Protein 1TO6 (pdb70)

Sequence (742 aa):
MKIVIAPDSFKESLTAQQVAEAIKRGFQQSIADVECLLCPVGDGGEGTVDAIRHSLDLEEKCLQVTGSFGQKEVMRYFQKEQLALFEVADLVGLGKIPLEKRNPLQIQTRGIGELIRHLISQEIKEIYIGVGGTASNDGGIGIAAGLGYQFYDEDGNALPACGQSLLNLASVSTENRYKIPEDVHIRILADVVSPLCGHQGATYTFGKQKGLDSTMFEVVDQAIQDFYEKVSPATLKLKGAGAGGGIAGGLCAFAQASIVSGIDTCLDLIDFDKKVSDVDLVIVGEGRLDRQSLAGKAPIGVAKRTPVGVPVVAICGSLVEDLPSLPFENIQAAFSILEKSEPLEDSLKNASLYLEHTASNIGHLLNMPKIMKIVIAPDSFKESLTAQQVAEAIKRGFQQSIADVECLLCPVGDGGEGTVDAIRHSLDLEEKCLQVTGSFGQKEVMRYFQKEQLALFEVADLVGLGKIPLEKRNPLQIQTRGIGELIRHLISQEIKEIYIGVGGTASNDGGIGIAAGLGYQFYDEDGNALPACGQSLLNLASVSTENRYKIPEDVHIRILADVVSPLCGHQGATYTFGKQKGLDSTMFEVVDQAIQDFYEKVSPATLKLKGAGAGGGIAGGLCAFAQASIVSGIDTCLDLIDFDKKVSDVDLVIVGEGRLDRQSLAGKAPIGVAKRTPVGVPVVAICGSLVEDLPSLPFENIQAAFSILEKSEPLEDSLKNASLYLEHTASNIGHLLNMPKI

Foldseek 3Di:
DFEEEEAEAAPPFGAQQLLLVLLVLLQVVQPDDYDYDYQYAYFQAPRRVVSLCVQFPWDKDWDFFQAFQGDTDIAIWTHDPLEIEHELLSGQAQVVDDQVPQAQQNTASLRVLQVVVVSVVVVRAYYEYGFHRGRHAQLAQNNQVNQQKFFAFPVGDTDDGGLVCLLRTDDMDCDRGHDADPSHAYEYRALFQAFCADCRAQCNVCVVVTHDDPVCSVSSRVSSQVVCVRQPNCLRVGGRCRGNSRNSSNCCRRVVYYYDGRLVVSCVSSVVLVVQVPGAEYEYEYAECEDVSNPSDNRLVSLLSHDPNHAYEYEYQYYDPPDDDPPDSRHHYYDHLDDDDDPPVVSSHCVSVSSSNVSNVVSNVVPDDDD/DEEEEEECAAVPFGHQQLLLVLLVLLQVVAPPPYHYHYQYAYFQAPNRVVSLCVQDPWDKDWDFFQAFQGDTDIAIWTDDVLAIEHELLSGQAPVVAPLVPFDLFRTARLRVLVVVVVSVVVNRAHYEYRFYNGLHQQLAQNNFVSFFKFWDFPDRDRQDRGLNSLLRTDDIDCDNGHDADPSHAYERRDPFQAFPADCSAQLNPCVVVGDHDPVCSVRSSVSSQVVCVPQPNVSRPGGRCRTNNNNSSSCCRRVVYYYDGNGLVSCVSSVLLVVLVPGAEYEYEYAEDEPVCCVRNNRVSSVVSHDPPHAYEYEYCYYDPRDDDDPDPRHHYYYHLDDDDDDPVVSSHCVSVSSSNVSNVVSNVVVDDDD

InterPro domains:
  IPR004381 Glycerate kinase [PF02595] (3-366)
  IPR004381 Glycerate kinase [PIRSF006078] (1-367)
  IPR004381 Glycerate kinase [PTHR21599] (1-368)
  IPR004381 Glycerate kinase [TIGR00045] (2-368)
  IPR018193 Glycerate kinase, flavodoxin-like fold [G3DSA:3.90.1510.10] (42-270)
  IPR018197 Glycerate kinase, restriction-enzyme-like fold [G3DSA:3.40.50.10350] (1-356)
  IPR036129 Glycerate kinase superfamily [SSF110738] (1-368)

Solvent-accessible surface area: 30666 Å² total; per-residue (Å²): 58,90,1,1,0,0,0,16,32,6,161,147,32,27,34,3,30,86,0,0,57,0,0,60,106,0,0,102,98,11,13,112,112,30,100,22,77,38,0,0,2,2,12,0,17,77,23,5,10,51,1,0,102,86,29,18,131,24,112,83,60,71,27,95,0,18,2,9,70,32,147,127,85,59,2,95,7,22,32,108,120,78,14,0,2,0,21,0,4,36,11,0,0,35,70,103,11,93,125,166,117,55,68,6,13,92,1,40,0,83,0,0,0,31,1,0,80,58,0,12,82,93,118,0,45,50,0,24,0,3,1,10,28,21,6,7,4,0,0,0,7,0,0,0,8,2,0,23,20,82,13,60,28,167,116,45,95,84,29,94,9,10,1,68,12,9,55,79,21,45,58,35,27,47,144,107,125,71,168,33,49,179,74,13,85,4,73,0,6,14,62,42,114,11,36,0,16,29,152,112,0,1,0,41,52,70,4,85,84,71,36,12,77,76,108,83,25,100,70,1,4,77,10,0,57,65,0,0,93,115,36,22,75,69,7,40,168,77,161,0,0,0,3,9,9,0,0,0,0,0,0,12,17,8,1,129,9,64,52,40,54,2,8,58,19,0,0,87,29,0,70,0,74,114,46,0,76,125,11,20,6,0,0,0,0,13,21,143,0,28,112,176,52,13,85,56,26,0,0,1,10,0,0,121,58,7,42,154,71,19,16,0,0,0,0,0,10,18,11,32,103,101,34,35,89,41,78,18,68,60,0,51,0,4,12,16,5,13,13,45,50,32,92,101,110,62,9,45,141,46,2,39,83,2,0,40,68,12,0,10,16,0,0,16,2,16,57,20,105,104,146,46,95,1,1,0,1,0,16,30,6,137,138,28,31,59,3,28,78,0,0,65,0,0,66,102,0,0,98,100,16,16,84,140,25,107,22,79,42,0,1,2,2,20,0,17,93,30,3,2,50,2,0,83,94,32,37,130,34,104,85,64,66,36,117,0,16,3,6,76,31,146,124,76,71,0,98,5,21,30,92,112,85,24,0,1,0,21,0,2,34,2,0,1,46,76,104,6,74,131,133,105,68,60,0,5,86,0,44,0,72,1,0,0,31,0,0,92,54,0,18,79,95,120,0,40,60,0,20,0,0,4,16,35,7,1,0,0,0,0,0,6,0,0,0,11,1,1,16,32,83,15,52,25,168,90,69,74,87,23,98,15,9,0,52,10,6,53,90,32,28,54,35,28,48,136,95,127,73,168,20,45,167,82,11,79,5,68,0,2,20,60,46,108,12,40,1,22,29,154,139,0,0,0,64,59,44,0,138,109,6,48,11,86,70,111,58,9,113,67,0,16,89,10,0,64,54,0,0,92,116,37,21,72,70,5,37,172,70,150,4,0,0,7,6,0,0,0,0,0,0,0,14,16,7,1,124,8,59,43,47,49,1,7,61,17,0,0,91,27,1,64,0,83,140,53,1,62,134,18,44,7,0,0,1,1,18,15,130,4,35,106,105,0,10,60,52,61,2,2,4,8,0,0,131,50,14,52,157,76,17,32,0,0,1,0,0,11,22,14,47,98,115,44,40,100,41,63,39,99,38,3,49,0,4,12,15,5,16,14,43,46,33,90,94,116,67,8,48,169,41,4,37,88,2,0,30,65,12,0,8,13,0,0,23,2,28,62,15,73,120,139

Secondary structure (DSSP, 8-state):
-EEEE----BTTTB-HHHHHHHHHHHHHHH-TT-EEEE----SSSTTHHHHHHTTS--EEEEEEEE-TTSSEEEEEEEESSSEEEEETHHHHBGGGS-TTS--TTS---HHHHHHHHHHHHTT--EEEEEE-SB---STTHHHHHTTT-EEE-TTS-B--SSGGGGGT--EEE-SSPPPPPTT-EEEEEES----SSSTTSHHHHHSGGGT--GGGHHHHHHHHHHHHHHH-GGGGG-TTTTTTTTHHHHHHHHS--EEEEHHHHHHHHTTHHHHTTT-SEEEE--SEE-STTTTT-HHHHHHTTSPTT--EEEEESEE-TTPPPSSBTTEEEEEE---S---HHHHHHHHHHHHHHHHHHHHHHHHSPP-/-EEEE----BTTTB-HHHHHHHHHHHHHHHSSS-EEEE----SSSTTHHHHHHTTS--EEEEEEEE-TTSSEEEEEEEEETTEEEEETHHHHBGGGS-GGG--TTT---HHHHHHHHHHHHTT--EEEEE--SB---STTHHHHHTTT-EEE-SSS----SSGGGGGG--EEE-TT-----TT-EEEEEES----SSSTTSHHHHHTTTTT--HHHHHHHHHHHHHHHHHH-GGGGG-TTTTGGGGHHHHHHHHS--EEEEHHHHHHHHTTHHHHTTT-SEEEE--SEE-TTTTTTSHHHHHHHTSPTT--EEEEESEE-SSPPPSSBTTEEEEEE---SS--HHHHHHHHHHHHHHHHHHHHHHHHS---

Radius of gyration: 34.34 Å; Cα contacts (8 Å, |Δi|>4): 1843; chains: 2; bounding box: 70×68×99 Å

Structure (mmCIF, N/CA/C/O backbone):
data_1TO6
#
_entry.id   1TO6
#
_cell.length_a   105.767
_cell.length_b   77.386
_cell.length_c   101.436
_cell.angle_alpha   90.00
_cell.angle_beta   107.41
_cell.angle_gamma   90.00
#
_symmetry.space_group_name_H-M   'C 1 2 1'
#
loop_
_entity.id
_entity.type
_entity.pdbx_description
1 polymer 'Glycerate kinase'
2 non-polymer 'SULFATE ION'
3 water water
#
loop_
_atom_site.group_PDB
_atom_site.id
_atom_site.type_symbol
_atom_site.label_atom_id
_atom_site.label_alt_id
_atom_site.label_comp_id
_atom_site.label_asym_id
_atom_site.label_entity_id
_atom_site.label_seq_id
_atom_site.pdbx_PDB_ins_code
_atom_site.Cartn_x
_atom_site.Cartn_y
_atom_site.Cartn_z
_atom_site.occupancy
_atom_site.B_iso_or_equiv
_atom_site.auth_seq_id
_atom_site.auth_comp_id
_atom_site.auth_asym_id
_atom_site.auth_atom_id
_atom_site.pdbx_PDB_model_num
ATOM 1 N N . MET A 1 1 ? -34.779 8.340 21.500 1.00 42.81 1 MET A N 1
ATOM 2 C CA . MET A 1 1 ? -33.906 7.405 20.709 1.00 45.64 1 MET A CA 1
ATOM 3 C C . MET A 1 1 ? -32.616 7.058 21.472 1.00 43.85 1 MET A C 1
ATOM 4 O O . MET A 1 1 ? -31.637 7.813 21.463 1.00 42.10 1 MET A O 1
ATOM 9 N N . LYS A 1 2 ? -32.636 5.897 22.113 1.00 42.04 2 LYS A N 1
ATOM 10 C CA . LYS A 1 2 ? -31.531 5.422 22.933 1.00 41.35 2 LYS A CA 1
ATOM 11 C C . LYS A 1 2 ? -30.447 4.655 22.187 1.00 39.03 2 LYS A C 1
ATOM 12 O O . LYS A 1 2 ? -30.688 3.591 21.598 1.00 36.23 2 LYS A O 1
ATOM 18 N N . ILE A 1 3 ? -29.245 5.212 22.207 1.00 36.53 3 ILE A N 1
ATOM 19 C CA . ILE A 1 3 ? -28.126 4.562 21.556 1.00 33.66 3 ILE A CA 1
ATOM 20 C C . ILE A 1 3 ? -27.034 4.188 22.543 1.00 31.06 3 ILE A C 1
ATOM 21 O O . ILE A 1 3 ? -26.712 4.952 23.455 1.00 30.57 3 ILE A O 1
ATOM 26 N N . VAL A 1 4 ? -26.475 3.000 22.356 1.00 29.14 4 VAL A N 1
ATOM 27 C CA . VAL A 1 4 ? -25.379 2.523 23.186 1.00 27.72 4 VAL A CA 1
ATOM 28 C C . VAL A 1 4 ? -24.210 2.394 22.227 1.00 28.56 4 VAL A C 1
ATOM 29 O O . VAL A 1 4 ? -24.251 1.619 21.265 1.00 29.09 4 VAL A O 1
ATOM 33 N N . ILE A 1 5 ? -23.193 3.207 22.478 1.00 28.26 5 ILE A N 1
ATOM 34 C CA . ILE A 1 5 ? -21.978 3.256 21.679 1.00 27.89 5 ILE A CA 1
ATOM 35 C C . ILE A 1 5 ? -20.927 2.409 22.393 1.00 31.32 5 ILE A C 1
ATOM 36 O O . ILE A 1 5 ? -20.290 2.866 23.355 1.00 33.07 5 ILE A O 1
ATOM 41 N N . ALA A 1 6 ? -20.759 1.173 21.921 1.00 30.12 6 ALA A N 1
ATOM 42 C CA . ALA A 1 6 ? -19.827 0.214 22.523 1.00 29.91 6 ALA A CA 1
ATOM 43 C C . ALA A 1 6 ? -18.696 -0.203 21.575 1.00 29.76 6 ALA A C 1
ATOM 44 O O . ALA A 1 6 ? -18.613 -1.367 21.164 1.00 27.81 6 ALA A O 1
ATOM 46 N N . PRO A 1 7 ? -17.802 0.737 21.235 1.00 29.78 7 PRO A N 1
ATOM 47 C CA . PRO A 1 7 ? -16.687 0.452 20.330 1.00 29.98 7 PRO A CA 1
ATOM 48 C C . PRO A 1 7 ? -15.489 -0.112 21.055 1.00 31.14 7 PRO A C 1
ATOM 49 O O . PRO A 1 7 ? -15.326 0.121 22.249 1.00 33.17 7 PRO A O 1
ATOM 53 N N . ASP A 1 8 ? -14.661 -0.862 20.340 1.00 31.88 8 ASP A N 1
ATOM 54 C CA . ASP A 1 8 ? -13.430 -1.385 20.926 1.00 35.76 8 ASP A CA 1
ATOM 55 C C . ASP A 1 8 ? -12.456 -0.233 20.673 1.00 36.47 8 ASP A C 1
ATOM 56 O O . ASP A 1 8 ? -12.881 0.843 20.245 1.00 36.76 8 ASP A O 1
ATOM 61 N N . SER A 1 9 ? -11.166 -0.417 20.921 1.00 37.07 9 SER A N 1
ATOM 62 C CA . SER A 1 9 ? -10.221 0.685 20.674 1.00 34.52 9 SER A CA 1
ATOM 63 C C . SER A 1 9 ? -9.711 0.606 19.240 1.00 32.76 9 SER A C 1
ATOM 64 O O . SER A 1 9 ? -9.877 -0.408 18.567 1.00 32.19 9 SER A O 1
ATOM 67 N N . PHE A 1 10 ? -9.119 1.691 18.767 1.00 30.28 10 PHE A N 1
ATOM 68 C CA . PHE A 1 10 ? -8.548 1.704 17.431 1.00 33.11 10 PHE A CA 1
ATOM 69 C C . PHE A 1 10 ? -7.028 1.683 17.606 1.00 34.61 10 PHE A C 1
ATOM 70 O O . PHE A 1 10 ? -6.391 2.726 17.787 1.00 34.36 10 PHE A O 1
ATOM 78 N N . LYS A 1 11 ? -6.462 0.482 17.569 1.00 36.88 11 LYS A N 1
ATOM 79 C CA . LYS A 1 11 ? -5.030 0.280 17.755 1.00 41.98 11 LYS A CA 1
ATOM 80 C C . LYS A 1 11 ? -4.152 1.373 17.143 1.00 42.05 11 LYS A C 1
ATOM 81 O O . LYS A 1 11 ? -4.272 1.684 15.957 1.00 42.86 11 LYS A O 1
ATOM 87 N N . GLU A 1 12 ? -3.286 1.959 17.970 1.00 41.69 12 GLU A N 1
ATOM 88 C CA . GLU A 1 12 ? -2.377 3.014 17.531 1.00 44.20 12 GLU A CA 1
ATOM 89 C C . GLU A 1 12 ? -3.121 4.242 17.017 1.00 43.68 12 GLU A C 1
ATOM 90 O O . GLU A 1 12 ? -2.649 4.942 16.118 1.00 42.59 12 GLU A O 1
ATOM 96 N N . SER A 1 13 ? -4.277 4.520 17.598 1.00 43.65 13 SER A N 1
ATOM 97 C CA . SER A 1 13 ? -5.066 5.648 17.141 1.00 44.49 13 SER A CA 1
ATOM 98 C C . SER A 1 13 ? -5.925 6.275 18.227 1.00 44.22 13 SER A C 1
ATOM 99 O O . SER A 1 13 ? -5.795 7.458 18.526 1.00 43.61 13 SER A O 1
ATOM 102 N N . LEU A 1 14 ? -6.808 5.483 18.824 1.00 44.27 14 LEU A N 1
ATOM 103 C CA . LEU A 1 14 ? -7.692 6.015 19.854 1.00 41.97 14 LEU A CA 1
ATOM 104 C C . LEU A 1 14 ? -8.094 4.964 20.867 1.00 41.00 14 LEU A C 1
ATOM 105 O O . LEU A 1 14 ? -8.032 3.767 20.615 1.00 41.17 14 LEU A O 1
ATOM 110 N N . THR A 1 15 ? -8.519 5.431 22.025 1.00 42.04 15 THR A N 1
ATOM 111 C CA . THR A 1 15 ? -8.962 4.534 23.066 1.00 41.71 15 THR A CA 1
ATOM 112 C C . THR A 1 15 ? -10.440 4.271 22.789 1.00 40.26 15 THR A C 1
ATOM 113 O O . THR A 1 15 ? -11.060 5.014 22.039 1.00 42.58 15 THR A O 1
ATOM 117 N N . ALA A 1 16 ? -10.995 3.221 23.379 1.00 36.97 16 ALA A N 1
ATOM 118 C CA . ALA A 1 16 ? -12.397 2.910 23.173 1.00 37.34 16 ALA A CA 1
ATOM 119 C C . ALA A 1 16 ? -13.261 4.108 23.594 1.00 38.95 16 ALA A C 1
ATOM 120 O O . ALA A 1 16 ? -14.297 4.388 22.980 1.00 37.81 16 ALA A O 1
ATOM 122 N N . GLN A 1 17 ? -12.824 4.817 24.635 1.00 39.27 17 GLN A N 1
ATOM 123 C CA . GLN A 1 17 ? -13.556 5.972 25.141 1.00 39.92 17 GLN A CA 1
ATOM 124 C C . GLN A 1 17 ? -13.535 7.111 24.117 1.00 41.24 17 GLN A C 1
ATOM 125 O O . GLN A 1 17 ? -14.565 7.737 23.858 1.00 41.55 17 GLN A O 1
ATOM 131 N N . GLN A 1 18 ? -12.374 7.373 23.523 1.00 39.90 18 GLN A N 1
ATOM 132 C CA . GLN A 1 18 ? -12.278 8.444 22.541 1.00 39.67 18 GLN A CA 1
ATOM 133 C C . GLN A 1 18 ? -13.114 8.132 21.305 1.00 37.18 18 GLN A C 1
ATOM 134 O O . GLN A 1 18 ? -13.818 9.001 20.780 1.00 35.43 18 GLN A O 1
ATOM 140 N N . VAL A 1 19 ? -13.030 6.889 20.844 1.00 35.06 19 VAL A N 1
ATOM 141 C CA . VAL A 1 19 ? -13.809 6.458 19.697 1.00 33.28 19 VAL A CA 1
ATOM 142 C C . VAL A 1 19 ? -15.303 6.699 19.992 1.00 33.42 19 VAL A C 1
ATOM 143 O O . VAL A 1 19 ? -16.013 7.266 19.169 1.00 30.24 19 VAL A O 1
ATOM 147 N N . ALA A 1 20 ? -15.761 6.301 21.174 1.00 32.80 20 ALA A N 1
ATOM 148 C CA . ALA A 1 20 ? -17.163 6.470 21.528 1.00 36.89 20 ALA A CA 1
ATOM 149 C C . ALA A 1 20 ? -17.629 7.931 21.565 1.00 40.10 20 ALA A C 1
ATOM 150 O O . ALA A 1 20 ? -18.753 8.232 21.144 1.00 41.58 20 ALA A O 1
ATOM 152 N N . GLU A 1 21 ? -16.771 8.827 22.061 1.00 42.07 21 GLU A N 1
ATOM 153 C CA . GLU A 1 21 ? -17.074 10.262 22.166 1.00 41.16 21 GLU A CA 1
ATOM 154 C C . GLU A 1 21 ? -17.165 10.910 20.793 1.00 39.62 21 GLU A C 1
ATOM 155 O O . GLU A 1 21 ? -17.983 11.803 20.570 1.00 40.89 21 GLU A O 1
ATOM 161 N N . ALA A 1 22 ? -16.321 10.456 19.874 1.00 36.98 22 ALA A N 1
ATOM 162 C CA . ALA A 1 22 ? -16.323 10.997 18.521 1.00 35.03 22 ALA A CA 1
ATOM 163 C C . ALA A 1 22 ? -17.613 10.571 17.822 1.00 33.83 22 ALA A C 1
ATOM 164 O O . ALA A 1 22 ? -18.223 11.355 17.115 1.00 34.04 22 ALA A O 1
ATOM 166 N N . ILE A 1 23 ? -18.014 9.320 18.027 1.00 32.79 23 ILE A N 1
ATOM 167 C CA . ILE A 1 23 ? -19.222 8.801 17.425 1.00 30.29 23 ILE A CA 1
ATOM 168 C C . ILE A 1 23 ? -20.416 9.553 17.994 1.00 33.70 23 ILE A C 1
ATOM 169 O O . ILE A 1 23 ? -21.319 9.955 17.255 1.00 33.06 23 ILE A O 1
ATOM 174 N N . LYS A 1 24 ? -20.399 9.747 19.312 1.00 34.20 24 LYS A N 1
ATOM 175 C CA . LYS A 1 24 ? -21.457 10.450 20.015 1.00 35.61 24 LYS A CA 1
ATOM 176 C C . LYS A 1 24 ? -21.674 11.836 19.415 1.00 37.01 24 LYS A C 1
ATOM 177 O O . LYS A 1 24 ? -22.808 12.237 19.175 1.00 37.65 24 LYS A O 1
ATOM 183 N N . ARG A 1 25 ? -20.581 12.565 19.198 1.00 36.07 25 ARG A N 1
ATOM 184 C CA . ARG A 1 25 ? -20.657 13.900 18.644 1.00 37.57 25 ARG A CA 1
ATOM 185 C C . ARG A 1 25 ? -21.421 13.887 17.345 1.00 37.14 25 ARG A C 1
ATOM 186 O O . ARG A 1 25 ? -22.366 14.658 17.164 1.00 36.30 25 ARG A O 1
ATOM 194 N N . GLY A 1 26 ? -21.009 13.003 16.445 1.00 36.89 26 GLY A N 1
ATOM 195 C CA . GLY A 1 26 ? -21.671 12.879 15.158 1.00 37.82 26 GLY A CA 1
ATOM 196 C C . GLY A 1 26 ? -23.179 12.687 15.286 1.00 38.01 26 GLY A C 1
ATOM 197 O O . GLY A 1 26 ? -23.937 13.275 14.521 1.00 39.99 26 GLY A O 1
ATOM 198 N N . PHE A 1 27 ? -23.614 11.875 16.244 1.00 34.79 27 PHE A N 1
ATOM 199 C CA . PHE A 1 27 ? -25.029 11.644 16.446 1.00 37.06 27 PHE A CA 1
ATOM 200 C C . PHE A 1 27 ? -25.744 12.828 17.094 1.00 37.76 27 PHE A C 1
ATOM 201 O O . PHE A 1 27 ? -26.926 13.039 16.854 1.00 38.62 27 PHE A O 1
ATOM 209 N N . GLN A 1 28 ? -25.044 13.594 17.922 1.00 38.63 28 GLN A N 1
ATOM 210 C CA . GLN A 1 28 ? -25.682 14.730 18.578 1.00 41.81 28 GLN A CA 1
ATOM 211 C C . GLN A 1 28 ? -25.903 15.892 17.620 1.00 43.81 28 GLN A C 1
ATOM 212 O O . GLN A 1 28 ? -26.637 16.828 17.925 1.00 44.39 28 GLN A O 1
ATOM 218 N N . GLN A 1 29 ? -25.275 15.832 16.454 1.00 46.40 29 GLN A N 1
ATOM 219 C CA . GLN A 1 29 ? -25.451 16.892 15.483 1.00 47.86 29 GLN A CA 1
ATOM 220 C C . GLN A 1 29 ? -26.381 16.466 14.367 1.00 47.06 29 GLN A C 1
ATOM 221 O O . GLN A 1 29 ? -26.857 17.290 13.597 1.00 48.98 29 GLN A O 1
ATOM 227 N N . SER A 1 30 ? -26.663 15.176 14.281 1.00 45.71 30 SER A N 1
ATOM 228 C CA . SER A 1 30 ? -27.535 14.721 13.220 1.00 45.12 30 SER A CA 1
ATOM 229 C C . SER A 1 30 ? -28.899 14.252 13.696 1.00 44.41 30 SER A C 1
ATOM 230 O O . SER A 1 30 ? -29.824 14.153 12.900 1.00 43.52 30 SER A O 1
ATOM 233 N N . ILE A 1 31 ? -29.036 13.965 14.984 1.00 43.86 31 ILE A N 1
ATOM 234 C CA . ILE A 1 31 ? -30.319 13.499 15.484 1.00 44.85 31 ILE A CA 1
ATOM 235 C C . ILE A 1 31 ? -30.864 14.394 16.579 1.00 45.57 31 ILE A C 1
ATOM 236 O O . ILE A 1 31 ? -30.221 14.615 17.604 1.00 46.04 31 ILE A O 1
ATOM 241 N N . ALA A 1 32 ? -32.067 14.901 16.342 1.00 46.66 32 ALA A N 1
ATOM 242 C CA . ALA A 1 32 ? -32.726 15.817 17.255 1.00 48.32 32 ALA A CA 1
ATOM 243 C C . ALA A 1 32 ? -32.757 15.398 18.712 1.00 49.09 32 ALA A C 1
ATOM 244 O O . ALA A 1 32 ? -32.290 16.135 19.585 1.00 50.13 32 ALA A O 1
ATOM 246 N N . ASP A 1 33 ? -33.300 14.219 18.981 1.00 50.02 33 ASP A N 1
ATOM 247 C CA . ASP A 1 33 ? -33.425 13.752 20.356 1.00 52.96 33 ASP A CA 1
ATOM 248 C C . ASP A 1 33 ? -32.635 12.471 20.624 1.00 54.49 33 ASP A C 1
ATOM 249 O O . ASP A 1 33 ? -33.225 11.407 20.833 1.00 57.02 33 ASP A O 1
ATOM 254 N N . VAL A 1 34 ? -31.306 12.567 20.614 1.00 53.29 34 VAL A N 1
ATOM 255 C CA . VAL A 1 34 ? -30.461 11.399 20.869 1.00 53.86 34 VAL A CA 1
ATOM 256 C C . VAL A 1 34 ? -30.018 11.266 22.314 1.00 53.69 34 VAL A C 1
ATOM 257 O O . VAL A 1 34 ? -29.612 12.237 22.951 1.00 53.01 34 VAL A O 1
ATOM 261 N N . GLU A 1 35 ? -30.085 10.039 22.811 1.00 53.01 35 GLU A N 1
ATOM 262 C CA . GLU A 1 35 ? -29.667 9.727 24.162 1.00 51.77 35 GLU A CA 1
ATOM 263 C C . GLU A 1 35 ? -28.530 8.730 23.971 1.00 50.19 35 GLU A C 1
ATOM 264 O O . GLU A 1 35 ? -28.760 7.526 23.772 1.00 49.96 35 GLU A O 1
ATOM 270 N N . CYS A 1 36 ? -27.308 9.249 24.000 1.00 46.25 36 CYS A N 1
ATOM 271 C CA . CYS A 1 36 ? -26.113 8.433 23.813 1.00 46.16 36 CYS A CA 1
ATOM 272 C C . CYS A 1 36 ? -25.482 7.965 25.115 1.00 44.85 36 CYS A C 1
ATOM 273 O O . CYS A 1 36 ? -25.088 8.776 25.945 1.00 47.08 36 CYS A O 1
ATOM 276 N N . LEU A 1 37 ? -25.372 6.657 25.291 1.00 42.82 37 LEU A N 1
ATOM 277 C CA . LEU A 1 37 ? -24.754 6.107 26.494 1.00 41.22 37 LEU A CA 1
ATOM 278 C C . LEU A 1 37 ? -23.392 5.520 26.089 1.00 40.13 37 LEU A C 1
ATOM 279 O O . LEU A 1 37 ? -23.342 4.536 25.360 1.00 41.52 37 LEU A O 1
ATOM 284 N N . LEU A 1 38 ? -22.297 6.139 26.521 1.00 38.43 38 LEU A N 1
ATOM 285 C CA . LEU A 1 38 ? -20.969 5.637 26.176 1.00 39.12 38 LEU A CA 1
ATOM 286 C C . LEU A 1 38 ? -20.615 4.396 26.984 1.00 38.28 38 LEU A C 1
ATOM 287 O O . LEU A 1 38 ? -20.607 4.427 28.210 1.00 40.26 38 LEU A O 1
ATOM 292 N N . CYS A 1 39 ? -20.300 3.308 26.295 1.00 35.86 39 CYS A N 1
ATOM 293 C CA . CYS A 1 39 ? -19.963 2.076 26.980 1.00 35.54 39 CYS A CA 1
ATOM 294 C C . CYS A 1 39 ? -18.747 1.394 26.351 1.00 32.85 39 CYS A C 1
ATOM 295 O O . CYS A 1 39 ? -18.859 0.317 25.782 1.00 30.24 39 CYS A O 1
ATOM 298 N N . PRO A 1 40 ? -17.564 2.020 26.452 1.00 33.69 40 PRO A N 1
ATOM 299 C CA . PRO A 1 40 ? -16.297 1.503 25.900 1.00 33.28 40 PRO A CA 1
ATOM 300 C C . PRO A 1 40 ? -16.015 0.036 26.278 1.00 32.89 40 PRO A C 1
ATOM 301 O O . PRO A 1 40 ? -16.254 -0.386 27.413 1.00 33.39 40 PRO A O 1
ATOM 305 N N . VAL A 1 41 ? -15.492 -0.739 25.340 1.00 31.95 41 VAL A N 1
ATOM 306 C CA . VAL A 1 41 ? -15.211 -2.135 25.640 1.00 33.25 41 VAL A CA 1
ATOM 307 C C . VAL A 1 41 ? -13.820 -2.572 25.185 1.00 34.89 41 VAL A C 1
ATOM 308 O O . VAL A 1 41 ? -13.167 -1.891 24.399 1.00 33.69 41 VAL A O 1
ATOM 312 N N . GLY A 1 42 ? -13.381 -3.723 25.687 1.00 37.19 42 GLY A N 1
ATOM 313 C CA . GLY A 1 42 ? -12.084 -4.264 25.323 1.00 38.51 42 GLY A CA 1
ATOM 314 C C . GLY A 1 42 ? -12.176 -5.773 25.265 1.00 39.61 42 GLY A C 1
ATOM 315 O O . GLY A 1 42 ? -13.054 -6.357 25.888 1.00 41.48 42 GLY A O 1
ATOM 316 N N . ASP A 1 43 ? -11.289 -6.413 24.515 1.00 41.11 43 ASP A N 1
ATOM 317 C CA . ASP A 1 43 ? -11.315 -7.867 24.404 1.00 41.33 43 ASP A CA 1
ATOM 318 C C . ASP A 1 43 ? -10.057 -8.502 24.996 1.00 42.23 43 ASP A C 1
ATOM 319 O O . ASP A 1 43 ? -9.767 -9.670 24.741 1.00 40.88 43 ASP A O 1
ATOM 324 N N . GLY A 1 44 ? -9.323 -7.711 25.784 1.00 42.33 44 GLY A N 1
ATOM 325 C CA . GLY A 1 44 ? -8.109 -8.174 26.425 1.00 40.88 44 GLY A CA 1
ATOM 326 C C . GLY A 1 44 ? -6.878 -7.395 26.003 1.00 42.82 44 GLY A C 1
ATOM 327 O O . GLY A 1 44 ? -5.865 -7.367 26.713 1.00 44.15 44 GLY A O 1
ATOM 328 N N . GLY A 1 45 ? -6.953 -6.765 24.838 1.00 41.39 45 GLY A N 1
ATOM 329 C CA . GLY A 1 45 ? -5.821 -6.001 24.356 1.00 40.98 45 GLY A CA 1
ATOM 330 C C . GLY A 1 45 ? -5.523 -4.816 25.245 1.00 42.55 45 GLY A C 1
ATOM 331 O O . GLY A 1 45 ? -6.356 -4.423 26.061 1.00 43.24 45 GLY A O 1
ATOM 332 N N . GLU A 1 46 ? -4.327 -4.256 25.101 1.00 43.20 46 GLU A N 1
ATOM 333 C CA . GLU A 1 46 ? -3.918 -3.096 25.880 1.00 44.74 46 GLU A CA 1
ATOM 334 C C . GLU A 1 46 ? -5.017 -2.035 25.730 1.00 45.20 46 GLU A C 1
ATOM 335 O O . GLU A 1 46 ? -5.394 -1.665 24.615 1.00 44.88 46 GLU A O 1
ATOM 341 N N . GLY A 1 47 ? -5.549 -1.578 26.860 1.00 43.99 47 GLY A N 1
ATOM 342 C CA . GLY A 1 47 ? -6.599 -0.577 26.844 1.00 38.39 47 GLY A CA 1
ATOM 343 C C . GLY A 1 47 ? -7.890 -1.102 27.442 1.00 37.19 47 GLY A C 1
ATOM 344 O O . GLY A 1 47 ? -8.738 -0.338 27.904 1.00 37.32 47 GLY A O 1
ATOM 345 N N . THR A 1 48 ? -8.047 -2.417 27.433 1.00 36.18 48 THR A N 1
ATOM 346 C CA . THR A 1 48 ? -9.247 -3.026 27.978 1.00 36.15 48 THR A CA 1
ATOM 347 C C . THR A 1 48 ? -9.584 -2.539 29.409 1.00 38.07 48 THR A C 1
ATOM 348 O O . THR A 1 48 ? -10.724 -2.136 29.674 1.00 38.71 48 THR A O 1
ATOM 352 N N . VAL A 1 49 ? -8.610 -2.530 30.320 1.00 37.52 49 VAL A N 1
ATOM 353 C CA . VAL A 1 49 ? -8.873 -2.091 31.702 1.00 36.52 49 VAL A CA 1
ATOM 354 C C . VAL A 1 49 ? -9.406 -0.671 31.747 1.00 35.51 49 VAL A C 1
ATOM 355 O O . VAL A 1 49 ? -10.318 -0.344 32.510 1.00 35.32 49 VAL A O 1
ATOM 359 N N . ASP A 1 50 ? -8.807 0.175 30.927 1.00 34.97 50 ASP A N 1
ATOM 360 C CA . ASP A 1 50 ? -9.233 1.559 30.832 1.00 35.81 50 ASP A CA 1
ATOM 361 C C . ASP A 1 50 ? -10.701 1.632 30.358 1.00 34.93 50 ASP A C 1
ATOM 362 O O . ASP A 1 50 ? -11.492 2.419 30.885 1.00 32.87 50 ASP A O 1
ATOM 367 N N . ALA A 1 51 ? -11.072 0.819 29.372 1.00 34.48 51 ALA A N 1
ATOM 368 C CA . ALA A 1 51 ? -12.454 0.850 28.915 1.00 37.75 51 ALA A CA 1
ATOM 369 C C . ALA A 1 51 ? -13.395 0.469 30.057 1.00 38.02 51 ALA A C 1
ATOM 370 O O . ALA A 1 51 ? -14.403 1.146 30.288 1.00 39.02 51 ALA A O 1
ATOM 372 N N . ILE A 1 52 ? -13.045 -0.596 30.780 1.00 37.93 52 ILE A N 1
ATOM 373 C CA . ILE A 1 52 ? -13.843 -1.113 31.905 1.00 36.76 52 ILE A CA 1
ATOM 374 C C . ILE A 1 52 ? -14.086 -0.098 33.012 1.00 38.03 52 ILE A C 1
ATOM 375 O O . ILE A 1 52 ? -15.188 -0.032 33.578 1.00 38.82 52 ILE A O 1
ATOM 380 N N . ARG A 1 53 ? -13.058 0.694 33.308 1.00 38.09 53 ARG A N 1
ATOM 381 C CA . ARG A 1 53 ? -13.134 1.714 34.342 1.00 39.09 53 ARG A CA 1
ATOM 382 C C . ARG A 1 53 ? -14.190 2.790 34.096 1.00 39.49 53 ARG A C 1
ATOM 383 O O . ARG A 1 53 ? -14.591 3.482 35.028 1.00 39.47 53 ARG A O 1
ATOM 391 N N . HIS A 1 54 ? -14.638 2.935 32.852 1.00 39.03 54 HIS A N 1
ATOM 392 C CA . HIS A 1 54 ? -15.636 3.942 32.539 1.00 39.45 54 HIS A CA 1
ATOM 393 C C . HIS A 1 54 ? -17.046 3.481 32.875 1.00 42.60 54 HIS A C 1
ATOM 394 O O . HIS A 1 54 ? -17.987 4.278 32.826 1.00 41.99 54 HIS A O 1
ATOM 401 N N . SER A 1 55 ? -17.190 2.204 33.219 1.00 44.20 55 SER A N 1
ATOM 402 C CA . SER A 1 55 ? -18.498 1.642 33.537 1.00 48.17 55 SER A CA 1
ATOM 403 C C . SER A 1 55 ? -18.482 0.882 34.848 1.00 51.86 55 SER A C 1
ATOM 404 O O . SER A 1 55 ? -19.511 0.377 35.301 1.00 53.27 55 SER A O 1
ATOM 407 N N . LEU A 1 56 ? -17.305 0.793 35.452 1.00 55.28 56 LEU A N 1
ATOM 408 C CA . LEU A 1 56 ? -17.160 0.082 36.707 1.00 56.35 56 LEU A CA 1
ATOM 409 C C . LEU A 1 56 ? -16.246 0.888 37.615 1.00 57.79 56 LEU A C 1
ATOM 410 O O . LEU A 1 56 ? -15.124 1.228 37.244 1.00 58.66 56 LEU A O 1
ATOM 415 N N . ASP A 1 57 ? -16.738 1.201 38.804 1.00 59.76 57 ASP A N 1
ATOM 416 C CA . ASP A 1 57 ? -15.976 1.985 39.765 1.00 61.29 57 ASP A CA 1
ATOM 417 C C . ASP A 1 57 ? -14.884 1.148 40.421 1.00 60.23 57 ASP A C 1
ATOM 418 O O . ASP A 1 57 ? -15.154 0.134 41.058 1.00 59.62 57 ASP A O 1
ATOM 423 N N . LEU A 1 58 ? -13.644 1.581 40.258 1.00 59.99 58 LEU A N 1
ATOM 424 C CA . LEU A 1 58 ? -12.515 0.862 40.821 1.00 59.81 58 LEU A CA 1
ATOM 425 C C . LEU A 1 58 ? -11.510 1.852 41.391 1.00 60.51 58 LEU A C 1
ATOM 426 O O . LEU A 1 58 ? -11.171 2.844 40.748 1.00 59.63 58 LEU A O 1
ATOM 431 N N . GLU A 1 59 ? -11.035 1.585 42.602 1.00 61.39 59 GLU A N 1
ATOM 432 C CA . GLU A 1 59 ? -10.064 2.465 43.231 1.00 62.74 59 GLU A CA 1
ATOM 433 C C . GLU A 1 59 ? -8.692 2.170 42.640 1.00 62.31 59 GLU A C 1
ATOM 434 O O . GLU A 1 59 ? -8.272 1.018 42.590 1.00 63.25 59 GLU A O 1
ATOM 440 N N . GLU A 1 60 ? -8.003 3.211 42.188 1.00 61.07 60 GLU A N 1
ATOM 441 C CA . GLU A 1 60 ? -6.683 3.046 41.606 1.00 61.03 60 GLU A CA 1
ATOM 442 C C . GLU A 1 60 ? -5.634 2.937 42.716 1.00 61.85 60 GLU A C 1
ATOM 443 O O . GLU A 1 60 ? -5.541 3.813 43.576 1.00 61.78 60 GLU A O 1
ATOM 449 N N . LYS A 1 61 ? -4.851 1.861 42.698 1.00 61.88 61 LYS A N 1
ATOM 450 C CA . LYS A 1 61 ? -3.808 1.658 43.703 1.00 62.20 61 LYS A CA 1
ATOM 451 C C . LYS A 1 61 ? -2.479 1.422 43.011 1.00 62.62 61 LYS A C 1
ATOM 452 O O . LYS A 1 61 ? -2.438 0.946 41.880 1.00 63.03 61 LYS A O 1
ATOM 458 N N . CYS A 1 62 ? -1.391 1.760 43.688 1.00 63.10 62 CYS A N 1
ATOM 459 C CA . CYS A 1 62 ? -0.070 1.581 43.104 1.00 64.64 62 CYS A CA 1
ATOM 460 C C . CYS A 1 62 ? 0.751 0.595 43.920 1.00 64.08 62 CYS A C 1
ATOM 461 O O . CYS A 1 62 ? 0.433 0.310 45.073 1.00 63.79 62 CYS A O 1
ATOM 464 N N . LEU A 1 63 ? 1.808 0.073 43.310 1.00 64.03 63 LEU A N 1
ATOM 465 C CA . LEU A 1 63 ? 2.680 -0.869 43.983 1.00 64.43 63 LEU A CA 1
ATOM 466 C C . LEU A 1 63 ? 4.099 -0.791 43.452 1.00 65.21 63 LEU A C 1
ATOM 467 O O . LEU A 1 63 ? 4.340 -0.881 42.246 1.00 64.74 63 LEU A O 1
ATOM 472 N N . GLN A 1 64 ? 5.034 -0.598 44.373 1.00 66.39 64 GLN A N 1
ATOM 473 C CA . GLN A 1 64 ? 6.445 -0.521 44.037 1.00 67.79 64 GLN A CA 1
ATOM 474 C C . GLN A 1 64 ? 6.811 -1.928 43.567 1.00 66.66 64 GLN A C 1
ATOM 475 O O . GLN A 1 64 ? 6.908 -2.841 44.378 1.00 67.07 64 GLN A O 1
ATOM 481 N N . VAL A 1 65 ? 6.996 -2.111 42.264 1.00 66.27 65 VAL A N 1
ATOM 482 C CA . VAL A 1 65 ? 7.333 -3.430 41.740 1.00 65.75 65 VAL A CA 1
ATOM 483 C C . VAL A 1 65 ? 8.612 -3.398 40.906 1.00 65.55 65 VAL A C 1
ATOM 484 O O . VAL A 1 65 ? 9.085 -2.328 40.525 1.00 65.10 65 VAL A O 1
ATOM 488 N N . THR A 1 66 ? 9.176 -4.572 40.632 1.00 65.89 66 THR A N 1
ATOM 489 C CA . THR A 1 66 ? 10.395 -4.643 39.836 1.00 66.96 66 THR A CA 1
ATOM 490 C C . THR A 1 66 ? 10.077 -4.280 38.392 1.00 67.78 66 THR A C 1
ATOM 491 O O . THR A 1 66 ? 9.245 -4.915 37.740 1.00 67.98 66 THR A O 1
ATOM 495 N N . GLY A 1 67 ? 10.747 -3.244 37.903 1.00 67.99 67 GLY A N 1
ATOM 496 C CA . GLY A 1 67 ? 10.523 -2.799 36.545 1.00 68.06 67 GLY A CA 1
ATOM 497 C C . GLY A 1 67 ? 10.976 -3.791 35.496 1.00 68.08 67 GLY A C 1
ATOM 498 O O . GLY A 1 67 ? 11.407 -4.905 35.806 1.00 67.35 67 GLY A O 1
ATOM 499 N N . SER A 1 68 ? 10.886 -3.365 34.241 1.00 67.28 68 SER A N 1
ATOM 500 C CA . SER A 1 68 ? 11.269 -4.199 33.116 1.00 66.92 68 SER A CA 1
ATOM 501 C C . SER A 1 68 ? 12.770 -4.250 32.858 1.00 66.50 68 SER A C 1
ATOM 502 O O . SER A 1 68 ? 13.224 -5.022 32.017 1.00 66.74 68 SER A O 1
ATOM 505 N N . PHE A 1 69 ? 13.546 -3.435 33.565 1.00 66.64 69 PHE A N 1
ATOM 506 C CA . PHE A 1 69 ? 14.998 -3.461 33.379 1.00 67.68 69 PHE A CA 1
ATOM 507 C C . PHE A 1 69 ? 15.767 -3.618 34.683 1.00 68.09 69 PHE A C 1
ATOM 508 O O . PHE A 1 69 ? 16.981 -3.420 34.723 1.00 67.63 69 PHE A O 1
ATOM 516 N N . GLY A 1 70 ? 15.055 -3.973 35.746 1.00 69.26 70 GLY A N 1
ATOM 517 C CA . GLY A 1 70 ? 15.706 -4.164 37.024 1.00 71.21 70 GLY A CA 1
ATOM 518 C C . GLY A 1 70 ? 15.311 -3.168 38.091 1.00 72.94 70 GLY A C 1
ATOM 519 O O . GLY A 1 70 ? 14.870 -3.559 39.173 1.00 74.71 70 GLY A O 1
ATOM 520 N N . GLN A 1 71 ? 15.464 -1.881 37.796 1.00 73.05 71 GLN A N 1
ATOM 521 C CA . GLN A 1 71 ? 15.129 -0.842 38.760 1.00 72.68 71 GLN A CA 1
ATOM 522 C C . GLN A 1 71 ? 13.682 -0.885 39.214 1.00 72.12 71 GLN A C 1
ATOM 523 O O . GLN A 1 71 ? 12.848 -1.549 38.603 1.00 71.46 71 GLN A O 1
ATOM 529 N N . LYS A 1 72 ? 13.403 -0.167 40.298 1.00 73.26 72 LYS A N 1
ATOM 530 C CA . LYS A 1 72 ? 12.070 -0.106 40.886 1.00 73.73 72 LYS A CA 1
ATOM 531 C C . LYS A 1 72 ? 11.078 0.740 40.090 1.00 73.28 72 LYS A C 1
ATOM 532 O O . LYS A 1 72 ? 11.343 1.893 39.751 1.00 73.58 72 LYS A O 1
ATOM 538 N N . GLU A 1 73 ? 9.928 0.141 39.798 1.00 73.15 73 GLU A N 1
ATOM 539 C CA . GLU A 1 73 ? 8.865 0.795 39.042 1.00 72.48 73 GLU A CA 1
ATOM 540 C C . GLU A 1 73 ? 7.568 0.744 39.827 1.00 70.63 73 GLU A C 1
ATOM 541 O O . GLU A 1 73 ? 7.381 -0.127 40.669 1.00 71.56 73 GLU A O 1
ATOM 547 N N . VAL A 1 74 ? 6.669 1.677 39.548 1.00 68.49 74 VAL A N 1
ATOM 548 C CA . VAL A 1 74 ? 5.389 1.696 40.232 1.00 67.15 74 VAL A CA 1
ATOM 549 C C . VAL A 1 74 ? 4.301 1.222 39.281 1.00 65.78 74 VAL A C 1
ATOM 550 O O . VAL A 1 74 ? 3.883 1.942 38.375 1.00 67.82 74 VAL A O 1
ATOM 554 N N . MET A 1 75 ? 3.856 -0.009 39.488 1.00 63.34 75 MET A N 1
ATOM 555 C CA . MET A 1 75 ? 2.818 -0.604 38.664 1.00 59.32 75 MET A CA 1
ATOM 556 C C . MET A 1 75 ? 1.481 -0.141 39.211 1.00 56.76 75 MET A C 1
ATOM 557 O O . MET A 1 75 ? 1.424 0.396 40.311 1.00 56.11 75 MET A O 1
ATOM 562 N N . ARG A 1 76 ? 0.411 -0.352 38.453 1.00 55.93 76 ARG A N 1
ATOM 563 C CA . ARG A 1 76 ? -0.922 0.065 38.885 1.00 53.82 76 ARG A CA 1
ATOM 564 C C . ARG A 1 76 ? -1.954 -1.026 38.665 1.00 52.16 76 ARG A C 1
ATOM 565 O O . ARG A 1 76 ? -1.853 -1.799 37.716 1.00 52.81 76 ARG A O 1
ATOM 573 N N . TYR A 1 77 ? -2.950 -1.075 39.541 1.00 48.73 77 TYR A N 1
ATOM 574 C CA . TYR A 1 77 ? -4.017 -2.057 39.444 1.00 46.65 77 TYR A CA 1
ATOM 575 C C . TYR A 1 77 ? -5.259 -1.380 39.986 1.00 45.40 77 TYR A C 1
ATOM 576 O O . TYR A 1 77 ? -5.154 -0.343 40.618 1.00 46.17 77 TYR A O 1
ATOM 585 N N . PHE A 1 78 ? -6.432 -1.943 39.739 1.00 45.37 78 PHE A N 1
ATOM 586 C CA . PHE A 1 78 ? -7.656 -1.307 40.197 1.00 47.30 78 PHE A CA 1
ATOM 587 C C . PHE A 1 78 ? -8.542 -2.302 40.909 1.00 50.79 78 PHE A C 1
ATOM 588 O O . PHE A 1 78 ? -8.880 -3.351 40.359 1.00 49.54 78 PHE A O 1
ATOM 596 N N . GLN A 1 79 ? -8.926 -1.961 42.136 1.00 56.02 79 GLN A N 1
ATOM 597 C CA . GLN A 1 79 ? -9.756 -2.844 42.941 1.00 60.54 79 GLN A CA 1
ATOM 598 C C . GLN A 1 79 ? -11.149 -2.321 43.214 1.00 62.92 79 GLN A C 1
ATOM 599 O O . GLN A 1 79 ? -11.378 -1.115 43.271 1.00 62.00 79 GLN A O 1
ATOM 605 N N . LYS A 1 80 ? -12.080 -3.256 43.367 1.00 66.88 80 LYS A N 1
ATOM 606 C CA . LYS A 1 80 ? -13.461 -2.931 43.669 1.00 71.10 80 LYS A CA 1
ATOM 607 C C . LYS A 1 80 ? -13.834 -3.631 44.974 1.00 73.90 80 LYS A C 1
ATOM 608 O O . LYS A 1 80 ? -13.391 -3.234 46.058 1.00 74.80 80 LYS A O 1
ATOM 614 N N . GLU A 1 81 ? -14.630 -4.690 44.854 1.00 74.64 81 GLU A N 1
ATOM 615 C CA . GLU A 1 81 ? -15.105 -5.456 46.001 1.00 74.69 81 GLU A CA 1
ATOM 616 C C . GLU A 1 81 ? -14.442 -6.829 46.017 1.00 74.59 81 GLU A C 1
ATOM 617 O O . GLU A 1 81 ? -14.977 -7.781 45.456 1.00 75.58 81 GLU A O 1
ATOM 623 N N . GLN A 1 82 ? -13.278 -6.931 46.649 1.00 73.41 82 GLN A N 1
ATOM 624 C CA . GLN A 1 82 ? -12.564 -8.202 46.720 1.00 72.21 82 GLN A CA 1
ATOM 625 C C . GLN A 1 82 ? -12.019 -8.584 45.347 1.00 70.39 82 GLN A C 1
ATOM 626 O O . GLN A 1 82 ? -11.359 -9.615 45.196 1.00 70.70 82 GLN A O 1
ATOM 632 N N . LEU A 1 83 ? -12.293 -7.739 44.352 1.00 67.69 83 LEU A N 1
ATOM 633 C CA . LEU A 1 83 ? -11.848 -7.968 42.974 1.00 63.06 83 LEU A CA 1
ATOM 634 C C . LEU A 1 83 ? -10.785 -6.963 42.540 1.00 59.74 83 LEU A C 1
ATOM 635 O O . LEU A 1 83 ? -10.724 -5.855 43.060 1.00 59.31 83 LEU A O 1
ATOM 640 N N . ALA A 1 84 ? -9.937 -7.358 41.598 1.00 56.95 84 ALA A N 1
ATOM 641 C CA . ALA A 1 84 ? -8.886 -6.469 41.127 1.00 54.61 84 ALA A CA 1
ATOM 642 C C . ALA A 1 84 ? -8.520 -6.769 39.687 1.00 53.30 84 ALA A C 1
ATOM 643 O O . ALA A 1 84 ? -8.536 -7.920 39.256 1.00 53.25 84 ALA A O 1
ATOM 645 N N . LEU A 1 85 ? -8.200 -5.710 38.950 1.00 51.53 85 LEU A N 1
ATOM 646 C CA . LEU A 1 85 ? -7.834 -5.811 37.547 1.00 48.47 85 LEU A CA 1
ATOM 647 C C . LEU A 1 85 ? -6.586 -5.034 37.274 1.00 45.87 85 LEU A C 1
ATOM 648 O O . LEU A 1 85 ? -6.321 -4.028 37.918 1.00 44.13 85 LEU A O 1
ATOM 653 N N . PHE A 1 86 ? -5.812 -5.509 36.314 1.00 44.51 86 PHE A N 1
ATOM 654 C CA . PHE A 1 86 ? -4.613 -4.798 35.929 1.00 45.64 86 PHE A CA 1
ATOM 655 C C . PHE A 1 86 ? -4.160 -5.343 34.584 1.00 46.17 86 PHE A C 1
ATOM 656 O O . PHE A 1 86 ? -4.528 -6.444 34.196 1.00 47.46 86 PHE A O 1
ATOM 664 N N . GLU A 1 87 ? -3.382 -4.547 33.870 1.00 46.22 87 GLU A N 1
ATOM 665 C CA . GLU A 1 87 ? -2.905 -4.923 32.561 1.00 47.47 87 GLU A CA 1
ATOM 666 C C . GLU A 1 87 ? -1.404 -5.112 32.564 1.00 46.81 87 GLU A C 1
ATOM 667 O O . GLU A 1 87 ? -0.676 -4.214 32.964 1.00 46.61 87 GLU A O 1
ATOM 673 N N . VAL A 1 88 ? -0.947 -6.271 32.105 1.00 46.26 88 VAL A N 1
ATOM 674 C CA . VAL A 1 88 ? 0.476 -6.559 32.059 1.00 47.64 88 VAL A CA 1
ATOM 675 C C . VAL A 1 88 ? 1.247 -5.483 31.315 1.00 48.26 88 VAL A C 1
ATOM 676 O O . VAL A 1 88 ? 2.444 -5.280 31.543 1.00 46.97 88 VAL A O 1
ATOM 680 N N . ALA A 1 89 ? 0.550 -4.791 30.424 1.00 50.74 89 ALA A N 1
ATOM 681 C CA . ALA A 1 89 ? 1.160 -3.729 29.626 1.00 52.54 89 ALA A CA 1
ATOM 682 C C . ALA A 1 89 ? 1.586 -2.524 30.461 1.00 52.37 89 ALA A C 1
ATOM 683 O O . ALA A 1 89 ? 2.459 -1.765 30.062 1.00 51.12 89 ALA A O 1
ATOM 685 N N . ASP A 1 90 ? 0.971 -2.360 31.625 1.00 55.25 90 ASP A N 1
ATOM 686 C CA . ASP A 1 90 ? 1.294 -1.241 32.501 1.00 58.55 90 ASP A CA 1
ATOM 687 C C . ASP A 1 90 ? 2.712 -1.356 33.076 1.00 59.99 90 ASP A C 1
ATOM 688 O O . ASP A 1 90 ? 3.183 -0.455 33.769 1.00 62.30 90 ASP A O 1
ATOM 693 N N . LEU A 1 91 ? 3.393 -2.461 32.785 1.00 60.41 91 LEU A N 1
ATOM 694 C CA . LEU A 1 91 ? 4.752 -2.680 33.279 1.00 59.36 91 LEU A CA 1
ATOM 695 C C . LEU A 1 91 ? 5.710 -3.033 32.156 1.00 59.18 91 LEU A C 1
ATOM 696 O O . LEU A 1 91 ? 6.829 -2.527 32.091 1.00 57.41 91 LEU A O 1
ATOM 701 N N . VAL A 1 92 ? 5.252 -3.916 31.278 1.00 60.52 92 VAL A N 1
ATOM 702 C CA . VAL A 1 92 ? 6.054 -4.387 30.156 1.00 63.26 92 VAL A CA 1
ATOM 703 C C . VAL A 1 92 ? 5.380 -4.062 28.821 1.00 64.40 92 VAL A C 1
ATOM 704 O O . VAL A 1 92 ? 5.722 -4.625 27.777 1.00 64.32 92 VAL A O 1
ATOM 708 N N . GLY A 1 93 ? 4.422 -3.142 28.864 1.00 65.57 93 GLY A N 1
ATOM 709 C CA . GLY A 1 93 ? 3.710 -2.754 27.661 1.00 66.75 93 GLY A CA 1
ATOM 710 C C . GLY A 1 93 ? 4.599 -2.188 26.570 1.00 67.77 93 GLY A C 1
ATOM 711 O O . GLY A 1 93 ? 5.628 -1.553 26.833 1.00 66.40 93 GLY A O 1
ATOM 712 N N . LEU A 1 94 ? 4.192 -2.425 25.329 1.00 69.17 94 LEU A N 1
ATOM 713 C CA . LEU A 1 94 ? 4.936 -1.946 24.176 1.00 70.76 94 LEU A CA 1
ATOM 714 C C . LEU A 1 94 ? 4.801 -0.427 24.111 1.00 72.08 94 LEU A C 1
ATOM 715 O O . LEU A 1 94 ? 5.784 0.289 23.894 1.00 71.63 94 LEU A O 1
ATOM 720 N N . GLY A 1 95 ? 3.580 0.056 24.323 1.00 72.96 95 GLY A N 1
ATOM 721 C CA . GLY A 1 95 ? 3.335 1.485 24.296 1.00 74.58 95 GLY A CA 1
ATOM 722 C C . GLY A 1 95 ? 3.865 2.199 25.525 1.00 76.00 95 GLY A C 1
ATOM 723 O O . GLY A 1 95 ? 3.371 3.267 25.890 1.00 76.50 95 GLY A O 1
ATOM 724 N N . LYS A 1 96 ? 4.874 1.617 26.167 1.00 77.37 96 LYS A N 1
ATOM 725 C CA . LYS A 1 96 ? 5.459 2.224 27.356 1.00 78.32 96 LYS A CA 1
ATOM 726 C C . LYS A 1 96 ? 6.965 2.002 27.403 1.00 78.27 96 LYS A C 1
ATOM 727 O O . LYS A 1 96 ? 7.593 2.165 28.444 1.00 78.08 96 LYS A O 1
ATOM 733 N N . ILE A 1 97 ? 7.542 1.629 26.270 1.00 79.94 97 ILE A N 1
ATOM 734 C CA . ILE A 1 97 ? 8.981 1.401 26.194 1.00 82.72 97 ILE A CA 1
ATOM 735 C C . ILE A 1 97 ? 9.469 1.775 24.799 1.00 84.26 97 ILE A C 1
ATOM 736 O O . ILE A 1 97 ? 9.187 1.069 23.832 1.00 85.44 97 ILE A O 1
ATOM 741 N N . PRO A 1 98 ? 10.196 2.898 24.674 1.00 85.33 98 PRO A N 1
ATOM 742 C CA . PRO A 1 98 ? 10.712 3.341 23.374 1.00 86.28 98 PRO A CA 1
ATOM 743 C C . PRO A 1 98 ? 11.690 2.339 22.754 1.00 87.20 98 PRO A C 1
ATOM 744 O O . PRO A 1 98 ? 12.222 1.469 23.450 1.00 87.62 98 PRO A O 1
ATOM 748 N N . LEU A 1 99 ? 11.934 2.472 21.450 1.00 87.82 99 LEU A N 1
ATOM 749 C CA . LEU A 1 99 ? 12.820 1.554 20.732 1.00 88.08 99 LEU A CA 1
ATOM 750 C C . LEU A 1 99 ? 14.316 1.694 20.998 1.00 88.08 99 LEU A C 1
ATOM 751 O O . LEU A 1 99 ? 15.111 0.882 20.523 1.00 87.49 99 LEU A O 1
ATOM 756 N N . GLU A 1 100 ? 14.699 2.715 21.755 1.00 88.28 100 GLU A N 1
ATOM 757 C CA . GLU A 1 100 ? 16.104 2.924 22.081 1.00 89.30 100 GLU A CA 1
ATOM 758 C C . GLU A 1 100 ? 16.618 1.748 22.905 1.00 88.54 100 GLU A C 1
ATOM 759 O O . GLU A 1 100 ? 17.711 1.232 22.663 1.00 88.34 100 GLU A O 1
ATOM 765 N N . LYS A 1 101 ? 15.809 1.328 23.874 1.00 87.64 101 LYS A N 1
ATOM 766 C CA . LYS A 1 101 ? 16.157 0.224 24.768 1.00 87.07 101 LYS A CA 1
ATOM 767 C C . LYS A 1 101 ? 15.439 -1.074 24.388 1.00 85.80 101 LYS A C 1
ATOM 768 O O . LYS A 1 101 ? 15.602 -2.097 25.055 1.00 86.46 101 LYS A O 1
ATOM 774 N N . ARG A 1 102 ? 14.650 -1.033 23.317 1.00 83.60 102 ARG A N 1
ATOM 775 C CA . ARG A 1 102 ? 13.904 -2.207 22.869 1.00 80.87 102 ARG A CA 1
ATOM 776 C C . ARG A 1 102 ? 14.707 -3.488 22.641 1.00 78.70 102 ARG A C 1
ATOM 777 O O . ARG A 1 102 ? 15.299 -3.694 21.580 1.00 77.64 102 ARG A O 1
ATOM 785 N N . ASN A 1 103 ? 14.704 -4.351 23.651 1.00 75.74 103 ASN A N 1
ATOM 786 C CA . ASN A 1 103 ? 15.390 -5.634 23.590 1.00 72.54 103 ASN A CA 1
ATOM 787 C C . ASN A 1 103 ? 14.487 -6.619 24.322 1.00 68.37 103 ASN A C 1
ATOM 788 O O . ASN A 1 103 ? 14.623 -6.819 25.524 1.00 67.91 103 ASN A O 1
ATOM 793 N N . PRO A 1 104 ? 13.557 -7.253 23.596 1.00 64.64 104 PRO A N 1
ATOM 794 C CA . PRO A 1 104 ? 12.600 -8.224 24.140 1.00 62.85 104 PRO A CA 1
ATOM 795 C C . PRO A 1 104 ? 13.143 -9.342 25.035 1.00 61.39 104 PRO A C 1
ATOM 796 O O . PRO A 1 104 ? 12.409 -9.879 25.865 1.00 60.50 104 PRO A O 1
ATOM 800 N N . LEU A 1 105 ? 14.419 -9.683 24.876 1.00 60.41 105 LEU A N 1
ATOM 801 C CA . LEU A 1 105 ? 15.038 -10.736 25.677 1.00 59.58 105 LEU A CA 1
ATOM 802 C C . LEU A 1 105 ? 15.664 -10.208 26.966 1.00 60.41 105 LEU A C 1
ATOM 803 O O . LEU A 1 105 ? 16.057 -10.978 27.847 1.00 60.53 105 LEU A O 1
ATOM 808 N N . GLN A 1 106 ? 15.753 -8.887 27.061 1.00 61.09 106 GLN A N 1
ATOM 809 C CA . GLN A 1 106 ? 16.326 -8.209 28.217 1.00 60.91 106 GLN A CA 1
ATOM 810 C C . GLN A 1 106 ? 15.243 -7.621 29.108 1.00 59.40 106 GLN A C 1
ATOM 811 O O . GLN A 1 106 ? 15.535 -6.929 30.085 1.00 60.54 106 GLN A O 1
ATOM 817 N N . ILE A 1 107 ? 13.987 -7.879 28.773 1.00 57.13 107 ILE A N 1
ATOM 818 C CA . ILE A 1 107 ? 12.901 -7.350 29.584 1.00 55.06 107 ILE A CA 1
ATOM 819 C C . ILE A 1 107 ? 12.507 -8.353 30.662 1.00 53.77 107 ILE A C 1
ATOM 820 O O . ILE A 1 107 ? 12.419 -9.556 30.411 1.00 53.43 107 ILE A O 1
ATOM 825 N N . GLN A 1 108 ? 12.279 -7.828 31.862 1.00 52.35 108 GLN A N 1
ATOM 826 C CA . GLN A 1 108 ? 11.924 -8.612 33.032 1.00 51.07 108 GLN A CA 1
ATOM 827 C C . GLN A 1 108 ? 10.456 -8.460 33.395 1.00 50.97 108 GLN A C 1
ATOM 828 O O . GLN A 1 108 ? 9.965 -7.347 33.585 1.00 52.39 108 GLN A O 1
ATOM 834 N N . THR A 1 109 ? 9.762 -9.583 33.525 1.00 50.38 109 THR A N 1
ATOM 835 C CA . THR A 1 109 ? 8.342 -9.555 33.841 1.00 49.61 109 THR A CA 1
ATOM 836 C C . THR A 1 109 ? 7.972 -10.114 35.215 1.00 49.76 109 THR A C 1
ATOM 837 O O . THR A 1 109 ? 6.787 -10.343 35.495 1.00 48.11 109 THR A O 1
ATOM 841 N N . ARG A 1 110 ? 8.967 -10.323 36.078 1.00 49.57 110 ARG A N 1
ATOM 842 C CA . ARG A 1 110 ? 8.695 -10.870 37.408 1.00 49.66 110 ARG A CA 1
ATOM 843 C C . ARG A 1 110 ? 7.808 -9.938 38.221 1.00 48.44 110 ARG A C 1
ATOM 844 O O . ARG A 1 110 ? 7.145 -10.372 39.166 1.00 46.65 110 ARG A O 1
ATOM 852 N N . GLY A 1 111 ? 7.803 -8.658 37.844 1.00 47.61 111 GLY A N 1
ATOM 853 C CA . GLY A 1 111 ? 6.987 -7.676 38.533 1.00 45.13 111 GLY A CA 1
ATOM 854 C C . GLY A 1 111 ? 5.509 -8.037 38.544 1.00 44.67 111 GLY A C 1
ATOM 855 O O . GLY A 1 111 ? 4.771 -7.647 39.448 1.00 45.09 111 GLY A O 1
ATOM 856 N N . ILE A 1 112 ? 5.063 -8.790 37.548 1.00 43.93 112 ILE A N 1
ATOM 857 C CA . ILE A 1 112 ? 3.661 -9.174 37.498 1.00 44.57 112 ILE A CA 1
ATOM 858 C C . ILE A 1 112 ? 3.402 -10.179 38.596 1.00 44.30 112 ILE A C 1
ATOM 859 O O . ILE A 1 112 ? 2.346 -10.159 39.229 1.00 45.15 112 ILE A O 1
ATOM 864 N N . GLY A 1 113 ? 4.368 -11.070 38.806 1.00 44.19 113 GLY A N 1
ATOM 865 C CA . GLY A 1 113 ? 4.236 -12.079 39.843 1.00 42.78 113 GLY A CA 1
ATOM 866 C C . GLY A 1 113 ? 4.168 -11.386 41.189 1.00 41.82 113 GLY A C 1
ATOM 867 O O . GLY A 1 113 ? 3.295 -11.675 42.018 1.00 39.94 113 GLY A O 1
ATOM 868 N N . GLU A 1 114 ? 5.106 -10.462 41.393 1.00 42.27 114 GLU A N 1
ATOM 869 C CA . GLU A 1 114 ? 5.181 -9.679 42.615 1.00 44.55 114 GLU A CA 1
ATOM 870 C C . GLU A 1 114 ? 3.815 -9.063 42.905 1.00 45.24 114 GLU A C 1
ATOM 871 O O . GLU A 1 114 ? 3.269 -9.232 43.998 1.00 46.72 114 GLU A O 1
ATOM 877 N N . LEU A 1 115 ? 3.249 -8.376 41.918 1.00 45.25 115 LEU A N 1
ATOM 878 C CA . LEU A 1 115 ? 1.947 -7.744 42.092 1.00 46.02 115 LEU A CA 1
ATOM 879 C C . LEU A 1 115 ? 0.881 -8.755 42.500 1.00 47.09 115 LEU A C 1
ATOM 880 O O . LEU A 1 115 ? 0.141 -8.516 43.455 1.00 49.09 115 LEU A O 1
ATOM 885 N N . ILE A 1 116 ? 0.802 -9.884 41.795 1.00 47.24 116 ILE A N 1
ATOM 886 C CA . ILE A 1 116 ? -0.191 -10.915 42.120 1.00 47.08 116 ILE A CA 1
ATOM 887 C C . ILE A 1 116 ? -0.071 -11.356 43.589 1.00 49.07 116 ILE A C 1
ATOM 888 O O . ILE A 1 116 ? -1.074 -11.467 44.293 1.00 47.45 116 ILE A O 1
ATOM 893 N N . ARG A 1 117 ? 1.148 -11.617 44.058 1.00 50.69 117 ARG A N 1
ATOM 894 C CA . ARG A 1 117 ? 1.301 -12.033 45.445 1.00 52.05 117 ARG A CA 1
ATOM 895 C C . ARG A 1 117 ? 0.702 -10.967 46.349 1.00 53.08 117 ARG A C 1
ATOM 896 O O . ARG A 1 117 ? -0.060 -11.289 47.269 1.00 55.16 117 ARG A O 1
ATOM 904 N N . HIS A 1 118 ? 1.011 -9.702 46.063 1.00 52.93 118 HIS A N 1
ATOM 905 C CA . HIS A 1 118 ? 0.481 -8.591 46.847 1.00 52.36 118 HIS A CA 1
ATOM 906 C C . HIS A 1 118 ? -1.038 -8.570 46.807 1.00 51.31 118 HIS A C 1
ATOM 907 O O . HIS A 1 118 ? -1.677 -8.290 47.810 1.00 52.19 118 HIS A O 1
ATOM 914 N N . LEU A 1 119 ? -1.620 -8.873 45.652 1.00 51.71 119 LEU A N 1
ATOM 915 C CA . LEU A 1 119 ? -3.075 -8.885 45.538 1.00 51.57 119 LEU A CA 1
ATOM 916 C C . LEU A 1 119 ? -3.668 -9.955 46.444 1.00 49.82 119 LEU A C 1
ATOM 917 O O . LEU A 1 119 ? -4.707 -9.745 47.074 1.00 46.31 119 LEU A O 1
ATOM 922 N N . ILE A 1 120 ? -3.004 -11.106 46.506 1.00 50.49 120 ILE A N 1
ATOM 923 C CA . ILE A 1 120 ? -3.480 -12.203 47.334 1.00 50.24 120 ILE A CA 1
ATOM 924 C C . ILE A 1 120 ? -3.330 -11.834 48.799 1.00 49.75 120 ILE A C 1
ATOM 925 O O . ILE A 1 120 ? -4.230 -12.095 49.598 1.00 47.84 120 ILE A O 1
ATOM 930 N N . SER A 1 121 ? -2.206 -11.208 49.145 1.00 50.66 121 SER A N 1
ATOM 931 C CA . SER A 1 121 ? -1.968 -10.791 50.530 1.00 52.94 121 SER A CA 1
ATOM 932 C C . SER A 1 121 ? -2.992 -9.738 50.967 1.00 53.89 121 SER A C 1
ATOM 933 O O . SER A 1 121 ? -3.215 -9.539 52.156 1.00 55.89 121 SER A O 1
ATOM 936 N N . GLN A 1 122 ? -3.613 -9.066 50.006 1.00 55.56 122 GLN A N 1
ATOM 937 C CA . GLN A 1 122 ? -4.631 -8.071 50.311 1.00 56.81 122 GLN A CA 1
ATOM 938 C C . GLN A 1 122 ? -5.967 -8.785 50.393 1.00 58.36 122 GLN A C 1
ATOM 939 O O . GLN A 1 122 ? -7.023 -8.159 50.422 1.00 59.41 122 GLN A O 1
ATOM 945 N N . GLU A 1 123 ? -5.907 -10.110 50.406 1.00 60.39 123 GLU A N 1
ATOM 946 C CA . GLU A 1 123 ? -7.096 -10.951 50.498 1.00 62.13 123 GLU A CA 1
ATOM 947 C C . GLU A 1 123 ? -8.066 -10.773 49.325 1.00 61.89 123 GLU A C 1
ATOM 948 O O . GLU A 1 123 ? -9.284 -10.771 49.509 1.00 62.01 123 GLU A O 1
ATOM 954 N N . ILE A 1 124 ? -7.513 -10.628 48.121 1.00 61.67 124 ILE A N 1
ATOM 955 C CA . ILE A 1 124 ? -8.312 -10.485 46.905 1.00 60.56 124 ILE A CA 1
ATOM 956 C C . ILE A 1 124 ? -8.492 -11.873 46.297 1.00 59.76 124 ILE A C 1
ATOM 957 O O . ILE A 1 124 ? -7.521 -12.592 46.087 1.00 60.76 124 ILE A O 1
ATOM 962 N N . LYS A 1 125 ? -9.735 -12.241 46.012 1.00 60.06 125 LYS A N 1
ATOM 963 C CA . LYS A 1 125 ? -10.054 -13.560 45.470 1.00 59.95 125 LYS A CA 1
ATOM 964 C C . LYS A 1 125 ? -10.225 -13.631 43.944 1.00 60.40 125 LYS A C 1
ATOM 965 O O . LYS A 1 125 ? -10.021 -14.688 43.343 1.00 60.55 125 LYS A O 1
ATOM 971 N N . GLU A 1 126 ? -10.609 -12.515 43.326 1.00 60.46 126 GLU A N 1
ATOM 972 C CA . GLU A 1 126 ? -10.810 -12.462 41.880 1.00 58.64 126 GLU A CA 1
ATOM 973 C C . GLU A 1 126 ? -9.850 -11.485 41.232 1.00 57.88 126 GLU A C 1
ATOM 974 O O . GLU A 1 126 ? -9.896 -10.277 41.480 1.00 58.58 126 GLU A O 1
ATOM 980 N N . ILE A 1 127 ? -8.981 -12.024 40.390 1.00 55.82 127 ILE A N 1
ATOM 981 C CA . ILE A 1 127 ? -7.994 -11.227 39.696 1.00 52.62 127 ILE A CA 1
ATOM 982 C C . ILE A 1 127 ? -8.122 -11.426 38.187 1.00 51.88 127 ILE A C 1
ATOM 983 O O . ILE A 1 127 ? -8.000 -12.548 37.688 1.00 51.96 127 ILE A O 1
ATOM 988 N N . TYR A 1 128 ? -8.389 -10.332 37.474 1.00 49.39 128 TYR A N 1
ATOM 989 C CA . TYR A 1 128 ? -8.509 -10.342 36.020 1.00 44.50 128 TYR A CA 1
ATOM 990 C C . TYR A 1 128 ? -7.289 -9.646 35.451 1.00 44.45 128 TYR A C 1
ATOM 991 O O . TYR A 1 128 ? -6.997 -8.499 35.794 1.00 44.85 128 TYR A O 1
ATOM 1000 N N . ILE A 1 129 ? -6.576 -10.348 34.579 1.00 43.97 129 ILE A N 1
ATOM 1001 C CA . ILE A 1 129 ? -5.362 -9.817 33.978 1.00 43.07 129 ILE A CA 1
ATOM 1002 C C . ILE A 1 129 ? -5.435 -9.725 32.454 1.00 44.62 129 ILE A C 1
ATOM 1003 O O . ILE A 1 129 ? -5.801 -10.689 31.761 1.00 43.49 129 ILE A O 1
ATOM 1008 N N . GLY A 1 130 ? -5.057 -8.563 31.935 1.00 42.87 130 GLY A N 1
ATOM 1009 C CA . GLY A 1 130 ? -5.053 -8.369 30.507 1.00 42.66 130 GLY A CA 1
ATOM 1010 C C . GLY A 1 130 ? -3.649 -8.584 29.986 1.00 44.06 130 GLY A C 1
ATOM 1011 O O . GLY A 1 130 ? -2.676 -8.072 30.560 1.00 44.67 130 GLY A O 1
ATOM 1012 N N . VAL A 1 131 ? -3.545 -9.346 28.902 1.00 43.02 131 VAL A N 1
ATOM 1013 C CA . VAL A 1 131 ? -2.261 -9.640 28.289 1.00 44.93 131 VAL A CA 1
ATOM 1014 C C . VAL A 1 131 ? -2.336 -9.248 26.818 1.00 47.64 131 VAL A C 1
ATOM 1015 O O . VAL A 1 131 ? -2.923 -9.958 25.990 1.00 49.07 131 VAL A O 1
ATOM 1019 N N . GLY A 1 132 ? -1.745 -8.098 26.509 1.00 48.39 132 GLY A N 1
ATOM 1020 C CA . GLY A 1 132 ? -1.751 -7.588 25.153 1.00 47.84 132 GLY A CA 1
ATOM 1021 C C . GLY A 1 132 ? -0.761 -6.448 25.019 1.00 48.51 132 GLY A C 1
ATOM 1022 O O . GLY A 1 132 ? -0.356 -5.850 26.013 1.00 48.93 132 GLY A O 1
ATOM 1023 N N . GLY A 1 133 ? -0.357 -6.163 23.789 1.00 48.61 133 GLY A N 1
ATOM 1024 C CA . GLY A 1 133 ? 0.581 -5.087 23.545 1.00 49.77 133 GLY A CA 1
ATOM 1025 C C . GLY A 1 133 ? 1.859 -5.121 24.355 1.00 50.51 133 GLY A C 1
ATOM 1026 O O . GLY A 1 133 ? 2.362 -4.066 24.734 1.00 49.80 133 GLY A O 1
ATOM 1027 N N . THR A 1 134 ? 2.397 -6.315 24.607 1.00 52.49 134 THR A N 1
ATOM 1028 C CA . THR A 1 134 ? 3.643 -6.459 25.375 1.00 53.58 134 THR A CA 1
ATOM 1029 C C . THR A 1 134 ? 4.867 -6.178 24.522 1.00 53.76 134 THR A C 1
ATOM 1030 O O . THR A 1 134 ? 4.785 -6.183 23.302 1.00 56.20 134 THR A O 1
ATOM 1034 N N . ALA A 1 135 ? 6.006 -5.963 25.176 1.00 54.07 135 ALA A N 1
ATOM 1035 C CA . ALA A 1 135 ? 7.268 -5.679 24.487 1.00 53.49 135 ALA A CA 1
ATOM 1036 C C . ALA A 1 135 ? 8.328 -6.758 24.770 1.00 54.96 135 ALA A C 1
ATOM 1037 O O . ALA A 1 135 ? 9.446 -6.715 24.235 1.00 54.95 135 ALA A O 1
ATOM 1039 N N . SER A 1 136 ? 7.969 -7.721 25.613 1.00 54.15 136 SER A N 1
ATOM 1040 C CA . SER A 1 136 ? 8.889 -8.783 26.006 1.00 53.58 136 SER A CA 1
ATOM 1041 C C . SER A 1 136 ? 8.611 -10.121 25.347 1.00 51.48 136 SER A C 1
ATOM 1042 O O . SER A 1 136 ? 7.527 -10.376 24.826 1.00 52.08 136 SER A O 1
ATOM 1045 N N . ASN A 1 137 ? 9.620 -10.975 25.372 1.00 50.32 137 ASN A N 1
ATOM 1046 C CA . ASN A 1 137 ? 9.504 -12.300 24.803 1.00 50.23 137 ASN A CA 1
ATOM 1047 C C . ASN A 1 137 ? 10.366 -13.188 25.687 1.00 49.25 137 ASN A C 1
ATOM 1048 O O . ASN A 1 137 ? 11.491 -13.526 25.330 1.00 50.67 137 ASN A O 1
ATOM 1053 N N . ASP A 1 138 ? 9.842 -13.542 26.857 1.00 48.83 138 ASP A N 1
ATOM 1054 C CA . ASP A 1 138 ? 10.578 -14.383 27.799 1.00 50.87 138 ASP A CA 1
ATOM 1055 C C . ASP A 1 138 ? 9.871 -15.711 28.065 1.00 49.85 138 ASP A C 1
ATOM 1056 O O . ASP A 1 138 ? 10.192 -16.399 29.022 1.00 51.50 138 ASP A O 1
ATOM 1061 N N . GLY A 1 139 ? 8.910 -16.062 27.220 1.00 49.82 139 GLY A N 1
ATOM 1062 C CA . GLY A 1 139 ? 8.198 -17.313 27.391 1.00 49.25 139 GLY A CA 1
ATOM 1063 C C . GLY A 1 139 ? 7.378 -17.390 28.664 1.00 49.19 139 GLY A C 1
ATOM 1064 O O . GLY A 1 139 ? 6.541 -18.283 28.818 1.00 48.99 139 GLY A O 1
ATOM 1065 N N . GLY A 1 140 ? 7.620 -16.455 29.579 1.00 48.80 140 GLY A N 1
ATOM 1066 C CA . GLY A 1 140 ? 6.895 -16.440 30.837 1.00 46.76 140 GLY A CA 1
ATOM 1067 C C . GLY A 1 140 ? 7.749 -16.714 32.065 1.00 46.58 140 GLY A C 1
ATOM 1068 O O . GLY A 1 140 ? 7.242 -16.683 33.192 1.00 45.74 140 GLY A O 1
ATOM 1069 N N . ILE A 1 141 ? 9.041 -16.977 31.871 1.00 46.05 141 ILE A N 1
ATOM 1070 C CA . ILE A 1 141 ? 9.922 -17.262 33.008 1.00 46.39 141 ILE A CA 1
ATOM 1071 C C . ILE A 1 141 ? 9.839 -16.176 34.066 1.00 45.71 141 ILE A C 1
ATOM 1072 O O . ILE A 1 141 ? 9.907 -16.462 35.264 1.00 47.09 141 ILE A O 1
ATOM 1077 N N . GLY A 1 142 ? 9.689 -14.934 33.620 1.00 43.11 142 GLY A N 1
ATOM 1078 C CA . GLY A 1 142 ? 9.578 -13.829 34.548 1.00 41.50 142 GLY A CA 1
ATOM 1079 C C . GLY A 1 142 ? 8.452 -14.048 35.535 1.00 40.81 142 GLY A C 1
ATOM 1080 O O . GLY A 1 142 ? 8.558 -13.650 36.695 1.00 40.69 142 GLY A O 1
ATOM 1081 N N . ILE A 1 143 ? 7.372 -14.684 35.079 1.00 42.00 143 ILE A N 1
ATOM 1082 C CA . ILE A 1 143 ? 6.216 -14.960 35.943 1.00 42.69 143 ILE A CA 1
ATOM 1083 C C . ILE A 1 143 ? 6.598 -15.990 37.005 1.00 43.35 143 ILE A C 1
ATOM 1084 O O . ILE A 1 143 ? 6.180 -15.887 38.154 1.00 44.94 143 ILE A O 1
ATOM 1089 N N . ALA A 1 144 ? 7.397 -16.977 36.601 1.00 44.26 144 ALA A N 1
ATOM 1090 C CA . ALA A 1 144 ? 7.870 -18.030 37.494 1.00 42.74 144 ALA A CA 1
ATOM 1091 C C . ALA A 1 144 ? 8.886 -17.454 38.480 1.00 43.93 144 ALA A C 1
ATOM 1092 O O . ALA A 1 144 ? 8.803 -17.709 39.684 1.00 43.68 144 ALA A O 1
ATOM 1094 N N . ALA A 1 145 ? 9.842 -16.676 37.974 1.00 44.82 145 ALA A N 1
ATOM 1095 C CA . ALA A 1 145 ? 10.861 -16.0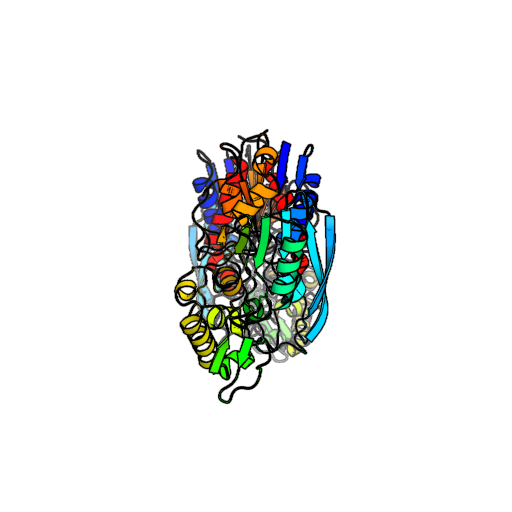68 38.833 1.00 45.72 145 ALA A CA 1
ATOM 1096 C C . ALA A 1 145 ? 10.217 -15.082 39.792 1.00 47.69 145 ALA A C 1
ATOM 1097 O O . ALA A 1 145 ? 10.797 -14.723 40.810 1.00 50.05 145 ALA A O 1
ATOM 1099 N N . GLY A 1 146 ? 9.010 -14.642 39.457 1.00 49.73 146 GLY A N 1
ATOM 1100 C CA . GLY A 1 146 ? 8.308 -13.705 40.308 1.00 49.68 146 GLY A CA 1
ATOM 1101 C C . GLY A 1 146 ? 7.442 -14.453 41.292 1.00 51.12 146 GLY A C 1
ATOM 1102 O O . GLY A 1 146 ? 6.898 -13.856 42.222 1.00 52.37 146 GLY A O 1
ATOM 1103 N N . LEU A 1 147 ? 7.311 -15.763 41.084 1.00 50.53 147 LEU A N 1
ATOM 1104 C CA . LEU A 1 147 ? 6.505 -16.605 41.965 1.00 51.50 147 LEU A CA 1
ATOM 1105 C C . LEU A 1 147 ? 7.303 -17.618 42.791 1.00 51.92 147 LEU A C 1
ATOM 1106 O O . LEU A 1 147 ? 6.746 -18.602 43.290 1.00 49.07 147 LEU A O 1
ATOM 1111 N N . GLY A 1 148 ? 8.605 -17.382 42.930 1.00 53.08 148 GLY A N 1
ATOM 1112 C CA . GLY A 1 148 ? 9.420 -18.279 43.726 1.00 53.45 148 GLY A CA 1
ATOM 1113 C C . GLY A 1 148 ? 10.456 -19.106 43.002 1.00 52.81 148 GLY A C 1
ATOM 1114 O O . GLY A 1 148 ? 11.514 -19.360 43.556 1.00 56.23 148 GLY A O 1
ATOM 1115 N N . TYR A 1 149 ? 10.168 -19.534 41.779 1.00 52.01 149 TYR A N 1
ATOM 1116 C CA . TYR A 1 149 ? 11.117 -20.349 41.021 1.00 52.29 149 TYR A CA 1
ATOM 1117 C C . TYR A 1 149 ? 12.506 -19.725 40.914 1.00 54.63 149 TYR A C 1
ATOM 1118 O O . TYR A 1 149 ? 12.648 -18.503 40.884 1.00 54.94 149 TYR A O 1
ATOM 1127 N N . GLN A 1 150 ? 13.526 -20.577 40.865 1.00 57.82 150 GLN A N 1
ATOM 1128 C CA . GLN A 1 150 ? 14.904 -20.118 40.735 1.00 62.22 150 GLN A CA 1
ATOM 1129 C C . GLN A 1 150 ? 15.534 -20.865 39.568 1.00 63.49 150 GLN A C 1
ATOM 1130 O O . GLN A 1 150 ? 15.196 -22.020 39.319 1.00 63.11 150 GLN A O 1
ATOM 1136 N N . PHE A 1 151 ? 16.449 -20.207 38.859 1.00 65.13 151 PHE A N 1
ATOM 1137 C CA . PHE A 1 151 ? 17.105 -20.819 37.709 1.00 66.84 151 PHE A CA 1
ATOM 1138 C C . PHE A 1 151 ? 18.622 -20.716 37.774 1.00 68.02 151 PHE A C 1
ATOM 1139 O O . PHE A 1 151 ? 19.172 -19.757 38.326 1.00 67.91 151 PHE A O 1
ATOM 1147 N N . TYR A 1 152 ? 19.293 -21.707 37.195 1.00 68.14 152 TYR A N 1
ATOM 1148 C CA . TYR A 1 152 ? 20.747 -21.740 37.187 1.00 67.78 152 TYR A CA 1
ATOM 1149 C C . TYR A 1 152 ? 21.281 -22.189 35.828 1.00 69.56 152 TYR A C 1
ATOM 1150 O O . TYR A 1 152 ? 20.654 -22.989 35.127 1.00 67.87 152 TYR A O 1
ATOM 1159 N N . ASP A 1 153 ? 22.449 -21.668 35.466 1.00 72.11 153 ASP A N 1
ATOM 1160 C CA . ASP A 1 153 ? 23.082 -21.987 34.196 1.00 75.23 153 ASP A CA 1
ATOM 1161 C C . ASP A 1 153 ? 23.750 -23.360 34.186 1.00 78.38 153 ASP A C 1
ATOM 1162 O O . ASP A 1 153 ? 23.653 -24.128 35.150 1.00 77.55 153 ASP A O 1
ATOM 1167 N N . GLU A 1 154 ? 24.445 -23.645 33.086 1.00 81.69 154 GLU A N 1
ATOM 1168 C CA . GLU A 1 154 ? 25.132 -24.919 32.873 1.00 84.94 154 GLU A CA 1
ATOM 1169 C C . GLU A 1 154 ? 26.030 -25.385 34.015 1.00 86.64 154 GLU A C 1
ATOM 1170 O O . GLU A 1 154 ? 26.252 -26.586 34.171 1.00 86.45 154 GLU A O 1
ATOM 1176 N N . ASP A 1 155 ? 26.547 -24.456 34.814 1.00 88.68 155 ASP A N 1
ATOM 1177 C CA . ASP A 1 155 ? 27.425 -24.849 35.909 1.00 90.71 155 ASP A CA 1
ATOM 1178 C C . ASP A 1 155 ? 26.890 -24.607 37.319 1.00 91.29 155 ASP A C 1
ATOM 1179 O O . ASP A 1 155 ? 27.530 -24.995 38.295 1.00 91.62 155 ASP A O 1
ATOM 1184 N N . GLY A 1 156 ? 25.732 -23.963 37.437 1.00 91.88 156 GLY A N 1
ATOM 1185 C CA . GLY A 1 156 ? 25.155 -23.752 38.757 1.00 91.81 156 GLY A CA 1
ATOM 1186 C C . GLY A 1 156 ? 25.008 -22.352 39.323 1.00 91.96 156 GLY A C 1
ATOM 1187 O O . GLY A 1 156 ? 24.752 -22.204 40.517 1.00 91.61 156 GLY A O 1
ATOM 1188 N N . ASN A 1 157 ? 25.157 -21.323 38.497 1.00 92.48 157 ASN A N 1
ATOM 1189 C CA . ASN A 1 157 ? 25.021 -19.958 38.993 1.00 92.95 157 ASN A CA 1
ATOM 1190 C C . ASN A 1 157 ? 23.632 -19.382 38.750 1.00 92.73 157 ASN A C 1
ATOM 1191 O O . ASN A 1 157 ? 23.003 -19.656 37.729 1.00 92.62 157 ASN A O 1
ATOM 1196 N N . ALA A 1 158 ? 23.162 -18.583 39.702 1.00 92.44 158 ALA A N 1
ATOM 1197 C CA . ALA A 1 158 ? 21.845 -17.965 39.611 1.00 92.54 158 ALA A CA 1
ATOM 1198 C C . ALA A 1 158 ? 21.704 -17.086 38.368 1.00 92.19 158 ALA A C 1
ATOM 1199 O O . ALA A 1 158 ? 22.267 -15.992 38.304 1.00 93.41 158 ALA A O 1
ATOM 1201 N N . LEU A 1 159 ? 20.947 -17.570 37.384 1.00 90.88 159 LEU A N 1
ATOM 1202 C CA . LEU A 1 159 ? 20.720 -16.831 36.143 1.00 88.83 159 LEU A CA 1
ATOM 1203 C C . LEU A 1 159 ? 19.719 -15.695 36.341 1.00 87.25 159 LEU A C 1
ATOM 1204 O O . LEU A 1 159 ? 18.734 -15.847 37.062 1.00 86.91 159 LEU A O 1
ATOM 1209 N N . PRO A 1 160 ? 19.969 -14.536 35.712 1.00 85.87 160 PRO A N 1
ATOM 1210 C CA . PRO A 1 160 ? 19.062 -13.389 35.832 1.00 83.96 160 PRO A CA 1
ATOM 1211 C C . PRO A 1 160 ? 17.699 -13.759 35.245 1.00 81.90 160 PRO A C 1
ATOM 1212 O O . PRO A 1 160 ? 17.587 -14.722 34.495 1.00 82.18 160 PRO A O 1
ATOM 1216 N N . ALA A 1 161 ? 16.667 -12.996 35.576 1.00 79.51 161 ALA A N 1
ATOM 1217 C CA . ALA A 1 161 ? 15.339 -13.298 35.065 1.00 77.88 161 ALA A CA 1
ATOM 1218 C C . ALA A 1 161 ? 14.968 -12.504 33.810 1.00 76.06 161 ALA A C 1
ATOM 1219 O O . ALA A 1 161 ? 14.527 -11.357 33.904 1.00 76.86 161 ALA A O 1
ATOM 1221 N N . CYS A 1 162 ? 15.149 -13.121 32.642 1.00 72.62 162 CYS A N 1
ATOM 1222 C CA . CYS A 1 162 ? 14.808 -12.497 31.360 1.00 69.72 162 CYS A CA 1
ATOM 1223 C C . CYS A 1 162 ? 14.853 -13.528 30.235 1.00 68.98 162 CYS A C 1
ATOM 1224 O O . CYS A 1 162 ? 15.454 -14.591 30.385 1.00 69.20 162 CYS A O 1
ATOM 1227 N N . GLY A 1 163 ? 14.215 -13.215 29.112 1.00 66.86 163 GLY A N 1
ATOM 1228 C CA . GLY A 1 163 ? 14.196 -14.144 27.999 1.00 66.11 163 GLY A CA 1
ATOM 1229 C C . GLY A 1 163 ? 15.557 -14.728 27.664 1.00 66.08 163 GLY A C 1
ATOM 1230 O O . GLY A 1 163 ? 15.682 -15.922 27.384 1.00 64.86 163 GLY A O 1
ATOM 1231 N N . GLN A 1 164 ? 16.582 -13.882 27.706 1.00 66.68 164 GLN A N 1
ATOM 1232 C CA . GLN A 1 164 ? 17.948 -14.290 27.386 1.00 67.23 164 GLN A CA 1
ATOM 1233 C C . GLN A 1 164 ? 18.440 -15.489 28.192 1.00 66.70 164 GLN A C 1
ATOM 1234 O O . GLN A 1 164 ? 19.061 -16.400 27.639 1.00 67.39 164 GLN A O 1
ATOM 1240 N N . SER A 1 165 ? 18.167 -15.498 29.492 1.00 65.42 165 SER A N 1
ATOM 1241 C CA . SER A 1 165 ? 18.600 -16.613 30.328 1.00 65.22 165 SER A CA 1
ATOM 1242 C C . SER A 1 165 ? 18.027 -17.953 29.876 1.00 64.64 165 SER A C 1
ATOM 1243 O O . SER A 1 165 ? 18.566 -19.003 30.221 1.00 66.24 165 SER A O 1
ATOM 1246 N N . LEU A 1 166 ? 16.938 -17.932 29.112 1.00 62.15 166 LEU A N 1
ATOM 1247 C CA . LEU A 1 166 ? 16.342 -19.180 28.651 1.00 60.54 166 LEU A CA 1
ATOM 1248 C C . LEU A 1 166 ? 17.340 -19.940 27.796 1.00 60.32 166 LEU A C 1
ATOM 1249 O O . LEU A 1 166 ? 17.291 -21.168 27.703 1.00 58.24 166 LEU A O 1
ATOM 1254 N N . LEU A 1 167 ? 18.253 -19.196 27.182 1.00 60.43 167 LEU A N 1
ATOM 1255 C CA . LEU A 1 167 ? 19.263 -19.781 26.316 1.00 61.94 167 LEU A CA 1
ATOM 1256 C C . LEU A 1 167 ? 20.363 -20.506 27.090 1.00 62.86 167 LEU A C 1
ATOM 1257 O O . LEU A 1 167 ? 20.998 -21.414 26.564 1.00 63.76 167 LEU A O 1
ATOM 1262 N N . ASN A 1 168 ? 20.576 -20.110 28.340 1.00 63.89 168 ASN A N 1
ATOM 1263 C CA . ASN A 1 168 ? 21.590 -20.737 29.178 1.00 64.84 168 ASN A CA 1
ATOM 1264 C C . ASN A 1 168 ? 20.947 -21.525 30.316 1.00 65.32 168 ASN A C 1
ATOM 1265 O O . ASN A 1 168 ? 21.638 -22.008 31.213 1.00 65.29 168 ASN A O 1
ATOM 1270 N N . LEU A 1 169 ? 19.622 -21.652 30.280 1.00 65.95 169 LEU A N 1
ATOM 1271 C CA . LEU A 1 169 ? 18.895 -22.376 31.324 1.00 66.26 169 LEU A CA 1
ATOM 1272 C C . LEU A 1 169 ? 19.306 -23.847 31.396 1.00 66.15 169 LEU A C 1
ATOM 1273 O O . LEU A 1 169 ? 19.072 -24.613 30.460 1.00 66.50 16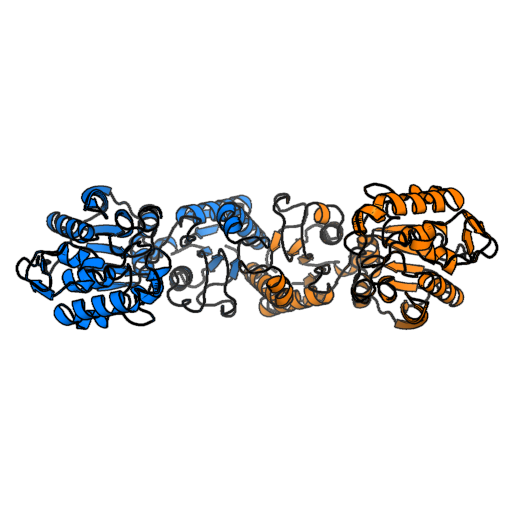9 LEU A O 1
ATOM 1278 N N . ALA A 1 170 ? 19.914 -24.234 32.517 1.00 66.03 170 ALA A N 1
ATOM 1279 C CA . ALA A 1 170 ? 20.360 -25.610 32.719 1.00 66.17 170 ALA A CA 1
ATOM 1280 C C . ALA A 1 170 ? 19.470 -26.388 33.699 1.00 66.28 170 ALA A C 1
ATOM 1281 O O . ALA A 1 170 ? 19.131 -27.548 33.446 1.00 65.91 170 ALA A O 1
ATOM 1283 N N . SER A 1 171 ? 19.097 -25.756 34.811 1.00 65.48 171 SER A N 1
ATOM 1284 C CA . SER A 1 171 ? 18.235 -26.396 35.807 1.00 65.58 171 SER A CA 1
ATOM 1285 C C . SER A 1 171 ? 17.329 -25.387 36.510 1.00 65.53 171 SER A C 1
ATOM 1286 O O . SER A 1 171 ? 17.660 -24.207 36.615 1.00 65.25 171 SER A O 1
ATOM 1289 N N . VAL A 1 172 ? 16.182 -25.861 36.989 1.00 65.98 172 VAL A N 1
ATOM 1290 C CA . VAL A 1 172 ? 15.228 -25.003 37.681 1.00 66.39 172 VAL A CA 1
ATOM 1291 C C . VAL A 1 172 ? 14.788 -25.610 39.009 1.00 67.31 172 VAL A C 1
ATOM 1292 O O . VAL A 1 172 ? 14.356 -26.761 39.057 1.00 67.32 172 VAL A O 1
ATOM 1296 N N . SER A 1 173 ? 14.896 -24.828 40.080 1.00 68.24 173 SER A N 1
ATOM 1297 C CA . SER A 1 173 ? 14.498 -25.272 41.416 1.00 69.39 173 SER A CA 1
ATOM 1298 C C . SER A 1 173 ? 13.064 -24.848 41.732 1.00 70.27 173 SER A C 1
ATOM 1299 O O . SER A 1 173 ? 12.730 -23.666 41.656 1.00 70.63 173 SER A O 1
ATOM 1302 N N . THR A 1 174 ? 12.230 -25.816 42.102 1.00 71.59 174 THR A N 1
ATOM 1303 C CA . THR A 1 174 ? 10.831 -25.556 42.417 1.00 73.32 174 THR A CA 1
ATOM 1304 C C . THR A 1 174 ? 10.585 -25.586 43.915 1.00 73.62 174 THR A C 1
ATOM 1305 O O . THR A 1 174 ? 9.532 -26.024 44.359 1.00 74.78 174 THR A O 1
ATOM 1309 N N . GLU A 1 175 ? 11.540 -25.106 44.699 1.00 74.63 175 GLU A N 1
ATOM 1310 C CA . GLU A 1 175 ? 11.385 -25.147 46.148 1.00 75.49 175 GLU A CA 1
ATOM 1311 C C . GLU A 1 175 ? 10.589 -23.996 46.747 1.00 75.08 175 GLU A C 1
ATOM 1312 O O . GLU A 1 175 ? 9.495 -24.201 47.273 1.00 75.90 175 GLU A O 1
ATOM 1318 N N . ASN A 1 176 ? 11.135 -22.789 46.671 1.00 74.23 176 ASN A N 1
ATOM 1319 C CA . ASN A 1 176 ? 10.463 -21.617 47.216 1.00 72.99 176 ASN A CA 1
ATOM 1320 C C . ASN A 1 176 ? 9.243 -21.220 46.383 1.00 71.29 176 ASN A C 1
ATOM 1321 O O . ASN A 1 176 ? 8.833 -20.060 46.378 1.00 71.54 176 ASN A O 1
ATOM 1326 N N . ARG A 1 177 ? 8.664 -22.188 45.684 1.00 68.76 177 ARG A N 1
ATOM 1327 C CA . ARG A 1 177 ? 7.494 -21.931 44.859 1.00 67.94 177 ARG A CA 1
ATOM 1328 C C . ARG A 1 177 ? 6.363 -21.358 45.704 1.00 65.08 177 ARG A C 1
ATOM 1329 O O . ARG A 1 177 ? 5.915 -21.988 46.660 1.00 65.81 177 ARG A O 1
ATOM 1337 N N . TYR A 1 178 ? 5.908 -20.157 45.362 1.00 60.81 178 TYR A N 1
ATOM 1338 C CA . TYR A 1 178 ? 4.810 -19.538 46.096 1.00 55.82 178 TYR A CA 1
ATOM 1339 C C . TYR A 1 178 ? 3.550 -20.366 45.825 1.00 53.53 178 TYR A C 1
ATOM 1340 O O . TYR A 1 178 ? 3.293 -20.734 44.685 1.00 54.53 178 TYR A O 1
ATOM 1349 N N . LYS A 1 179 ? 2.779 -20.663 46.870 1.00 51.81 179 LYS A N 1
ATOM 1350 C CA . LYS A 1 179 ? 1.553 -21.452 46.739 1.00 50.39 179 LYS A CA 1
ATOM 1351 C C . LYS A 1 179 ? 0.333 -20.543 46.625 1.00 51.88 179 LYS A C 1
ATOM 1352 O O . LYS A 1 179 ? 0.102 -19.697 47.492 1.00 52.25 179 LYS A O 1
ATOM 1358 N N . ILE A 1 180 ? -0.447 -20.724 45.563 1.00 51.13 180 ILE A N 1
ATOM 1359 C CA . ILE A 1 180 ? -1.636 -19.914 45.357 1.00 51.33 180 ILE A CA 1
ATOM 1360 C C . ILE A 1 180 ? -2.819 -20.502 46.115 1.00 50.98 180 ILE A C 1
ATOM 1361 O O . ILE A 1 180 ? -3.116 -21.684 45.989 1.00 51.40 180 ILE A O 1
ATOM 1366 N N . PRO A 1 181 ? -3.496 -19.682 46.935 1.00 50.63 181 PRO A N 1
ATOM 1367 C CA . PRO A 1 181 ? -4.652 -20.172 47.688 1.00 50.47 181 PRO A CA 1
ATOM 1368 C C . PRO A 1 181 ? -5.683 -20.779 46.748 1.00 52.06 181 PRO A C 1
ATOM 1369 O O . PRO A 1 181 ? -5.871 -20.311 45.630 1.00 52.99 181 PRO A O 1
ATOM 1373 N N . GLU A 1 182 ? -6.347 -21.824 47.215 1.00 54.03 182 GLU A N 1
ATOM 1374 C CA . GLU A 1 182 ? -7.354 -22.513 46.431 1.00 57.73 182 GLU A CA 1
ATOM 1375 C C . GLU A 1 182 ? -8.611 -21.658 46.243 1.00 58.91 182 GLU A C 1
ATOM 1376 O O . GLU A 1 182 ? -9.427 -21.924 45.361 1.00 59.62 182 GLU A O 1
ATOM 1382 N N . ASP A 1 183 ? -8.768 -20.628 47.069 1.00 59.49 183 ASP A N 1
ATOM 1383 C CA . ASP A 1 183 ? -9.938 -19.754 46.969 1.00 58.61 183 ASP A CA 1
ATOM 1384 C C . ASP A 1 183 ? -9.637 -18.487 46.171 1.00 57.16 183 ASP A C 1
ATOM 1385 O O . ASP A 1 183 ? -10.383 -17.504 46.230 1.00 57.54 183 ASP A O 1
ATOM 1390 N N . VAL A 1 184 ? -8.536 -18.526 45.426 1.00 54.00 184 VAL A N 1
ATOM 1391 C CA . VAL A 1 184 ? -8.115 -17.410 44.588 1.00 51.09 184 VAL A CA 1
ATOM 1392 C C . VAL A 1 184 ? -8.255 -17.796 43.119 1.00 51.35 184 VAL A C 1
ATOM 1393 O O . VAL A 1 184 ? -7.816 -18.868 42.701 1.00 50.16 184 VAL A O 1
ATOM 1397 N N . HIS A 1 185 ? -8.866 -16.918 42.333 1.00 52.32 185 HIS A N 1
ATOM 1398 C CA . HIS A 1 185 ? -9.076 -17.199 40.918 1.00 51.66 185 HIS A CA 1
ATOM 1399 C C . HIS A 1 185 ? -8.476 -16.135 40.012 1.00 51.72 185 HIS A C 1
ATOM 1400 O O . HIS A 1 185 ? -8.964 -15.008 39.942 1.00 52.02 185 HIS A O 1
ATOM 1407 N N . ILE A 1 186 ? -7.405 -16.505 39.325 1.00 51.81 186 ILE A N 1
ATOM 1408 C CA . ILE A 1 186 ? -6.747 -15.599 38.407 1.00 52.80 186 ILE A CA 1
ATOM 1409 C C . ILE A 1 186 ? -7.125 -15.989 36.985 1.00 54.22 186 ILE A C 1
ATOM 1410 O O . ILE A 1 186 ? -6.747 -17.060 36.496 1.00 54.45 186 ILE A O 1
ATOM 1415 N N . ARG A 1 187 ? -7.888 -15.112 36.338 1.00 55.13 187 ARG A N 1
ATOM 1416 C CA . ARG A 1 187 ? -8.353 -15.319 34.969 1.00 52.72 187 ARG A CA 1
ATOM 1417 C C . ARG A 1 187 ? -7.613 -14.383 34.029 1.00 51.86 187 ARG A C 1
ATOM 1418 O O . ARG A 1 187 ? -7.330 -13.242 34.383 1.00 51.73 187 ARG A O 1
ATOM 1426 N N . ILE A 1 188 ? -7.302 -14.867 32.830 1.00 51.12 188 ILE A N 1
ATOM 1427 C CA . ILE A 1 188 ? -6.586 -14.065 31.843 1.00 49.53 188 ILE A CA 1
ATOM 1428 C C . ILE A 1 188 ? -7.492 -13.688 30.678 1.00 50.04 188 ILE A C 1
ATOM 1429 O O . ILE A 1 188 ? -8.093 -14.555 30.047 1.00 50.53 188 ILE A O 1
ATOM 1434 N N . LEU A 1 189 ? -7.586 -12.393 30.396 1.00 50.44 189 LEU A N 1
ATOM 1435 C CA . LEU A 1 189 ? -8.398 -11.917 29.286 1.00 51.60 189 LEU A CA 1
ATOM 1436 C C . LEU A 1 189 ? -7.480 -11.791 28.094 1.00 52.32 189 LEU A C 1
ATOM 1437 O O . LEU A 1 189 ? -6.692 -10.848 28.008 1.00 51.58 189 LEU A O 1
ATOM 1442 N N . ALA A 1 190 ? -7.573 -12.748 27.179 1.00 55.25 190 ALA A N 1
ATOM 1443 C CA . ALA A 1 190 ? -6.726 -12.724 25.995 1.00 58.22 190 ALA A CA 1
ATOM 1444 C C . ALA A 1 190 ? -7.528 -12.522 24.720 1.00 59.53 190 ALA A C 1
ATOM 1445 O O . ALA A 1 190 ? -8.673 -12.972 24.598 1.00 58.27 190 ALA A O 1
ATOM 1447 N N . ASP A 1 191 ? -6.902 -11.833 23.775 1.00 61.41 191 ASP A N 1
ATOM 1448 C CA . ASP A 1 191 ? -7.505 -11.543 22.484 1.00 63.64 191 ASP A CA 1
ATOM 1449 C C . ASP A 1 191 ? -6.792 -12.354 21.402 1.00 61.72 191 ASP A C 1
ATOM 1450 O O . ASP A 1 191 ? -6.961 -12.102 20.212 1.00 62.11 191 ASP A O 1
ATOM 1455 N N . VAL A 1 192 ? -5.994 -13.330 21.825 1.00 59.90 192 VAL A N 1
ATOM 1456 C CA . VAL A 1 192 ? -5.256 -14.170 20.890 1.00 56.83 192 VAL A CA 1
ATOM 1457 C C . VAL A 1 192 ? -5.386 -15.639 21.284 1.00 54.98 192 VAL A C 1
ATOM 1458 O O . VAL A 1 192 ? -5.677 -15.960 22.437 1.00 54.03 192 VAL A O 1
ATOM 1462 N N . VAL A 1 193 ? -5.193 -16.532 20.321 1.00 52.65 193 VAL A N 1
ATOM 1463 C CA . VAL A 1 193 ? -5.264 -17.965 20.595 1.00 51.94 193 VAL A CA 1
ATOM 1464 C C . VAL A 1 193 ? -3.889 -18.606 20.355 1.00 51.38 193 VAL A C 1
ATOM 1465 O O . VAL A 1 193 ? -3.725 -19.824 20.451 1.00 49.40 193 VAL A O 1
ATOM 1469 N N . SER A 1 194 ? -2.907 -17.763 20.050 1.00 51.45 194 SER A N 1
ATOM 1470 C CA . SER A 1 194 ? -1.547 -18.204 19.783 1.00 51.61 194 SER A CA 1
ATOM 1471 C C . SER A 1 194 ? -0.986 -19.138 20.856 1.00 51.15 194 SER A C 1
ATOM 1472 O O . SER A 1 194 ? -1.181 -18.923 22.049 1.00 52.61 194 SER A O 1
ATOM 1475 N N . PRO A 1 195 ? -0.305 -20.213 20.439 1.00 49.85 195 PRO A N 1
ATOM 1476 C CA . PRO A 1 195 ? 0.270 -21.133 21.423 1.00 48.04 195 PRO A CA 1
ATOM 1477 C C . PRO A 1 195 ? 1.632 -20.580 21.858 1.00 46.00 195 PRO A C 1
ATOM 1478 O O . PRO A 1 195 ? 2.110 -19.590 21.307 1.00 42.34 195 PRO A O 1
ATOM 1482 N N . LEU A 1 196 ? 2.244 -21.217 22.846 1.00 46.00 196 LEU A N 1
ATOM 1483 C CA . LEU A 1 196 ? 3.545 -20.788 23.337 1.00 48.81 196 LEU A CA 1
ATOM 1484 C C . LEU A 1 196 ? 4.644 -20.881 22.285 1.00 49.56 196 LEU A C 1
ATOM 1485 O O . LEU A 1 196 ? 5.373 -19.918 22.042 1.00 48.63 196 LEU A O 1
ATOM 1490 N N . CYS A 1 197 ? 4.764 -22.041 21.653 1.00 51.42 197 CYS A N 1
ATOM 1491 C CA . CYS A 1 197 ? 5.812 -22.229 20.660 1.00 55.17 197 CYS A CA 1
ATOM 1492 C C . CYS A 1 197 ? 5.310 -22.671 19.292 1.00 56.92 197 CYS A C 1
ATOM 1493 O O . CYS A 1 197 ? 4.111 -22.891 19.100 1.00 58.41 197 CYS A O 1
ATOM 1496 N N . GLY A 1 198 ? 6.238 -22.798 18.347 1.00 57.96 198 GLY A N 1
ATOM 1497 C CA . GLY A 1 198 ? 5.884 -23.199 16.996 1.00 60.09 198 GLY A CA 1
ATOM 1498 C C . GLY A 1 198 ? 5.957 -22.042 16.010 1.00 62.39 198 GLY A C 1
ATOM 1499 O O . GLY A 1 198 ? 6.360 -20.933 16.370 1.00 63.14 198 GLY A O 1
ATOM 1500 N N . HIS A 1 199 ? 5.562 -22.285 14.764 1.00 63.47 199 HIS A N 1
ATOM 1501 C CA . HIS A 1 199 ? 5.612 -21.236 13.754 1.00 64.38 199 HIS A CA 1
ATOM 1502 C C . HIS A 1 199 ? 4.481 -20.224 13.917 1.00 63.36 199 HIS A C 1
ATOM 1503 O O . HIS A 1 199 ? 4.446 -19.202 13.236 1.00 62.76 199 HIS A O 1
ATOM 1510 N N . GLN A 1 200 ? 3.562 -20.503 14.832 1.00 62.27 200 GLN A N 1
ATOM 1511 C CA . GLN A 1 200 ? 2.453 -19.592 15.089 1.00 62.56 200 GLN A CA 1
ATOM 1512 C C . GLN A 1 200 ? 2.426 -19.230 16.576 1.00 61.17 200 GLN A C 1
ATOM 1513 O O . GLN A 1 200 ? 1.460 -18.651 17.073 1.00 61.49 200 GLN A O 1
ATOM 1519 N N . GLY A 1 201 ? 3.506 -19.574 17.274 1.00 59.20 201 GLY A N 1
ATOM 1520 C CA . GLY A 1 201 ? 3.604 -19.303 18.697 1.00 56.47 201 GLY A CA 1
ATOM 1521 C C . GLY A 1 201 ? 3.981 -17.876 19.040 1.00 53.85 201 GLY A C 1
ATOM 1522 O O . GLY A 1 201 ? 4.052 -17.022 18.164 1.00 54.18 201 GLY A O 1
ATOM 1523 N N . ALA A 1 202 ? 4.246 -17.621 20.316 1.00 52.48 202 ALA A N 1
ATOM 1524 C CA . ALA A 1 202 ? 4.588 -16.277 20.773 1.00 51.75 202 ALA A CA 1
ATOM 1525 C C . ALA A 1 202 ? 5.772 -15.644 20.040 1.00 51.68 202 ALA A C 1
ATOM 1526 O O . ALA A 1 202 ? 5.635 -14.572 19.450 1.00 51.88 202 ALA A O 1
ATOM 1528 N N . THR A 1 203 ? 6.926 -16.309 20.071 1.00 52.17 203 THR A N 1
ATOM 1529 C CA . THR A 1 203 ? 8.140 -15.810 19.415 1.00 52.55 203 THR A CA 1
ATOM 1530 C C . THR A 1 203 ? 7.970 -15.566 17.906 1.00 53.41 203 THR A C 1
ATOM 1531 O O . THR A 1 203 ? 8.261 -14.480 17.400 1.00 51.61 203 THR A O 1
ATOM 1535 N N . TYR A 1 204 ? 7.512 -16.583 17.187 1.00 53.86 204 TYR A N 1
ATOM 1536 C CA . TYR A 1 204 ? 7.340 -16.456 15.752 1.00 56.45 204 TYR A CA 1
ATOM 1537 C C . TYR A 1 204 ? 6.227 -15.510 15.323 1.00 56.60 204 TYR A C 1
ATOM 1538 O O . TYR A 1 204 ? 6.376 -14.793 14.334 1.00 56.28 204 TYR A O 1
ATOM 1547 N N . THR A 1 205 ? 5.117 -15.498 16.054 1.00 55.81 205 THR A N 1
ATOM 1548 C CA . THR A 1 205 ? 4.005 -14.634 15.688 1.00 55.05 205 THR A CA 1
ATOM 1549 C C . THR A 1 205 ? 4.219 -13.158 16.021 1.00 54.04 205 THR A C 1
ATOM 1550 O O . THR A 1 205 ? 3.945 -12.296 15.188 1.00 54.20 205 THR A O 1
ATOM 1554 N N . PHE A 1 206 ? 4.735 -12.857 17.209 1.00 53.00 206 PHE A N 1
ATOM 1555 C CA . PHE A 1 206 ? 4.916 -11.458 17.584 1.00 53.30 206 PHE A CA 1
ATOM 1556 C C . PHE A 1 206 ? 6.323 -11.012 17.924 1.00 53.44 206 PHE A C 1
ATOM 1557 O O . PHE A 1 206 ? 6.545 -9.841 18.238 1.00 52.27 206 PHE A O 1
ATOM 1565 N N . GLY A 1 207 ? 7.272 -11.935 17.846 1.00 54.09 207 GLY A N 1
ATOM 1566 C CA . GLY A 1 207 ? 8.648 -11.609 18.170 1.00 56.02 207 GLY A CA 1
ATOM 1567 C C . GLY A 1 207 ? 9.294 -10.463 17.412 1.00 57.71 207 GLY A C 1
ATOM 1568 O O . GLY A 1 207 ? 9.909 -9.585 18.014 1.00 54.85 207 GLY A O 1
ATOM 1569 N N . LYS A 1 208 ? 9.166 -10.454 16.092 1.00 61.71 208 LYS A N 1
ATOM 1570 C CA . LYS A 1 208 ? 9.791 -9.396 15.308 1.00 66.98 208 LYS A CA 1
ATOM 1571 C C . LYS A 1 208 ? 8.988 -8.102 15.330 1.00 68.64 208 LYS A C 1
ATOM 1572 O O . LYS A 1 208 ? 9.560 -7.016 15.272 1.00 67.38 208 LYS A O 1
ATOM 1578 N N . GLN A 1 209 ? 7.668 -8.219 15.434 1.00 71.07 209 GLN A N 1
ATOM 1579 C CA . GLN A 1 209 ? 6.814 -7.043 15.434 1.00 74.71 209 GLN A CA 1
ATOM 1580 C C . GLN A 1 209 ? 7.353 -5.933 16.328 1.00 76.39 209 GLN A C 1
ATOM 1581 O O . GLN A 1 209 ? 6.895 -4.795 16.244 1.00 78.26 209 GLN A O 1
ATOM 1587 N N . LYS A 1 210 ? 8.314 -6.266 17.188 1.00 77.51 210 LYS A N 1
ATOM 1588 C CA . LYS A 1 210 ? 8.936 -5.286 18.076 1.00 78.30 210 LYS A CA 1
ATOM 1589 C C . LYS A 1 210 ? 10.067 -5.839 18.938 1.00 77.09 210 LYS A C 1
ATOM 1590 O O . LYS A 1 210 ? 9.841 -6.320 20.049 1.00 74.84 210 LYS A O 1
ATOM 1596 N N . GLY A 1 211 ? 11.285 -5.758 18.410 1.00 76.71 211 GLY A N 1
ATOM 1597 C CA . GLY A 1 211 ? 12.447 -6.220 19.141 1.00 76.48 211 GLY A CA 1
ATOM 1598 C C . GLY A 1 211 ? 13.292 -7.307 18.501 1.00 76.14 211 GLY A C 1
ATOM 1599 O O . GLY A 1 211 ? 14.209 -7.031 17.728 1.00 75.98 211 GLY A O 1
ATOM 1600 N N . LEU A 1 212 ? 12.976 -8.552 18.839 1.00 75.76 212 LEU A N 1
ATOM 1601 C CA . LEU A 1 212 ? 13.699 -9.723 18.357 1.00 74.95 212 LEU A CA 1
ATOM 1602 C C . LEU A 1 212 ? 13.899 -9.803 16.849 1.00 75.00 212 LEU A C 1
ATOM 1603 O O . LEU A 1 212 ? 12.971 -9.570 16.074 1.00 74.68 212 LEU A O 1
ATOM 1608 N N . ASP A 1 213 ? 15.121 -10.138 16.442 1.00 74.97 213 ASP A N 1
ATOM 1609 C CA . ASP A 1 213 ? 15.437 -10.287 15.028 1.00 75.07 213 ASP A CA 1
ATOM 1610 C C . ASP A 1 213 ? 15.138 -11.724 14.619 1.00 74.16 213 ASP A C 1
ATOM 1611 O O . ASP A 1 213 ? 15.202 -12.643 15.437 1.00 74.56 213 ASP A O 1
ATOM 1616 N N . SER A 1 214 ? 14.809 -11.911 13.348 1.00 72.57 214 SER A N 1
ATOM 1617 C CA . SER A 1 214 ? 14.474 -13.225 12.824 1.00 70.51 214 SER A CA 1
ATOM 1618 C C . SER A 1 214 ? 15.522 -14.322 13.025 1.00 69.36 214 SER A C 1
ATOM 1619 O O . SER A 1 214 ? 15.167 -15.494 13.137 1.00 69.28 214 SER A O 1
ATOM 1622 N N . THR A 1 215 ? 16.799 -13.952 13.080 1.00 67.38 215 THR A N 1
ATOM 1623 C CA . THR A 1 215 ? 17.867 -14.939 13.240 1.00 67.41 215 THR A CA 1
ATOM 1624 C C . THR A 1 215 ? 17.815 -15.705 14.556 1.00 67.09 215 THR A C 1
ATOM 1625 O O . THR A 1 215 ? 18.241 -16.858 14.632 1.00 67.09 215 THR A O 1
ATOM 1629 N N . MET A 1 216 ? 17.288 -15.062 15.590 1.00 66.99 216 MET A N 1
ATOM 1630 C CA . MET A 1 216 ? 17.185 -15.675 16.907 1.00 65.28 216 MET A CA 1
ATOM 1631 C C . MET A 1 216 ? 15.823 -16.345 17.143 1.00 64.04 216 MET A C 1
ATOM 1632 O O . MET A 1 216 ? 15.544 -16.789 18.252 1.00 64.60 216 MET A O 1
ATOM 1637 N N . PHE A 1 217 ? 14.975 -16.429 16.122 1.00 62.62 217 PHE A N 1
ATOM 1638 C CA . PHE A 1 217 ? 13.661 -17.045 16.312 1.00 62.12 217 PHE A CA 1
ATOM 1639 C C . PHE A 1 217 ? 13.707 -18.476 16.819 1.00 60.10 217 PHE A C 1
ATOM 1640 O O . PHE A 1 217 ? 13.097 -18.800 17.836 1.00 57.72 217 PHE A O 1
ATOM 1648 N N . GLU A 1 218 ? 14.425 -19.328 16.094 1.00 59.68 218 GLU A N 1
ATOM 1649 C CA . GLU A 1 218 ? 14.572 -20.736 16.447 1.00 58.91 218 GLU A CA 1
ATOM 1650 C C . GLU A 1 218 ? 15.142 -20.947 17.848 1.00 57.08 218 GLU A C 1
ATOM 1651 O O . GLU A 1 218 ? 14.605 -21.725 18.641 1.00 55.35 218 GLU A O 1
ATOM 1657 N N . VAL A 1 219 ? 16.231 -20.246 18.144 1.00 55.81 219 VAL A N 1
ATOM 1658 C CA . VAL A 1 219 ? 16.903 -20.353 19.436 1.00 54.97 219 VAL A CA 1
ATOM 1659 C C . VAL A 1 219 ? 15.980 -20.030 20.611 1.00 51.92 219 VAL A C 1
ATOM 1660 O O . VAL A 1 219 ? 15.886 -20.795 21.579 1.00 50.47 219 VAL A O 1
ATOM 1664 N N . VAL A 1 220 ? 15.307 -18.888 20.522 1.00 48.80 220 VAL A N 1
ATOM 1665 C CA . VAL A 1 220 ? 14.390 -18.452 21.568 1.00 46.76 220 VAL A CA 1
ATOM 1666 C C . VAL A 1 220 ? 13.191 -19.402 21.686 1.00 45.92 220 VAL A C 1
ATOM 1667 O O . VAL A 1 220 ? 12.880 -19.901 22.771 1.00 44.13 220 VAL A O 1
ATOM 1671 N N . ASP A 1 221 ? 12.536 -19.666 20.564 1.00 44.58 221 ASP A N 1
ATOM 1672 C CA . ASP A 1 221 ? 11.388 -20.548 20.556 1.00 44.45 221 ASP A CA 1
ATOM 1673 C C . ASP A 1 221 ? 11.708 -21.915 21.154 1.00 44.89 221 ASP A C 1
ATOM 1674 O O . ASP A 1 221 ? 10.983 -22.395 22.031 1.00 43.75 221 ASP A O 1
ATOM 1679 N N . GLN A 1 222 ? 12.782 -22.548 20.679 1.00 46.26 222 GLN A N 1
ATOM 1680 C CA . GLN A 1 222 ? 13.178 -23.862 21.189 1.00 46.96 222 GLN A CA 1
ATOM 1681 C C . GLN A 1 222 ? 13.585 -23.737 22.659 1.00 46.54 222 GLN A C 1
ATOM 1682 O O . GLN A 1 222 ? 13.239 -24.585 23.484 1.00 45.58 222 GLN A O 1
ATOM 1688 N N . ALA A 1 223 ? 14.306 -22.669 22.987 1.00 45.13 223 ALA A N 1
ATOM 1689 C CA . ALA A 1 223 ? 14.734 -22.439 24.357 1.00 42.69 223 ALA A CA 1
ATOM 1690 C C . ALA A 1 223 ? 13.534 -22.340 25.292 1.00 41.32 223 ALA A C 1
ATOM 1691 O O . ALA A 1 223 ? 13.602 -22.793 26.429 1.00 41.17 223 ALA A O 1
ATOM 1693 N N . ILE A 1 224 ? 12.445 -21.733 24.814 1.00 41.76 224 ILE A N 1
ATOM 1694 C CA . ILE A 1 224 ? 11.205 -21.570 25.596 1.00 40.62 224 ILE A CA 1
ATOM 1695 C C . ILE A 1 224 ? 10.531 -22.925 25.761 1.00 41.22 224 ILE A C 1
ATOM 1696 O O . ILE A 1 224 ? 10.065 -23.267 26.841 1.00 41.73 224 ILE A O 1
ATOM 1701 N N . GLN A 1 225 ? 10.471 -23.680 24.670 1.00 42.80 225 GLN A N 1
ATOM 1702 C CA . GLN A 1 225 ? 9.879 -25.006 24.693 1.00 46.53 225 GLN A CA 1
ATOM 1703 C C . GLN A 1 225 ? 10.639 -25.930 25.662 1.00 48.52 225 GLN A C 1
ATOM 1704 O O . GLN A 1 225 ? 10.027 -26.761 26.339 1.00 48.45 225 GLN A O 1
ATOM 1710 N N . ASP A 1 226 ? 11.962 -25.791 25.746 1.00 47.91 226 ASP A N 1
ATOM 1711 C CA . ASP A 1 226 ? 12.719 -26.650 26.654 1.00 50.74 226 ASP A CA 1
ATOM 1712 C C . ASP A 1 226 ? 12.357 -26.338 28.096 1.00 52.05 226 ASP A C 1
ATOM 1713 O O . ASP A 1 226 ? 12.223 -27.240 28.931 1.00 51.98 226 ASP A O 1
ATOM 1718 N N . PHE A 1 227 ? 12.196 -25.050 28.376 1.00 52.54 227 PHE A N 1
ATOM 1719 C CA . PHE A 1 227 ? 11.838 -24.592 29.706 1.00 52.52 227 PHE A CA 1
ATOM 1720 C C . PHE A 1 227 ? 10.517 -25.198 30.181 1.00 52.00 227 PHE A C 1
ATOM 1721 O O . PHE A 1 227 ? 10.423 -25.691 31.305 1.00 52.13 227 PHE A O 1
ATOM 1729 N N . TYR A 1 228 ? 9.492 -25.178 29.337 1.00 51.96 228 TYR A N 1
ATOM 1730 C CA . TYR A 1 228 ? 8.216 -25.755 29.756 1.00 53.58 228 TYR A CA 1
ATOM 1731 C C . TYR A 1 228 ? 8.256 -27.276 29.795 1.00 54.68 228 TYR A C 1
ATOM 1732 O O . TYR A 1 228 ? 7.551 -27.902 30.587 1.00 54.46 228 TYR A O 1
ATOM 1741 N N . GLU A 1 229 ? 9.085 -27.873 28.946 1.00 56.86 229 GLU A N 1
ATOM 1742 C CA . GLU A 1 229 ? 9.212 -29.326 28.926 1.00 58.95 229 GLU A CA 1
ATOM 1743 C C . GLU A 1 229 ? 9.723 -29.789 30.293 1.00 59.25 229 GLU A C 1
ATOM 1744 O O . GLU A 1 229 ? 9.346 -30.857 30.781 1.00 59.55 229 GLU A O 1
ATOM 1750 N N . LYS A 1 230 ? 10.551 -28.954 30.919 1.00 59.36 230 LYS A N 1
ATOM 1751 C CA . LYS A 1 230 ? 11.132 -29.252 32.228 1.00 59.67 230 LYS A CA 1
ATOM 1752 C C . LYS A 1 230 ? 10.255 -28.887 33.424 1.00 59.87 230 LYS A C 1
ATOM 1753 O O . LYS A 1 230 ? 10.307 -29.554 34.461 1.00 61.32 230 LYS A O 1
ATOM 1759 N N . VAL A 1 231 ? 9.453 -27.833 33.294 1.00 58.88 231 VAL A N 1
ATOM 1760 C CA . VAL A 1 231 ? 8.621 -27.409 34.410 1.00 56.63 231 VAL A CA 1
ATOM 1761 C C . VAL A 1 231 ? 7.099 -27.540 34.239 1.00 55.65 231 VAL A C 1
ATOM 1762 O O . VAL A 1 231 ? 6.401 -27.890 35.192 1.00 54.56 231 VAL A O 1
ATOM 1766 N N . SER A 1 232 ? 6.570 -27.283 33.046 1.00 55.24 232 SER A N 1
ATOM 1767 C CA . SER A 1 232 ? 5.113 -27.385 32.850 1.00 54.91 232 SER A CA 1
ATOM 1768 C C . SER A 1 232 ? 4.780 -27.786 31.410 1.00 55.17 232 SER A C 1
ATOM 1769 O O . SER A 1 232 ? 4.318 -26.964 30.621 1.00 55.24 232 SER A O 1
ATOM 1772 N N . PRO A 1 233 ? 4.995 -29.069 31.062 1.00 55.25 233 PRO A N 1
ATOM 1773 C CA . PRO A 1 233 ? 4.740 -29.610 29.722 1.00 53.95 233 PRO A CA 1
ATOM 1774 C C . PRO A 1 233 ? 3.339 -29.392 29.150 1.00 53.76 233 PRO A C 1
ATOM 1775 O O . PRO A 1 233 ? 3.192 -29.097 27.959 1.00 53.69 233 PRO A O 1
ATOM 1779 N N . ALA A 1 234 ? 2.314 -29.545 29.983 1.00 51.53 234 ALA A N 1
ATOM 1780 C CA . ALA A 1 234 ? 0.943 -29.381 29.512 1.00 52.75 234 ALA A CA 1
ATOM 1781 C C . ALA A 1 234 ? 0.664 -27.965 29.008 1.00 53.68 234 ALA A C 1
ATOM 1782 O O . ALA A 1 234 ? -0.045 -27.773 28.015 1.00 53.07 234 ALA A O 1
ATOM 1784 N N . THR A 1 235 ? 1.221 -26.975 29.692 1.00 53.96 235 THR A N 1
ATOM 1785 C CA . THR A 1 235 ? 1.019 -25.588 29.303 1.00 53.77 235 THR A CA 1
ATOM 1786 C C . THR A 1 235 ? 1.328 -25.393 27.819 1.00 52.98 235 THR A C 1
ATOM 1787 O O . THR A 1 235 ? 0.756 -24.518 27.171 1.00 53.14 235 THR A O 1
ATOM 1791 N N . LEU A 1 236 ? 2.234 -26.210 27.285 1.00 52.86 236 LEU A N 1
ATOM 1792 C CA . LEU A 1 236 ? 2.617 -26.122 25.878 1.00 52.24 236 LEU A CA 1
ATOM 1793 C C . LEU A 1 236 ? 1.450 -26.457 24.948 1.00 54.20 236 LEU A C 1
ATOM 1794 O O . LEU A 1 236 ? 1.573 -26.352 23.729 1.00 54.69 236 LEU A O 1
ATOM 1799 N N . LYS A 1 237 ? 0.317 -26.854 25.522 1.00 56.22 237 LYS A N 1
ATOM 1800 C CA . LYS A 1 237 ? -0.858 -27.179 24.722 1.00 58.28 237 LYS A CA 1
ATOM 1801 C C . LYS A 1 237 ? -1.979 -26.147 24.827 1.00 58.20 237 LYS A C 1
ATOM 1802 O O . LYS A 1 237 ? -2.883 -26.143 23.995 1.00 59.86 237 LYS A O 1
ATOM 1808 N N . LEU A 1 238 ? -1.925 -25.281 25.840 1.00 57.30 238 LEU A N 1
ATOM 1809 C CA . LEU A 1 238 ? -2.958 -24.261 26.044 1.00 56.64 238 LEU A CA 1
ATOM 1810 C C . LEU A 1 238 ? -3.044 -23.209 24.956 1.00 55.93 238 LEU A C 1
ATOM 1811 O O . LEU A 1 238 ? -2.060 -22.540 24.636 1.00 56.12 238 LEU A O 1
ATOM 1816 N N . LYS A 1 239 ? -4.237 -23.046 24.403 1.00 56.77 239 LYS A N 1
ATOM 1817 C CA . LYS A 1 239 ? -4.447 -22.046 23.367 1.00 56.96 239 LYS A CA 1
ATOM 1818 C C . LYS A 1 239 ? -4.467 -20.652 24.001 1.00 54.15 239 LYS A C 1
ATOM 1819 O O . LYS A 1 239 ? -5.194 -20.401 24.959 1.00 52.61 239 LYS A O 1
ATOM 1825 N N . GLY A 1 240 ? -3.642 -19.758 23.465 1.00 53.46 240 GLY A N 1
ATOM 1826 C CA . GLY A 1 240 ? -3.568 -18.403 23.979 1.00 49.72 240 GLY A CA 1
ATOM 1827 C C . GLY A 1 240 ? -2.368 -18.199 24.881 1.00 48.09 240 GLY A C 1
ATOM 1828 O O . GLY A 1 240 ? -1.957 -17.067 25.139 1.00 47.48 240 GLY A O 1
ATOM 1829 N N . ALA A 1 241 ? -1.807 -19.308 25.357 1.00 47.31 241 ALA A N 1
ATOM 1830 C CA . ALA A 1 241 ? -0.645 -19.290 26.242 1.00 45.97 241 ALA A CA 1
ATOM 1831 C C . ALA A 1 241 ? 0.495 -18.470 25.655 1.00 44.92 241 ALA A C 1
ATOM 1832 O O . ALA A 1 241 ? 1.410 -18.061 26.374 1.00 46.70 241 ALA A O 1
ATOM 1834 N N . GLY A 1 242 ? 0.434 -18.235 24.348 1.00 42.25 242 GLY A N 1
ATOM 1835 C CA . GLY A 1 242 ? 1.461 -17.455 23.686 1.00 41.70 242 GLY A CA 1
ATOM 1836 C C . GLY A 1 242 ? 1.302 -15.963 23.904 1.00 42.31 242 GLY A C 1
ATOM 1837 O O . GLY A 1 242 ? 2.232 -15.190 23.680 1.00 42.24 242 GLY A O 1
ATOM 1838 N N . ALA A 1 243 ? 0.118 -15.551 24.341 1.00 42.45 243 ALA A N 1
ATOM 1839 C CA . ALA A 1 243 ? -0.150 -14.142 24.582 1.00 43.36 243 ALA A CA 1
ATOM 1840 C C . ALA A 1 243 ? 0.880 -13.512 25.531 1.00 44.00 243 ALA A C 1
ATOM 1841 O O . ALA A 1 243 ? 1.232 -14.088 26.565 1.00 44.22 243 ALA A O 1
ATOM 1843 N N . GLY A 1 244 ? 1.354 -12.327 25.165 1.00 44.26 244 GLY A N 1
ATOM 1844 C CA . GLY A 1 244 ? 2.310 -11.608 25.985 1.00 44.17 244 GLY A CA 1
ATOM 1845 C C . GLY A 1 244 ? 3.693 -12.208 25.992 1.00 44.23 244 GLY A C 1
ATOM 1846 O O . GLY A 1 244 ? 4.359 -12.216 27.024 1.00 46.21 244 GLY A O 1
ATOM 1847 N N . GLY A 1 245 ? 4.130 -12.701 24.839 1.00 44.28 245 GLY A N 1
ATOM 1848 C CA . GLY A 1 245 ? 5.445 -13.300 24.750 1.00 43.16 245 GLY A CA 1
ATOM 1849 C C . GLY A 1 245 ? 5.575 -14.505 25.662 1.00 43.12 245 GLY A C 1
ATOM 1850 O O . GLY A 1 245 ? 6.684 -14.912 26.006 1.00 44.48 245 GLY A O 1
ATOM 1851 N N . GLY A 1 246 ? 4.445 -15.077 26.064 1.00 41.95 246 GLY A N 1
ATOM 1852 C CA . GLY A 1 246 ? 4.482 -16.236 26.938 1.00 40.25 246 GLY A CA 1
ATOM 1853 C C . GLY A 1 246 ? 3.916 -15.996 28.325 1.00 40.41 246 GLY A C 1
ATOM 1854 O O . GLY A 1 246 ? 3.591 -16.944 29.039 1.00 41.16 246 GLY A O 1
ATOM 1855 N N . ILE A 1 247 ? 3.809 -14.729 28.712 1.00 40.74 247 ILE A N 1
ATOM 1856 C CA . ILE A 1 247 ? 3.264 -14.354 30.015 1.00 38.99 247 ILE A CA 1
ATOM 1857 C C . ILE A 1 247 ? 1.931 -15.050 30.286 1.00 39.38 247 ILE A C 1
ATOM 1858 O O . ILE A 1 247 ? 1.656 -15.458 31.408 1.00 39.01 247 ILE A O 1
ATOM 1863 N N . ALA A 1 248 ? 1.094 -15.199 29.267 1.00 40.55 248 ALA A N 1
ATOM 1864 C CA . ALA A 1 248 ? -0.188 -15.872 29.493 1.00 41.97 248 ALA A CA 1
ATOM 1865 C C . ALA A 1 248 ? 0.104 -17.307 29.928 1.00 40.95 248 ALA A C 1
ATOM 1866 O O . ALA A 1 248 ? -0.576 -17.856 30.794 1.00 41.41 248 ALA A O 1
ATOM 1868 N N . GLY A 1 249 ? 1.125 -17.907 29.322 1.00 40.75 249 GLY A N 1
ATOM 1869 C CA . GLY A 1 249 ? 1.502 -19.264 29.679 1.00 39.51 249 GLY A CA 1
ATOM 1870 C C . GLY A 1 249 ? 2.021 -19.344 31.100 1.00 37.83 249 GLY A C 1
ATOM 1871 O O . GLY A 1 249 ? 1.592 -20.198 31.871 1.00 38.98 249 GLY A O 1
ATOM 1872 N N . GLY A 1 250 ? 2.950 -18.457 31.446 1.00 37.59 250 GLY A N 1
ATOM 1873 C CA . GLY A 1 250 ? 3.501 -18.442 32.791 1.00 40.17 250 GLY A CA 1
ATOM 1874 C C . GLY A 1 250 ? 2.403 -18.369 33.841 1.00 41.78 250 GLY A C 1
ATOM 1875 O O . GLY A 1 250 ? 2.370 -19.156 34.793 1.00 41.90 250 GLY A O 1
ATOM 1876 N N . LEU A 1 251 ? 1.494 -17.419 33.664 1.00 42.88 251 LEU A N 1
ATOM 1877 C CA . LEU A 1 251 ? 0.387 -17.255 34.586 1.00 44.25 251 LEU A CA 1
ATOM 1878 C C . LEU A 1 251 ? -0.372 -18.569 34.747 1.00 43.82 251 LEU A C 1
ATOM 1879 O O . LEU A 1 251 ? -0.590 -19.023 35.859 1.00 44.03 251 LEU A O 1
ATOM 1884 N N . CYS A 1 252 ? -0.766 -19.186 33.642 1.00 44.95 252 CYS A N 1
ATOM 1885 C CA . CYS A 1 252 ? -1.493 -20.449 33.721 1.00 46.87 252 CYS A CA 1
ATOM 1886 C C . CYS A 1 252 ? -0.707 -21.532 34.469 1.00 46.68 252 CYS A C 1
ATOM 1887 O O . CYS A 1 252 ? -1.250 -22.213 35.350 1.00 46.77 252 CYS A O 1
ATOM 1890 N N . ALA A 1 253 ? 0.574 -21.667 34.127 1.00 44.76 253 ALA A N 1
ATOM 1891 C CA . ALA A 1 253 ? 1.470 -22.669 34.723 1.00 44.23 253 ALA A CA 1
ATOM 1892 C C . ALA A 1 253 ? 1.867 -22.454 36.185 1.00 43.95 253 ALA A C 1
ATOM 1893 O O . ALA A 1 253 ? 1.768 -23.376 37.003 1.00 43.75 253 ALA A O 1
ATOM 1895 N N . PHE A 1 254 ? 2.318 -21.243 36.504 1.00 41.94 254 PHE A N 1
ATOM 1896 C CA . PHE A 1 254 ? 2.788 -20.951 37.844 1.00 41.99 254 PHE A CA 1
ATOM 1897 C C . PHE A 1 254 ? 1.823 -20.226 38.772 1.00 42.88 254 PHE A C 1
ATOM 1898 O O . PHE A 1 254 ? 2.102 -20.072 39.964 1.00 42.36 254 PHE A O 1
ATOM 1906 N N . ALA A 1 255 ? 0.687 -19.786 38.245 1.00 44.07 255 ALA A N 1
ATOM 1907 C CA . ALA A 1 255 ? -0.293 -19.084 39.072 1.00 44.77 255 ALA A CA 1
ATOM 1908 C C . ALA A 1 255 ? -1.668 -19.729 38.982 1.00 44.86 255 ALA A C 1
ATOM 1909 O O . ALA A 1 255 ? -2.659 -19.138 39.407 1.00 44.02 255 ALA A O 1
ATOM 1911 N N . GLN A 1 256 ? -1.715 -20.945 38.435 1.00 46.81 256 GLN A N 1
ATOM 1912 C CA . GLN A 1 256 ? -2.971 -21.687 38.279 1.00 49.42 256 GLN A CA 1
ATOM 1913 C C . GLN A 1 256 ? -4.059 -20.813 37.658 1.00 49.34 256 GLN A C 1
ATOM 1914 O O . GLN A 1 256 ? -5.227 -20.901 38.013 1.00 48.67 256 GLN A O 1
ATOM 1920 N N . ALA A 1 257 ? -3.647 -19.980 36.711 1.00 50.96 257 ALA A N 1
ATOM 1921 C CA . ALA A 1 257 ? -4.539 -19.064 36.022 1.00 52.40 257 ALA A CA 1
ATOM 1922 C C . ALA A 1 257 ? -5.267 -19.725 34.851 1.00 53.33 257 ALA A C 1
ATOM 1923 O O . ALA A 1 257 ? -4.733 -20.635 34.212 1.00 54.68 257 ALA A O 1
ATOM 1925 N N . SER A 1 258 ? -6.486 -19.266 34.575 1.00 51.71 258 SER A N 1
ATOM 1926 C CA . SER A 1 258 ? -7.259 -19.792 33.452 1.00 50.71 258 SER A CA 1
ATOM 1927 C C . SER A 1 258 ? -7.336 -18.717 32.377 1.00 50.63 258 SER A C 1
ATOM 1928 O O . SER A 1 258 ? -7.157 -17.527 32.655 1.00 50.66 258 SER A O 1
ATOM 1931 N N . ILE A 1 259 ? -7.615 -19.140 31.151 1.00 48.92 259 ILE A N 1
ATOM 1932 C CA . ILE A 1 259 ? -7.729 -18.211 30.046 1.00 48.07 259 ILE A CA 1
ATOM 1933 C C . ILE A 1 259 ? -9.188 -18.111 29.606 1.00 48.56 259 ILE A C 1
ATOM 1934 O O . ILE A 1 259 ? -9.774 -19.090 29.153 1.00 49.82 259 ILE A O 1
ATOM 1939 N N . VAL A 1 260 ? -9.777 -16.928 29.773 1.00 47.91 260 VAL A N 1
ATOM 1940 C CA . VAL A 1 260 ? -11.173 -16.713 29.397 1.00 46.82 260 VAL A CA 1
ATOM 1941 C C . VAL A 1 260 ? -11.353 -15.716 28.259 1.00 46.16 260 VAL A C 1
ATOM 1942 O O . VAL A 1 260 ? -10.416 -15.010 27.867 1.00 43.10 260 VAL A O 1
ATOM 1946 N N . SER A 1 261 ? -12.570 -15.681 27.724 1.00 46.38 261 SER A N 1
ATOM 1947 C CA . SER A 1 261 ? -12.907 -14.763 26.646 1.00 45.72 261 SER A CA 1
ATOM 1948 C C . SER A 1 261 ? -12.770 -13.340 27.178 1.00 45.34 261 SER A C 1
ATOM 1949 O O . SER A 1 261 ? -13.491 -12.949 28.096 1.00 46.25 261 SER A O 1
ATOM 1952 N N . GLY A 1 262 ? -11.841 -12.578 26.607 1.00 45.42 262 GLY A N 1
ATOM 1953 C CA . GLY A 1 262 ? -11.631 -11.207 27.044 1.00 45.21 262 GLY A CA 1
ATOM 1954 C C . GLY A 1 262 ? -12.853 -10.313 26.889 1.00 45.65 262 GLY A C 1
ATOM 1955 O O . GLY A 1 262 ? -13.306 -9.688 27.859 1.00 44.17 262 GLY A O 1
ATOM 1956 N N . ILE A 1 263 ? -13.398 -10.260 25.675 1.00 44.94 263 ILE A N 1
ATOM 1957 C CA . ILE A 1 263 ? -14.568 -9.431 25.394 1.00 46.61 263 ILE A CA 1
ATOM 1958 C C . ILE A 1 263 ? -15.786 -9.823 26.229 1.00 47.64 263 ILE A C 1
ATOM 1959 O O . ILE A 1 263 ? -16.404 -8.968 26.866 1.00 47.50 263 ILE A O 1
ATOM 1964 N N . ASP A 1 264 ? -16.126 -11.110 26.234 1.00 48.47 264 ASP A N 1
ATOM 1965 C CA . ASP A 1 264 ? -17.274 -11.566 27.007 1.00 51.10 264 ASP A CA 1
ATOM 1966 C C . ASP A 1 264 ? -17.124 -11.242 28.493 1.00 51.80 264 ASP A C 1
ATOM 1967 O O . ASP A 1 264 ? -18.077 -10.787 29.145 1.00 52.84 264 ASP A O 1
ATOM 1972 N N . THR A 1 265 ? -15.929 -11.466 29.031 1.00 49.47 265 THR A N 1
ATOM 1973 C CA . THR A 1 265 ? -15.681 -11.178 30.434 1.00 48.33 265 THR A CA 1
ATOM 1974 C C . THR A 1 265 ? -15.863 -9.688 30.659 1.00 47.70 265 THR A C 1
ATOM 1975 O O . THR A 1 265 ? -16.449 -9.262 31.651 1.00 49.41 265 THR A O 1
ATOM 1979 N N . CYS A 1 266 ? -15.358 -8.894 29.726 1.00 45.74 266 CYS A N 1
ATOM 1980 C CA . CYS A 1 266 ? -15.480 -7.451 29.834 1.00 44.76 266 CYS A CA 1
ATOM 1981 C C . CYS A 1 266 ? -16.953 -7.006 29.820 1.00 43.21 266 CYS A C 1
ATOM 1982 O O . CYS A 1 266 ? -17.339 -6.115 30.568 1.00 41.90 266 CYS A O 1
ATOM 1985 N N . LEU A 1 267 ? -17.787 -7.622 28.989 1.00 43.06 267 LEU A N 1
ATOM 1986 C CA . LEU A 1 267 ? -19.193 -7.207 28.963 1.00 42.25 267 LEU A CA 1
ATOM 1987 C C . LEU A 1 267 ? -19.878 -7.486 30.298 1.00 42.97 267 LEU A C 1
ATOM 1988 O O . LEU A 1 267 ? -20.776 -6.744 30.714 1.00 41.85 267 LEU A O 1
ATOM 1993 N N . ASP A 1 268 ? -19.446 -8.542 30.985 1.00 43.69 268 ASP A N 1
ATOM 1994 C CA . ASP A 1 268 ? -20.036 -8.857 32.275 1.00 43.69 268 ASP A CA 1
ATOM 1995 C C . ASP A 1 268 ? -19.613 -7.846 33.326 1.00 45.16 268 ASP A C 1
ATOM 1996 O O . ASP A 1 268 ? -20.446 -7.376 34.110 1.00 46.89 268 ASP A O 1
ATOM 2001 N N . LEU A 1 269 ? -18.330 -7.495 33.349 1.00 43.71 269 LEU A N 1
ATOM 2002 C CA . LEU A 1 269 ? -17.855 -6.527 34.333 1.00 44.73 269 LEU A CA 1
ATOM 2003 C C . LEU A 1 269 ? -18.543 -5.162 34.228 1.00 44.68 269 LEU A C 1
ATOM 2004 O O . LEU A 1 269 ? -18.966 -4.600 35.236 1.00 45.58 269 LEU A O 1
ATOM 2009 N N . ILE A 1 270 ? -18.669 -4.645 33.009 1.00 43.97 270 ILE A N 1
ATOM 2010 C CA . ILE A 1 270 ? -19.277 -3.336 32.780 1.00 44.00 270 ILE A CA 1
ATOM 2011 C C . ILE A 1 270 ? -20.802 -3.360 32.803 1.00 45.59 270 ILE A C 1
ATOM 2012 O O . ILE A 1 270 ? -21.458 -2.327 32.641 1.00 44.61 270 ILE A O 1
ATOM 2017 N N . ASP A 1 271 ? -21.353 -4.552 32.991 1.00 46.62 271 ASP A N 1
ATOM 2018 C CA . ASP A 1 271 ? -22.788 -4.750 33.043 1.00 47.03 271 ASP A CA 1
ATOM 2019 C C . ASP A 1 271 ? -23.479 -4.224 31.789 1.00 45.35 271 ASP A C 1
ATOM 2020 O O . ASP A 1 271 ? -24.350 -3.360 31.850 1.00 45.62 271 ASP A O 1
ATOM 2025 N N . PHE A 1 272 ? -23.084 -4.788 30.657 1.00 42.91 272 PHE A N 1
ATOM 2026 C CA . PHE A 1 272 ? -23.608 -4.439 29.352 1.00 42.81 272 PHE A CA 1
ATOM 2027 C C . PHE A 1 272 ? -25.078 -4.827 29.102 1.00 44.39 272 PHE A C 1
ATOM 2028 O O . PHE A 1 272 ? -25.838 -4.053 28.524 1.00 43.47 272 PHE A O 1
ATOM 2036 N N . ASP A 1 273 ? -25.460 -6.032 29.515 1.00 45.98 273 ASP A N 1
ATOM 2037 C CA . ASP A 1 273 ? -26.811 -6.537 29.304 1.00 46.38 273 ASP A CA 1
ATOM 2038 C C . ASP A 1 273 ? -27.919 -5.577 29.711 1.00 48.04 273 ASP A C 1
ATOM 2039 O O . ASP A 1 273 ? -28.843 -5.317 28.941 1.00 47.23 273 ASP A O 1
ATOM 2044 N N . LYS A 1 274 ? -27.840 -5.067 30.932 1.00 48.99 274 LYS A N 1
ATOM 2045 C CA . LYS A 1 274 ? -28.843 -4.131 31.405 1.00 49.63 274 LYS A CA 1
ATOM 2046 C C . LYS A 1 274 ? -28.703 -2.808 30.661 1.00 48.09 274 LYS A C 1
ATOM 2047 O O . LYS A 1 274 ? -29.696 -2.167 30.343 1.00 48.66 274 LYS A O 1
ATOM 2053 N N . LYS A 1 275 ? -27.472 -2.406 30.371 1.00 46.65 275 LYS A N 1
ATOM 2054 C CA . LYS A 1 275 ? -27.259 -1.156 29.662 1.00 46.44 275 LYS A CA 1
ATOM 2055 C C . LYS A 1 275 ? -27.983 -1.108 28.329 1.00 45.49 275 LYS A C 1
ATOM 2056 O O . LYS A 1 275 ? -28.411 -0.043 27.894 1.00 45.45 275 LYS A O 1
ATOM 2062 N N . VAL A 1 276 ? -28.128 -2.262 27.691 1.00 45.77 276 VAL A N 1
ATOM 2063 C CA . VAL A 1 276 ? -28.804 -2.342 26.398 1.00 46.86 276 VAL A CA 1
ATOM 2064 C C . VAL A 1 276 ? -30.149 -3.045 26.482 1.00 47.27 276 VAL A C 1
ATOM 2065 O O . VAL A 1 276 ? -30.734 -3.366 25.456 1.00 47.01 276 VAL A O 1
ATOM 2069 N N . SER A 1 277 ? -30.634 -3.287 27.696 1.00 48.98 277 SER A N 1
ATOM 2070 C CA . SER A 1 277 ? -31.908 -3.978 27.886 1.00 52.13 277 SER A CA 1
ATOM 2071 C C . SER A 1 277 ? -33.074 -3.339 27.113 1.00 55.14 277 SER A C 1
ATOM 2072 O O . SER A 1 277 ? -33.820 -4.041 26.425 1.00 56.43 277 SER A O 1
ATOM 2075 N N . ASP A 1 278 ? -33.234 -2.020 27.209 1.00 55.66 278 ASP A N 1
ATOM 2076 C CA . ASP A 1 278 ? -34.306 -1.352 26.479 1.00 56.65 278 ASP A CA 1
ATOM 2077 C C . ASP A 1 278 ? -33.764 -0.146 25.701 1.00 55.58 278 ASP A C 1
ATOM 2078 O O . ASP A 1 278 ? -34.134 1.003 25.969 1.00 54.98 278 ASP A O 1
ATOM 2083 N N . VAL A 1 279 ? -32.892 -0.430 24.732 1.00 52.47 279 VAL A N 1
ATOM 2084 C CA . VAL A 1 279 ? -32.260 0.591 23.892 1.00 49.05 279 VAL A CA 1
ATOM 2085 C C . VAL A 1 279 ? -32.740 0.396 22.443 1.00 46.87 279 VAL A C 1
ATOM 2086 O O . VAL A 1 279 ? -33.323 -0.637 22.129 1.00 47.57 279 VAL A O 1
ATOM 2090 N N . ASP A 1 280 ? -32.503 1.359 21.555 1.00 43.76 280 ASP A N 1
ATOM 2091 C CA . ASP A 1 280 ? -32.971 1.196 20.173 1.00 43.09 280 ASP A CA 1
ATOM 2092 C C . ASP A 1 280 ? -31.863 0.957 19.158 1.00 42.25 280 ASP A C 1
ATOM 2093 O O . ASP A 1 280 ? -32.086 0.372 18.099 1.00 41.72 280 ASP A O 1
ATOM 2098 N N . LEU A 1 281 ? -30.664 1.420 19.466 1.00 39.89 281 LEU A N 1
ATOM 2099 C CA . LEU A 1 281 ? -29.571 1.234 18.543 1.00 36.58 281 LEU A CA 1
ATOM 2100 C C . LEU A 1 281 ? -28.282 0.989 19.303 1.00 34.96 281 LEU A C 1
ATOM 2101 O O . LEU A 1 281 ? -27.993 1.654 20.299 1.00 33.08 281 LEU A O 1
ATOM 2106 N N . VAL A 1 282 ? -27.518 0.006 18.846 1.00 32.76 282 VAL A N 1
ATOM 2107 C CA . VAL A 1 282 ? -26.232 -0.275 19.457 1.00 28.90 282 VAL A CA 1
ATOM 2108 C C . VAL A 1 282 ? -25.183 -0.094 18.376 1.00 28.52 282 VAL A C 1
ATOM 2109 O O . VAL A 1 282 ? -25.334 -0.607 17.257 1.00 27.16 282 VAL A O 1
ATOM 2113 N N . ILE A 1 283 ? -24.145 0.675 18.705 1.00 27.50 283 ILE A N 1
ATOM 2114 C CA . ILE A 1 283 ? -23.037 0.929 17.782 1.00 26.96 283 ILE A CA 1
ATOM 2115 C C . ILE A 1 283 ? -21.844 0.121 18.277 1.00 26.85 283 ILE A C 1
ATOM 2116 O O . ILE A 1 283 ? -21.554 0.096 19.476 1.00 26.55 283 ILE A O 1
ATOM 2121 N N . VAL A 1 284 ? -21.148 -0.521 17.354 1.00 26.48 284 VAL A N 1
ATOM 2122 C CA . VAL A 1 284 ? -20.009 -1.356 17.687 1.00 27.31 284 VAL A CA 1
ATOM 2123 C C . VAL A 1 284 ? -18.854 -1.000 16.742 1.00 29.54 284 VAL A C 1
ATOM 2124 O O . VAL A 1 284 ? -18.995 -0.126 15.893 1.00 30.36 284 VAL A O 1
ATOM 2128 N N . GLY A 1 285 ? -17.710 -1.656 16.874 1.00 30.74 285 GLY A N 1
ATOM 2129 C CA . GLY A 1 285 ? -16.629 -1.325 15.968 1.00 33.16 285 GLY A CA 1
ATOM 2130 C C . GLY A 1 285 ? -15.237 -1.449 16.536 1.00 33.75 285 GLY A C 1
ATOM 2131 O O . GLY A 1 285 ? -15.047 -1.570 17.741 1.00 33.75 285 GLY A O 1
ATOM 2132 N N . GLU A 1 286 ? -14.260 -1.423 15.646 1.00 35.15 286 GLU A N 1
ATOM 2133 C CA . GLU A 1 286 ? -12.868 -1.534 16.038 1.00 38.39 286 GLU A CA 1
ATOM 2134 C C . GLU A 1 286 ? -11.987 -1.017 14.914 1.00 37.54 286 GLU A C 1
ATOM 2135 O O . GLU A 1 286 ? -12.479 -0.641 13.844 1.00 36.07 286 GLU A O 1
ATOM 2141 N N . GLY A 1 287 ? -10.685 -1.004 15.168 1.00 37.70 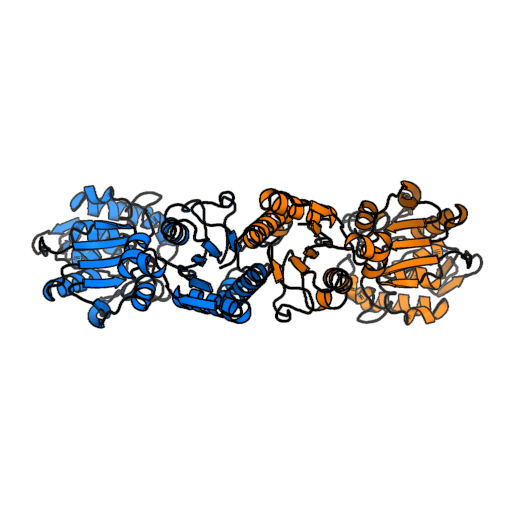287 GLY A N 1
ATOM 2142 C CA . GLY A 1 287 ? -9.738 -0.538 14.174 1.00 39.14 287 GLY A CA 1
ATOM 2143 C C . GLY A 1 287 ? -9.793 -1.299 12.867 1.00 40.86 287 GLY A C 1
ATOM 2144 O O . GLY A 1 287 ? -9.841 -0.682 11.808 1.00 41.26 287 GLY A O 1
ATOM 2145 N N . ARG A 1 288 ? -9.774 -2.627 12.918 1.00 43.64 288 ARG A N 1
ATOM 2146 C CA . ARG A 1 288 ? -9.828 -3.422 11.688 1.00 50.08 288 ARG A CA 1
ATOM 2147 C C . ARG A 1 288 ? -10.759 -4.626 11.846 1.00 51.58 288 ARG A C 1
ATOM 2148 O O . ARG A 1 288 ? -10.445 -5.567 12.566 1.00 53.54 288 ARG A O 1
ATOM 2156 N N . LEU A 1 289 ? -11.911 -4.596 11.187 1.00 55.05 289 LEU A N 1
ATOM 2157 C CA . LEU A 1 289 ? -12.852 -5.710 11.278 1.00 58.72 289 LEU A CA 1
ATOM 2158 C C . LEU A 1 289 ? -12.421 -6.778 10.269 1.00 62.07 289 LEU A C 1
ATOM 2159 O O . LEU A 1 289 ? -12.752 -6.692 9.089 1.00 62.00 289 LEU A O 1
ATOM 2164 N N . ASP A 1 290 ? -11.667 -7.774 10.733 1.00 67.57 290 ASP A N 1
ATOM 2165 C CA . ASP A 1 290 ? -11.187 -8.841 9.854 1.00 73.23 290 ASP A CA 1
ATOM 2166 C C . ASP A 1 290 ? -11.932 -10.166 9.986 1.00 76.03 290 ASP A C 1
ATOM 2167 O O . ASP A 1 290 ? -12.645 -10.409 10.964 1.00 74.61 290 ASP A O 1
ATOM 2172 N N . ARG A 1 291 ? -11.738 -11.020 8.982 1.00 81.07 291 ARG A N 1
ATOM 2173 C CA . ARG A 1 291 ? -12.374 -12.338 8.895 1.00 85.53 291 ARG A CA 1
ATOM 2174 C C . ARG A 1 291 ? -11.524 -13.449 9.515 1.00 87.72 291 ARG A C 1
ATOM 2175 O O . ARG A 1 291 ? -12.026 -14.263 10.298 1.00 87.61 291 ARG A O 1
ATOM 2183 N N . GLN A 1 292 ? -10.241 -13.479 9.153 1.00 89.90 292 GLN A N 1
ATOM 2184 C CA . GLN A 1 292 ? -9.315 -14.496 9.649 1.00 91.33 292 GLN A CA 1
ATOM 2185 C C . GLN A 1 292 ? -9.446 -14.656 11.159 1.00 91.70 292 GLN A C 1
ATOM 2186 O O . GLN A 1 292 ? -9.092 -15.695 11.724 1.00 92.16 292 GLN A O 1
ATOM 2192 N N . SER A 1 293 ? -9.946 -13.613 11.810 1.00 91.13 293 SER A N 1
ATOM 2193 C CA . SER A 1 293 ? -10.160 -13.647 13.246 1.00 91.09 293 SER A CA 1
ATOM 2194 C C . SER A 1 293 ? -11.521 -13.027 13.541 1.00 91.51 293 SER A C 1
ATOM 2195 O O . SER A 1 293 ? -11.753 -12.496 14.631 1.00 91.17 293 SER A O 1
ATOM 2198 N N . LEU A 1 294 ? -12.413 -13.104 12.553 1.00 91.53 294 LEU A N 1
ATOM 2199 C CA . LEU A 1 294 ? -13.773 -12.570 12.664 1.00 91.95 294 LEU A CA 1
ATOM 2200 C C . LEU A 1 294 ? -14.362 -13.029 14.004 1.00 91.39 294 LEU A C 1
ATOM 2201 O O . LEU A 1 294 ? -14.608 -12.214 14.901 1.00 91.29 294 LEU A O 1
ATOM 2206 N N . ALA A 1 295 ? -14.580 -14.338 14.129 1.00 90.14 295 ALA A N 1
ATOM 2207 C CA . ALA A 1 295 ? -15.107 -14.925 15.354 1.00 87.91 295 ALA A CA 1
ATOM 2208 C C . ALA A 1 295 ? -14.059 -14.714 16.442 1.00 86.51 295 ALA A C 1
ATOM 2209 O O . ALA A 1 295 ? -12.968 -15.281 16.376 1.00 86.63 295 ALA A O 1
ATOM 2211 N N . GLY A 1 296 ? -14.391 -13.895 17.437 1.00 84.38 296 GLY A N 1
ATOM 2212 C CA . GLY A 1 296 ? -13.458 -13.614 18.517 1.00 81.32 296 GLY A CA 1
ATOM 2213 C C . GLY A 1 296 ? -13.255 -12.115 18.672 1.00 78.89 296 GLY A C 1
ATOM 2214 O O . GLY A 1 296 ? -12.925 -11.620 19.754 1.00 78.70 296 GLY A O 1
ATOM 2215 N N . LYS A 1 297 ? -13.455 -11.394 17.573 1.00 76.00 297 LYS A N 1
ATOM 2216 C CA . LYS A 1 297 ? -13.315 -9.949 17.566 1.00 71.53 297 LYS A CA 1
ATOM 2217 C C . LYS A 1 297 ? -14.240 -9.346 18.608 1.00 68.81 297 LYS A C 1
ATOM 2218 O O . LYS A 1 297 ? -15.257 -9.933 18.978 1.00 69.90 297 LYS A O 1
ATOM 2224 N N . ALA A 1 298 ? -13.883 -8.164 19.081 1.00 63.95 298 ALA A N 1
ATOM 2225 C CA . ALA A 1 298 ? -14.700 -7.495 20.068 1.00 59.51 298 ALA A CA 1
ATOM 2226 C C . ALA A 1 298 ? -16.091 -7.136 19.519 1.00 55.12 298 ALA A C 1
ATOM 2227 O O . ALA A 1 298 ? -17.102 -7.473 20.133 1.00 53.62 298 ALA A O 1
ATOM 2229 N N . PRO A 1 299 ? -16.154 -6.474 18.343 1.00 51.22 299 PRO A N 1
ATOM 2230 C CA . PRO A 1 299 ? -17.417 -6.060 17.720 1.00 49.02 299 PRO A CA 1
ATOM 2231 C C . PRO A 1 299 ? -18.517 -7.124 17.641 1.00 48.43 299 PRO A C 1
ATOM 2232 O O . PRO A 1 299 ? -19.639 -6.902 18.123 1.00 46.40 299 PRO A O 1
ATOM 2236 N N . ILE A 1 300 ? -18.202 -8.267 17.029 1.00 47.48 300 ILE A N 1
ATOM 22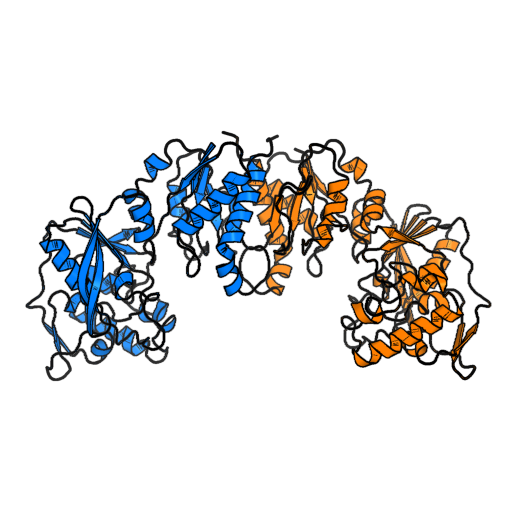37 C CA . ILE A 1 300 ? -19.173 -9.356 16.878 1.00 48.44 300 ILE A CA 1
ATOM 2238 C C . ILE A 1 300 ? -19.590 -9.895 18.236 1.00 47.24 300 ILE A C 1
ATOM 2239 O O . ILE A 1 300 ? -20.738 -10.300 18.431 1.00 48.49 300 ILE A O 1
ATOM 2244 N N . GLY A 1 301 ? -18.651 -9.896 19.174 1.00 45.20 301 GLY A N 1
ATOM 2245 C CA . GLY A 1 301 ? -18.955 -10.378 20.505 1.00 43.84 301 GLY A CA 1
ATOM 2246 C C . GLY A 1 301 ? -19.999 -9.485 21.130 1.00 42.90 301 GLY A C 1
ATOM 2247 O O . GLY A 1 301 ? -20.980 -9.958 21.708 1.00 45.26 301 GLY A O 1
ATOM 2248 N N . VAL A 1 302 ? -19.784 -8.178 21.017 1.00 40.95 302 VAL A N 1
ATOM 2249 C CA . VAL A 1 302 ? -20.720 -7.203 21.567 1.00 37.53 302 VAL A CA 1
ATOM 2250 C C . VAL A 1 302 ? -22.062 -7.334 20.832 1.00 36.52 302 VAL A C 1
ATOM 2251 O O . VAL A 1 302 ? -23.126 -7.216 21.427 1.00 29.88 302 VAL A O 1
ATOM 2255 N N . ALA A 1 303 ? -21.990 -7.592 19.532 1.00 36.64 303 ALA A N 1
ATOM 2256 C CA . ALA A 1 303 ? -23.191 -7.723 18.737 1.00 40.66 303 ALA A CA 1
ATOM 2257 C C . ALA A 1 303 ? -24.049 -8.898 19.211 1.00 43.08 303 ALA A C 1
ATOM 2258 O O . ALA A 1 303 ? -25.201 -8.714 19.620 1.00 42.69 303 ALA A O 1
ATOM 2260 N N . LYS A 1 304 ? -23.487 -10.102 19.166 1.00 44.23 304 LYS A N 1
ATOM 2261 C CA . LYS A 1 304 ? -24.217 -11.293 19.573 1.00 43.79 304 LYS A CA 1
ATOM 2262 C C . LYS A 1 304 ? -24.819 -11.190 20.967 1.00 41.72 304 LYS A C 1
ATOM 2263 O O . LYS A 1 304 ? -25.592 -12.051 21.388 1.00 42.90 304 LYS A O 1
ATOM 2269 N N . ARG A 1 305 ? -24.486 -10.129 21.689 1.00 39.90 305 ARG A N 1
ATOM 2270 C CA . ARG A 1 305 ? -25.048 -9.946 23.031 1.00 38.71 305 ARG A CA 1
ATOM 2271 C C . ARG A 1 305 ? -26.107 -8.843 23.040 1.00 35.77 305 ARG A C 1
ATOM 2272 O O . ARG A 1 305 ? -26.733 -8.569 24.064 1.00 35.06 305 ARG A O 1
ATOM 2280 N N . THR A 1 306 ? -26.293 -8.192 21.901 1.00 34.29 306 THR A N 1
ATOM 2281 C CA . THR A 1 306 ? -27.290 -7.140 21.828 1.00 34.56 306 THR A CA 1
ATOM 2282 C C . THR A 1 306 ? -28.653 -7.827 21.756 1.00 34.60 306 THR A C 1
ATOM 2283 O O . THR A 1 306 ? -28.829 -8.809 21.036 1.00 30.79 306 THR A O 1
ATOM 2287 N N . PRO A 1 307 ? -29.633 -7.325 22.524 1.00 35.72 307 PRO A N 1
ATOM 2288 C CA . PRO A 1 307 ? -30.977 -7.909 22.545 1.00 37.30 307 PRO A CA 1
ATOM 2289 C C . PRO A 1 307 ? -31.605 -8.044 21.168 1.00 37.90 307 PRO A C 1
ATOM 2290 O O . PRO A 1 307 ? -31.266 -7.319 20.229 1.00 37.08 307 PRO A O 1
ATOM 2294 N N . VAL A 1 308 ? -32.512 -9.006 21.070 1.00 39.21 308 VAL A N 1
ATOM 2295 C CA . VAL A 1 308 ? -33.247 -9.304 19.852 1.00 39.48 308 VAL A CA 1
ATOM 2296 C C . VAL A 1 308 ? -34.077 -8.080 19.453 1.00 40.12 308 VAL A C 1
ATOM 2297 O O . VAL A 1 308 ? -34.711 -7.429 20.291 1.00 39.42 308 VAL A O 1
ATOM 2301 N N . GLY A 1 309 ? -34.057 -7.764 18.166 1.00 41.17 309 GLY A N 1
ATOM 2302 C CA . GLY A 1 309 ? -34.800 -6.616 17.688 1.00 44.12 309 GLY A CA 1
ATOM 2303 C C . GLY A 1 309 ? -34.026 -5.310 17.763 1.00 44.27 309 GLY A C 1
ATOM 2304 O O . GLY A 1 309 ? -34.495 -4.281 17.279 1.00 45.91 309 GLY A O 1
ATOM 2305 N N . VAL A 1 310 ? -32.844 -5.327 18.363 1.00 42.00 310 VAL A N 1
ATOM 2306 C CA . VAL A 1 310 ? -32.074 -4.096 18.457 1.00 41.47 310 VAL A CA 1
ATOM 2307 C C . VAL A 1 310 ? -30.999 -4.026 17.368 1.00 39.13 310 VAL A C 1
ATOM 2308 O O . VAL A 1 310 ? -30.016 -4.757 17.388 1.00 42.52 310 VAL A O 1
ATOM 2312 N N . PRO A 1 311 ? -31.187 -3.139 16.383 1.00 36.03 311 PRO A N 1
ATOM 2313 C CA . PRO A 1 311 ? -30.199 -3.021 15.303 1.00 33.30 311 PRO A CA 1
ATOM 2314 C C . PRO A 1 311 ? -28.780 -2.632 15.786 1.00 30.98 311 PRO A C 1
ATOM 2315 O O . PRO A 1 311 ? -28.612 -1.820 16.697 1.00 27.90 311 PRO A O 1
ATOM 2319 N N . VAL A 1 312 ? -27.767 -3.230 15.171 1.00 28.69 312 VAL A N 1
ATOM 2320 C CA . VAL A 1 312 ? -26.375 -2.967 15.528 1.00 25.69 312 VAL A CA 1
ATOM 2321 C C . VAL A 1 312 ? -25.680 -2.434 14.299 1.00 24.34 312 VAL A C 1
ATOM 2322 O O . VAL A 1 312 ? -25.732 -3.045 13.233 1.00 23.46 312 VAL A O 1
ATOM 2326 N N . VAL A 1 313 ? -25.016 -1.303 14.431 1.00 23.38 313 VAL A N 1
ATOM 2327 C CA . VAL A 1 313 ? -24.307 -0.772 13.290 1.00 23.09 313 VAL A CA 1
ATOM 2328 C C . VAL A 1 313 ? -22.842 -0.720 13.674 1.00 23.96 313 VAL A C 1
ATOM 2329 O O . VAL A 1 313 ? -22.466 -0.181 14.714 1.00 24.83 313 VAL A O 1
ATOM 2333 N N . ALA A 1 314 ? -22.014 -1.318 12.840 1.00 25.31 314 ALA A N 1
ATOM 2334 C CA . ALA A 1 314 ? -20.596 -1.331 13.118 1.00 27.91 314 ALA A CA 1
ATOM 2335 C C . ALA A 1 314 ? -19.936 -0.174 12.403 1.00 29.20 314 ALA A C 1
ATOM 2336 O O . ALA A 1 314 ? -20.210 0.079 11.213 1.00 29.21 314 ALA A O 1
ATOM 2338 N N . ILE A 1 315 ? -19.087 0.541 13.143 1.00 30.53 315 ILE A N 1
ATOM 2339 C CA . ILE A 1 315 ? -18.331 1.674 12.599 1.00 31.82 315 ILE A CA 1
ATOM 2340 C C . ILE A 1 315 ? -16.856 1.349 12.843 1.00 33.76 315 ILE A C 1
ATOM 2341 O O . ILE A 1 315 ? -16.380 1.356 13.972 1.00 33.78 315 ILE A O 1
ATOM 2346 N N . CYS A 1 316 ? -16.143 1.073 11.764 1.00 34.01 316 CYS A N 1
ATOM 2347 C CA . CYS A 1 316 ? -14.759 0.685 11.859 1.00 34.92 316 CYS A CA 1
ATOM 2348 C C . CYS A 1 316 ? -13.763 1.540 11.108 1.00 35.16 316 CYS A C 1
ATOM 2349 O O . CYS A 1 316 ? -14.116 2.336 10.224 1.00 33.04 316 CYS A O 1
ATOM 2352 N N . GLY A 1 317 ? -12.496 1.348 11.469 1.00 34.05 317 GLY A N 1
ATOM 2353 C CA . GLY A 1 317 ? -11.434 2.070 10.808 1.00 33.28 317 GLY A CA 1
ATOM 2354 C C . GLY A 1 317 ? -11.323 1.547 9.389 1.00 33.45 317 GLY A C 1
ATOM 2355 O O . GLY A 1 317 ? -11.179 2.321 8.446 1.00 36.60 317 GLY A O 1
ATOM 2356 N N . SER A 1 318 ? -11.402 0.231 9.230 1.00 32.35 318 SER A N 1
ATOM 2357 C CA . SER A 1 318 ? -11.299 -0.378 7.905 1.00 33.59 318 SER A CA 1
ATOM 2358 C C . SER A 1 318 ? -11.951 -1.784 7.908 1.00 32.84 318 SER A C 1
ATOM 2359 O O . SER A 1 318 ? -12.146 -2.373 8.962 1.00 30.31 318 SER A O 1
ATOM 2362 N N . LEU A 1 319 ? -12.284 -2.317 6.736 1.00 34.34 319 LEU A N 1
ATOM 2363 C CA . LEU A 1 319 ? -12.923 -3.631 6.649 1.00 37.94 319 LEU A CA 1
ATOM 2364 C C . LEU A 1 319 ? -12.205 -4.534 5.655 1.00 41.92 319 LEU A C 1
ATOM 2365 O O . LEU A 1 319 ? -11.878 -4.100 4.551 1.00 42.42 319 LEU A O 1
ATOM 2370 N N . VAL A 1 320 ? -11.964 -5.788 6.036 1.00 47.41 320 VAL A N 1
ATOM 2371 C CA . VAL A 1 320 ? -11.304 -6.742 5.139 1.00 52.59 320 VAL A CA 1
ATOM 2372 C C . VAL A 1 320 ? -12.321 -7.236 4.104 1.00 57.00 320 VAL A C 1
ATOM 2373 O O . VAL A 1 320 ? -13.533 -7.212 4.344 1.00 57.07 320 VAL A O 1
ATOM 2377 N N . GLU A 1 321 ? -11.819 -7.702 2.965 1.00 61.30 321 GLU A N 1
ATOM 2378 C CA . GLU A 1 321 ? -12.658 -8.179 1.866 1.00 65.59 321 GLU A CA 1
ATOM 2379 C C . GLU A 1 321 ? -13.524 -9.407 2.129 1.00 67.63 321 GLU A C 1
ATOM 2380 O O . GLU A 1 321 ? -14.609 -9.538 1.556 1.00 68.26 321 GLU A O 1
ATOM 2386 N N . ASP A 1 322 ? -13.051 -10.306 2.983 1.00 69.05 322 ASP A N 1
ATOM 2387 C CA . ASP A 1 322 ? -13.795 -11.524 3.260 1.00 70.22 322 ASP A CA 1
ATOM 2388 C C . ASP A 1 322 ? -15.011 -11.402 4.182 1.00 68.57 322 ASP A C 1
ATOM 2389 O O . ASP A 1 322 ? -15.611 -12.415 4.546 1.00 68.84 322 ASP A O 1
ATOM 2394 N N . LEU A 1 323 ? -15.395 -10.183 4.550 1.00 66.30 323 LEU A N 1
ATOM 2395 C CA . LEU A 1 323 ? -16.556 -10.016 5.427 1.00 64.01 323 LEU A CA 1
ATOM 2396 C C . LEU A 1 323 ? -17.814 -10.626 4.810 1.00 61.77 323 LEU A C 1
ATOM 2397 O O . LEU A 1 323 ? -18.082 -10.459 3.624 1.00 60.55 323 LEU A O 1
ATOM 2402 N N . PRO A 1 324 ? -18.593 -11.365 5.612 1.00 60.90 324 PRO A N 1
ATOM 2403 C CA . PRO A 1 324 ? -19.828 -11.996 5.141 1.00 60.30 324 PRO A CA 1
ATOM 2404 C C . PRO A 1 324 ? -20.823 -10.953 4.655 1.00 59.69 324 PRO A C 1
ATOM 2405 O O . PRO A 1 324 ? -20.596 -9.747 4.793 1.00 58.10 324 PRO A O 1
ATOM 2409 N N . SER A 1 325 ? -21.930 -11.426 4.090 1.00 60.17 325 SER A N 1
ATOM 2410 C CA . SER A 1 325 ? -22.974 -10.537 3.591 1.00 60.34 325 SER A CA 1
ATOM 2411 C C . SER A 1 325 ? -23.819 -10.067 4.760 1.00 59.20 325 SER A C 1
ATOM 2412 O O . SER A 1 325 ? -24.059 -10.825 5.694 1.00 59.06 325 SER A O 1
ATOM 2415 N N . LEU A 1 326 ? -24.266 -8.818 4.697 1.00 58.42 326 LEU A N 1
ATOM 2416 C CA . LEU A 1 326 ? -25.097 -8.227 5.743 1.00 59.32 326 LEU A CA 1
ATOM 2417 C C . LEU A 1 326 ? -26.567 -8.626 5.555 1.00 59.19 326 LEU A C 1
ATOM 2418 O O . LEU A 1 326 ? -27.049 -8.749 4.425 1.00 60.55 326 LEU A O 1
ATOM 2423 N N . PRO A 1 327 ? -27.303 -8.812 6.661 1.00 57.59 327 PRO A N 1
ATOM 2424 C CA . PRO A 1 327 ? -26.804 -8.685 8.030 1.00 57.28 327 PRO A CA 1
ATOM 2425 C C . PRO A 1 327 ? -26.180 -9.981 8.523 1.00 57.16 327 PRO A C 1
ATOM 2426 O O . PRO A 1 327 ? -26.524 -11.067 8.055 1.00 55.55 327 PRO A O 1
ATOM 2430 N N . PHE A 1 328 ? -25.263 -9.865 9.474 1.00 57.28 328 PHE A N 1
ATOM 2431 C CA . PHE A 1 328 ? -24.627 -11.044 10.025 1.00 59.02 328 PHE A CA 1
ATOM 2432 C C . PHE A 1 328 ? -24.332 -10.885 11.502 1.00 57.80 328 PHE A C 1
ATOM 2433 O O . PHE A 1 328 ? -23.659 -9.943 11.927 1.00 57.34 328 PHE A O 1
ATOM 2441 N N . GLU A 1 329 ? -24.869 -11.809 12.287 1.00 57.48 329 GLU A N 1
ATOM 2442 C CA . GLU A 1 329 ? -24.674 -11.786 13.726 1.00 58.42 329 GLU A CA 1
ATOM 2443 C C . GLU A 1 329 ? -25.184 -10.454 14.283 1.00 58.00 329 GLU A C 1
ATOM 2444 O O . GLU A 1 329 ? -24.466 -9.740 14.992 1.00 58.07 329 GLU A O 1
ATOM 2450 N N . ASN A 1 330 ? -26.427 -10.127 13.933 1.00 55.41 330 ASN A N 1
ATOM 2451 C CA . ASN A 1 330 ? -27.086 -8.895 14.362 1.00 53.24 330 ASN A CA 1
ATOM 2452 C C . ASN A 1 330 ? -26.567 -7.613 13.719 1.00 50.82 330 ASN A C 1
ATOM 2453 O O . ASN A 1 330 ? -27.270 -6.604 13.701 1.00 52.97 330 ASN A O 1
ATOM 2458 N N . ILE A 1 331 ? -25.347 -7.630 13.201 1.00 46.84 331 ILE A N 1
ATOM 2459 C CA . ILE A 1 331 ? -24.814 -6.424 12.583 1.00 44.00 331 ILE A CA 1
ATOM 2460 C C . ILE A 1 331 ? -25.573 -6.108 11.297 1.00 40.59 331 ILE A C 1
ATOM 2461 O O . ILE A 1 331 ? -25.478 -6.847 10.318 1.00 40.67 331 ILE A O 1
ATOM 2466 N N . GLN A 1 332 ? -26.328 -5.013 11.296 1.00 38.35 332 GLN A N 1
ATOM 2467 C CA . GLN A 1 332 ? -27.105 -4.629 10.110 1.00 36.29 332 GLN A CA 1
ATOM 2468 C C . GLN A 1 332 ? -26.305 -3.878 9.053 1.00 33.69 332 GLN A C 1
ATOM 2469 O O . GLN A 1 332 ? -26.616 -3.955 7.870 1.00 31.67 332 GLN A O 1
ATOM 2475 N N . ALA A 1 333 ? -25.283 -3.144 9.484 1.00 32.03 333 ALA A N 1
ATOM 2476 C CA . ALA A 1 333 ? -24.480 -2.359 8.560 1.00 30.36 333 ALA A CA 1
ATOM 2477 C C . ALA A 1 333 ? -23.043 -2.176 9.064 1.00 30.88 333 ALA A C 1
ATOM 2478 O O . ALA A 1 333 ? -22.788 -2.114 10.272 1.00 29.36 333 ALA A O 1
ATOM 2480 N N . ALA A 1 334 ? -22.101 -2.075 8.132 1.00 30.73 334 ALA A N 1
ATOM 2481 C CA . ALA A 1 334 ? -20.696 -1.931 8.497 1.00 32.63 334 ALA A CA 1
ATOM 2482 C C . ALA A 1 334 ? -20.012 -0.865 7.658 1.00 31.36 334 ALA A C 1
ATOM 2483 O O . ALA A 1 334 ? -19.733 -1.072 6.479 1.00 33.15 334 ALA A O 1
ATOM 2485 N N . PHE A 1 335 ? -19.719 0.270 8.267 1.00 30.91 335 PHE A N 1
ATOM 2486 C CA . PHE A 1 335 ? -19.071 1.336 7.523 1.00 31.54 335 PHE A CA 1
ATOM 2487 C C . PHE A 1 335 ? -17.588 1.460 7.861 1.00 30.71 335 PHE A C 1
ATOM 2488 O O . PHE A 1 335 ? -17.130 1.044 8.918 1.00 28.64 335 PHE A O 1
ATOM 2496 N N . SER A 1 336 ? -16.829 2.007 6.928 1.00 30.63 336 SER A N 1
ATOM 2497 C CA . SER A 1 336 ? -15.429 2.266 7.184 1.00 31.46 336 SER A CA 1
ATOM 2498 C C . SER A 1 336 ? -15.436 3.773 7.258 1.00 30.16 336 SER A C 1
ATOM 2499 O O . SER A 1 336 ? -16.065 4.414 6.421 1.00 29.85 336 SER A O 1
ATOM 2502 N N . ILE A 1 337 ? -14.767 4.344 8.257 1.00 31.06 337 ILE A N 1
ATOM 2503 C CA . ILE A 1 337 ? -14.727 5.805 8.397 1.00 30.16 337 ILE A CA 1
ATOM 2504 C C . ILE A 1 337 ? -13.857 6.456 7.324 1.00 30.30 337 ILE A C 1
ATOM 2505 O O . ILE A 1 337 ? -13.935 7.666 7.117 1.00 32.22 337 ILE A O 1
ATOM 2510 N N . LEU A 1 338 ? -13.043 5.653 6.645 1.00 29.70 338 LEU A N 1
ATOM 2511 C CA . LEU A 1 338 ? -12.155 6.162 5.602 1.00 32.37 338 LEU A CA 1
ATOM 2512 C C . LEU A 1 338 ? -12.837 7.123 4.636 1.00 34.37 338 LEU A C 1
ATOM 2513 O O . LEU A 1 338 ? -13.950 6.876 4.184 1.00 35.87 338 LEU A O 1
ATOM 2518 N N . GLU A 1 339 ? -12.153 8.218 4.321 1.00 34.64 339 GLU A N 1
ATOM 2519 C CA . GLU A 1 339 ? -12.687 9.210 3.410 1.00 34.05 339 GLU A CA 1
ATOM 2520 C C . GLU A 1 339 ? -11.879 9.333 2.120 1.00 34.45 339 GLU A C 1
ATOM 2521 O O . GLU A 1 339 ? -12.414 9.672 1.070 1.00 31.70 339 GLU A O 1
ATOM 2527 N N . LYS A 1 340 ? -10.584 9.060 2.180 1.00 37.54 340 LYS A N 1
ATOM 2528 C CA . LYS A 1 340 ? -9.772 9.184 0.970 1.00 37.38 340 LYS A CA 1
ATOM 2529 C C . LYS A 1 340 ? -8.543 8.315 1.020 1.00 36.33 340 LYS A C 1
ATOM 2530 O O . LYS A 1 340 ? -8.160 7.833 2.080 1.00 37.17 340 LYS A O 1
ATOM 2536 N N . SER A 1 341 ? -7.935 8.103 -0.137 1.00 38.24 341 SER A N 1
ATOM 2537 C CA . SER A 1 341 ? -6.732 7.282 -0.221 1.00 39.15 341 SER A CA 1
ATOM 2538 C C . SER A 1 341 ? -5.557 8.113 0.311 1.00 40.31 341 SER A C 1
ATOM 2539 O O . SER A 1 341 ? -5.243 9.176 -0.221 1.00 37.02 341 SER A O 1
ATOM 2542 N N . GLU A 1 342 ? -4.932 7.613 1.374 1.00 43.54 342 GLU A N 1
ATOM 2543 C CA . GLU A 1 342 ? -3.816 8.274 2.040 1.00 46.98 342 GLU A CA 1
ATOM 2544 C C . GLU A 1 342 ? -3.050 7.253 2.881 1.00 48.94 342 GLU A C 1
ATOM 2545 O O . GLU A 1 342 ? -3.579 6.189 3.204 1.00 49.16 342 GLU A O 1
ATOM 2551 N N . PRO A 1 343 ? -1.794 7.564 3.252 1.00 50.77 343 PRO A N 1
ATOM 2552 C CA . PRO A 1 343 ? -1.024 6.616 4.060 1.00 50.46 343 PRO A CA 1
ATOM 2553 C C . PRO A 1 343 ? -1.738 6.310 5.369 1.00 51.34 343 PRO A C 1
ATOM 2554 O O . PRO A 1 343 ? -2.303 7.204 6.010 1.00 50.46 343 PRO A O 1
ATOM 2558 N N . LEU A 1 344 ? -1.709 5.040 5.759 1.00 52.31 344 LEU A N 1
ATOM 2559 C CA . LEU A 1 344 ? -2.360 4.593 6.986 1.00 54.39 344 LEU A CA 1
ATOM 2560 C C . LEU A 1 344 ? -2.112 5.526 8.178 1.00 56.48 344 LEU A C 1
ATOM 2561 O O . LEU A 1 344 ? -2.994 5.723 9.023 1.00 56.84 344 LEU A O 1
ATOM 2566 N N . GLU A 1 345 ? -0.918 6.110 8.232 1.00 58.08 345 GLU A N 1
ATOM 2567 C CA . GLU A 1 345 ? -0.558 6.996 9.331 1.00 59.33 345 GLU A CA 1
ATOM 2568 C C . GLU A 1 345 ? -1.436 8.243 9.414 1.00 57.55 345 GLU A C 1
ATOM 2569 O O . GLU A 1 345 ? -1.684 8.759 10.506 1.00 56.71 345 GLU A O 1
ATOM 2575 N N . ASP A 1 346 ? -1.912 8.728 8.270 1.00 56.34 346 ASP A N 1
ATOM 2576 C CA . ASP A 1 346 ? -2.763 9.916 8.265 1.00 56.09 346 ASP A CA 1
ATOM 2577 C C . ASP A 1 346 ? -4.188 9.594 8.700 1.00 55.10 346 ASP A C 1
ATOM 2578 O O . ASP A 1 346 ? -4.841 10.397 9.364 1.00 54.18 346 ASP A O 1
ATOM 2583 N N . SER A 1 347 ? -4.658 8.408 8.332 1.00 53.75 347 SER A N 1
ATOM 2584 C CA . SER A 1 347 ? -5.999 7.983 8.683 1.00 52.00 347 SER A CA 1
ATOM 2585 C C . SER A 1 347 ? -6.090 7.781 10.181 1.00 50.88 347 SER A C 1
ATOM 2586 O O . SER A 1 347 ? -7.094 8.129 10.810 1.00 50.76 347 SER A O 1
ATOM 2589 N N . LEU A 1 348 ? -5.037 7.208 10.750 1.00 48.30 348 LEU A N 1
ATOM 2590 C CA . LEU A 1 348 ? -4.997 6.974 12.184 1.00 47.36 348 LEU A CA 1
ATOM 2591 C C . LEU A 1 348 ? -5.081 8.292 12.956 1.00 46.80 348 LEU A C 1
ATOM 2592 O O . LEU A 1 348 ? -5.731 8.367 13.994 1.00 45.53 348 LEU A O 1
ATOM 2597 N N . LYS A 1 349 ? -4.431 9.334 12.448 1.00 46.15 349 LYS A N 1
ATOM 2598 C CA . LYS A 1 349 ? -4.470 10.617 13.126 1.00 47.24 349 LYS A CA 1
ATOM 2599 C C . LYS A 1 349 ? -5.809 11.319 12.950 1.00 46.67 349 LYS A C 1
ATOM 2600 O O . LYS A 1 349 ? -6.319 11.930 13.882 1.00 47.81 349 LYS A O 1
ATOM 2606 N N . ASN A 1 350 ? -6.393 11.225 11.766 1.00 45.84 350 ASN A N 1
ATOM 2607 C CA . ASN A 1 350 ? -7.667 11.876 11.542 1.00 45.63 350 ASN A CA 1
ATOM 2608 C C . ASN A 1 350 ? -8.836 11.049 12.037 1.00 44.72 350 ASN A C 1
ATOM 2609 O O . ASN A 1 350 ? -9.977 11.502 11.993 1.00 45.01 350 ASN A O 1
ATOM 2614 N N . ALA A 1 351 ? -8.535 9.854 12.538 1.00 42.37 351 ALA A N 1
ATOM 2615 C CA . ALA A 1 351 ? -9.549 8.930 13.039 1.00 42.00 351 ALA A CA 1
ATOM 2616 C C . ALA A 1 351 ? -10.724 9.571 13.779 1.00 42.59 351 ALA A C 1
ATOM 2617 O O . ALA A 1 351 ? -11.874 9.140 13.641 1.00 43.13 351 ALA A O 1
ATOM 2619 N N . SER A 1 352 ? -10.440 10.592 14.572 1.00 41.14 352 SER A N 1
ATOM 2620 C CA . SER A 1 352 ? -11.482 11.241 15.353 1.00 42.17 352 SER A CA 1
ATOM 2621 C C . SER A 1 352 ? -12.462 12.067 14.527 1.00 40.65 352 SER A C 1
ATOM 2622 O O . SER A 1 352 ? -13.668 12.027 14.760 1.00 41.17 352 SER A O 1
ATOM 2625 N N . LEU A 1 353 ? -11.943 12.820 13.571 1.00 38.92 353 LEU A N 1
ATOM 2626 C CA . LEU A 1 353 ? -12.794 13.637 12.727 1.00 37.32 353 LEU A CA 1
ATOM 2627 C C . LEU A 1 353 ? -13.625 12.727 11.824 1.00 37.07 353 LEU A C 1
ATOM 2628 O O . LEU A 1 353 ? -14.801 12.992 11.579 1.00 35.23 353 LEU A O 1
ATOM 2633 N N . TYR A 1 354 ? -13.006 11.650 11.341 1.00 36.10 354 TYR A N 1
ATOM 2634 C CA . TYR A 1 354 ? -13.680 10.707 10.459 1.00 34.94 354 TYR A CA 1
ATOM 2635 C C . TYR A 1 354 ? -14.856 10.015 11.142 1.00 34.42 354 TYR A C 1
ATOM 2636 O O . TYR A 1 354 ? -15.919 9.843 10.545 1.00 31.60 354 TYR A O 1
ATOM 2645 N N . LEU A 1 355 ? -14.652 9.608 12.388 1.00 33.80 355 LEU A N 1
ATOM 2646 C CA . LEU A 1 355 ? -15.698 8.949 13.154 1.00 35.71 355 LEU A CA 1
ATOM 2647 C C . LEU A 1 355 ? -16.897 9.867 13.306 1.00 35.51 355 LEU A C 1
ATOM 2648 O O . LEU A 1 355 ? -18.040 9.429 13.217 1.00 35.73 355 LEU A O 1
ATOM 2653 N N . GLU A 1 356 ? -16.626 11.143 13.549 1.00 37.69 356 GLU A N 1
ATOM 2654 C CA . GLU A 1 356 ? -17.686 12.131 13.717 1.00 39.21 356 GLU A CA 1
ATOM 2655 C C . GLU A 1 356 ? -18.468 12.281 12.407 1.00 37.64 356 GLU A C 1
ATOM 2656 O O . GLU A 1 356 ? -19.696 12.310 12.413 1.00 39.10 356 GLU A O 1
ATOM 2662 N N . HIS A 1 357 ? -17.762 12.340 11.285 1.00 34.60 357 HIS A N 1
ATOM 2663 C CA . HIS A 1 357 ? -18.424 12.478 9.996 1.00 35.39 357 HIS A CA 1
ATOM 2664 C C . HIS A 1 357 ? -19.258 11.255 9.620 1.00 35.98 357 HIS A C 1
ATOM 2665 O O . HIS A 1 357 ? -20.335 11.389 9.035 1.00 37.14 357 HIS A O 1
ATOM 2672 N N . THR A 1 358 ? -18.744 10.072 9.949 1.00 34.95 358 THR A N 1
ATOM 2673 C CA . THR A 1 358 ? -19.409 8.816 9.647 1.00 32.52 358 THR A CA 1
ATOM 2674 C C . THR A 1 358 ? -20.648 8.651 10.517 1.00 33.97 358 THR A C 1
ATOM 2675 O O . THR A 1 358 ? -21.689 8.187 10.051 1.00 33.88 358 THR A O 1
ATOM 2679 N N . ALA A 1 359 ? -20.538 9.026 11.784 1.00 33.65 359 ALA A N 1
ATOM 2680 C CA . ALA A 1 359 ? -21.689 8.930 12.657 1.00 35.58 359 ALA A CA 1
ATOM 2681 C C . ALA A 1 359 ? -22.695 9.997 12.205 1.00 36.74 359 ALA A C 1
ATOM 2682 O O . ALA A 1 359 ? -23.909 9.811 12.290 1.00 34.59 359 ALA A O 1
ATOM 2684 N N . SER A 1 360 ? -22.187 11.120 11.715 1.00 39.17 360 SER A N 1
ATOM 2685 C CA . SER A 1 360 ? -23.081 12.172 11.263 1.00 41.53 360 SER A CA 1
ATOM 2686 C C . SER A 1 360 ? -23.880 11.679 10.056 1.00 41.63 360 SER A C 1
ATOM 2687 O O . SER A 1 360 ? -25.105 11.787 10.037 1.00 41.01 360 SER A O 1
ATOM 2690 N N . ASN A 1 361 ? -23.182 11.121 9.067 1.00 41.07 361 ASN A N 1
ATOM 2691 C CA . ASN A 1 361 ? -23.819 10.604 7.861 1.00 40.10 361 ASN A CA 1
ATOM 2692 C C . ASN A 1 361 ? -24.826 9.495 8.157 1.00 39.14 361 ASN A C 1
ATOM 2693 O O . ASN A 1 361 ? -25.817 9.328 7.447 1.00 40.55 361 ASN A O 1
ATOM 2698 N N . ILE A 1 362 ? -24.561 8.723 9.199 1.00 36.57 362 ILE A N 1
ATOM 2699 C CA . ILE A 1 362 ? -25.449 7.635 9.574 1.00 33.98 362 ILE A CA 1
ATOM 2700 C C . ILE A 1 362 ? -26.716 8.188 10.217 1.00 36.35 362 ILE A C 1
ATOM 2701 O O . ILE A 1 362 ? -27.820 7.723 9.928 1.00 36.31 362 ILE A O 1
ATOM 2706 N N . GLY A 1 363 ? -26.551 9.170 11.098 1.00 36.14 363 GLY A N 1
ATOM 2707 C CA . GLY A 1 363 ? -27.698 9.771 11.751 1.00 38.24 363 GLY A CA 1
ATOM 2708 C C . GLY A 1 363 ? -28.639 10.408 10.739 1.00 38.68 363 GLY A C 1
ATOM 2709 O O . GLY A 1 363 ? -29.859 10.274 10.830 1.00 38.60 363 GLY A O 1
ATOM 2710 N N . HIS A 1 364 ? -28.075 11.091 9.753 1.00 39.09 364 HIS A N 1
ATOM 2711 C CA . HIS A 1 364 ? -28.902 11.733 8.746 1.00 40.12 364 HIS A CA 1
ATOM 2712 C C . HIS A 1 364 ? -29.700 10.699 7.982 1.00 41.84 364 HIS A C 1
ATOM 2713 O O . HIS A 1 364 ? -30.853 10.945 7.626 1.00 42.06 364 HIS A O 1
ATOM 2720 N N . LEU A 1 365 ? -29.093 9.541 7.738 1.00 42.89 365 LEU A N 1
ATOM 2721 C CA . LEU A 1 365 ? -29.793 8.480 7.031 1.00 45.29 365 LEU A CA 1
ATOM 2722 C C . LEU A 1 365 ? -30.883 7.900 7.913 1.00 47.17 365 LEU A C 1
ATOM 2723 O O . LEU A 1 365 ? -31.837 7.307 7.414 1.00 48.27 365 LEU A O 1
ATOM 2728 N N . LEU A 1 366 ? -30.736 8.060 9.226 1.00 48.97 366 LEU A N 1
ATOM 2729 C CA . LEU A 1 366 ? -31.730 7.542 10.158 1.00 50.76 366 LEU A CA 1
ATOM 2730 C C . LEU A 1 366 ? -32.895 8.514 10.331 1.00 51.30 366 LEU A C 1
ATOM 2731 O O . LEU A 1 366 ? -34.011 8.097 10.623 1.00 50.18 366 LEU A O 1
ATOM 2736 N N . ASN A 1 367 ? -32.636 9.803 10.143 1.00 52.96 367 ASN A N 1
ATOM 2737 C CA . ASN A 1 367 ? -33.680 10.810 10.274 1.00 55.11 367 ASN A CA 1
ATOM 2738 C C . ASN A 1 367 ? -34.604 10.818 9.075 1.00 57.16 367 ASN A C 1
ATOM 2739 O O . ASN A 1 367 ? -35.699 11.359 9.144 1.00 59.69 367 ASN A O 1
ATOM 2744 N N . MET A 1 368 ? -34.158 10.235 7.968 1.00 59.01 368 MET A N 1
ATOM 2745 C CA . MET A 1 368 ? -34.981 10.189 6.764 1.00 61.05 368 MET A CA 1
ATOM 2746 C C . MET A 1 368 ? -36.224 9.316 6.983 1.00 65.03 368 MET A C 1
ATOM 2747 O O . MET A 1 368 ? -36.119 8.155 7.382 1.00 64.08 368 MET A O 1
ATOM 2752 N N . PRO A 1 369 ? -37.421 9.877 6.745 1.00 69.33 369 PRO A N 1
ATOM 2753 C CA . PRO A 1 369 ? -38.666 9.122 6.919 1.00 72.70 369 PRO A CA 1
ATOM 2754 C C . PRO A 1 369 ? -38.660 7.859 6.056 1.00 75.59 369 PRO A C 1
ATOM 2755 O O . PRO A 1 369 ? -38.165 7.872 4.929 1.00 75.08 369 PRO A O 1
ATOM 2759 N N . LYS A 1 370 ? -39.211 6.772 6.582 1.00 78.74 370 LYS A N 1
ATOM 2760 C CA . LYS A 1 370 ? -39.236 5.516 5.842 1.00 82.95 370 LYS A CA 1
ATOM 2761 C C . LYS A 1 370 ? -40.435 5.432 4.897 1.00 84.64 370 LYS A C 1
ATOM 2762 O O . LYS A 1 370 ? -41.431 6.132 5.076 1.00 84.34 370 LYS A O 1
ATOM 2768 N N . ILE A 1 371 ? -40.324 4.580 3.881 1.00 86.83 371 ILE A N 1
ATOM 2769 C CA . ILE A 1 371 ? -41.401 4.388 2.914 1.00 88.78 371 ILE A CA 1
ATOM 2770 C C . ILE A 1 371 ? -41.624 2.891 2.703 1.00 89.56 371 ILE A C 1
ATOM 2771 O O . ILE A 1 371 ? -42.656 2.376 3.190 1.00 89.76 371 ILE A O 1
ATOM 2777 N N . MET B 1 1 ? -40.857 2.575 -2.839 1.00 56.34 1 MET B N 1
ATOM 2778 C CA . MET B 1 1 ? -39.778 3.611 -2.772 1.00 56.86 1 MET B CA 1
ATOM 2779 C C . MET B 1 1 ? -38.963 3.698 -4.057 1.00 54.76 1 MET B C 1
ATOM 2780 O O . MET B 1 1 ? -38.264 2.753 -4.429 1.00 54.28 1 MET B O 1
ATOM 2785 N N . LYS B 1 2 ? -39.042 4.852 -4.712 1.00 53.01 2 LYS B N 1
ATOM 2786 C CA . LYS B 1 2 ? -38.345 5.081 -5.971 1.00 52.26 2 LYS B CA 1
ATOM 2787 C C . LYS B 1 2 ? -37.068 5.880 -5.765 1.00 49.79 2 LYS B C 1
ATOM 2788 O O . LYS B 1 2 ? -37.069 6.957 -5.157 1.00 48.94 2 LYS B O 1
ATOM 2794 N N . ILE B 1 3 ? -35.977 5.342 -6.286 1.00 46.51 3 ILE B N 1
ATOM 2795 C CA . ILE B 1 3 ? -34.689 5.987 -6.168 1.00 44.92 3 ILE B CA 1
ATOM 2796 C C . ILE B 1 3 ? -34.155 6.349 -7.541 1.00 43.57 3 ILE B C 1
ATOM 2797 O O . ILE B 1 3 ? -34.105 5.509 -8.432 1.00 44.36 3 ILE B O 1
ATOM 2802 N N . VAL B 1 4 ? -33.758 7.598 -7.719 1.00 40.78 4 VAL B N 1
ATOM 2803 C CA . VAL B 1 4 ? -33.166 8.002 -8.983 1.00 40.82 4 VAL B CA 1
ATOM 2804 C C . VAL B 1 4 ? -31.646 7.967 -8.775 1.00 38.48 4 VAL B C 1
ATOM 2805 O O . VAL B 1 4 ? -31.105 8.731 -7.970 1.00 38.71 4 VAL B O 1
ATOM 2809 N N . ILE B 1 5 ? -30.961 7.078 -9.484 1.00 35.06 5 ILE B N 1
ATOM 2810 C CA . ILE B 1 5 ? -29.515 6.967 -9.339 1.00 33.67 5 ILE B CA 1
ATOM 2811 C C . ILE B 1 5 ? -28.829 7.727 -10.465 1.00 32.83 5 ILE B C 1
ATOM 2812 O O . ILE B 1 5 ? -28.681 7.207 -11.569 1.00 32.39 5 ILE B O 1
ATOM 2817 N N . ALA B 1 6 ? -28.402 8.951 -10.168 1.00 31.60 6 ALA B N 1
ATOM 2818 C CA . ALA B 1 6 ? -27.773 9.813 -11.153 1.00 33.28 6 ALA B CA 1
ATOM 2819 C C . ALA B 1 6 ? -26.309 10.155 -10.873 1.00 35.88 6 ALA B C 1
ATOM 2820 O O . ALA B 1 6 ? -25.969 11.318 -10.622 1.00 36.80 6 ALA B O 1
ATOM 2822 N N . PRO B 1 7 ? -25.418 9.158 -10.917 1.00 36.09 7 PRO B N 1
ATOM 2823 C CA . PRO B 1 7 ? -23.995 9.402 -10.662 1.00 36.15 7 PRO B CA 1
ATOM 2824 C C . PRO B 1 7 ? -23.194 9.846 -11.871 1.00 34.87 7 PRO B C 1
ATOM 2825 O O . PRO B 1 7 ? -23.561 9.572 -13.000 1.00 35.93 7 PRO B O 1
ATOM 2829 N N . ASP B 1 8 ? -22.088 10.527 -11.609 1.00 35.44 8 ASP B N 1
ATOM 2830 C CA . ASP B 1 8 ? -21.173 10.951 -12.652 1.00 34.48 8 ASP B CA 1
ATOM 2831 C C . ASP B 1 8 ? -20.222 9.756 -12.790 1.00 35.39 8 ASP B C 1
ATOM 2832 O O . ASP B 1 8 ? -20.356 8.764 -12.069 1.00 33.29 8 ASP B O 1
ATOM 2837 N N . SER B 1 9 ? -19.270 9.832 -13.708 1.00 35.88 9 SER B N 1
ATOM 2838 C CA . SER B 1 9 ? -18.319 8.738 -13.875 1.00 38.60 9 SER B CA 1
ATOM 2839 C C . SER B 1 9 ? -17.209 8.881 -12.825 1.00 38.02 9 SER B C 1
ATOM 2840 O O . SER B 1 9 ? -17.025 9.956 -12.260 1.00 38.77 9 SER B O 1
ATOM 2843 N N . PHE B 1 10 ? -16.482 7.797 -12.569 1.00 37.15 10 PHE B N 1
ATOM 2844 C CA . PHE B 1 10 ? -15.367 7.812 -11.617 1.00 37.79 10 PHE B CA 1
ATOM 2845 C C . PHE B 1 10 ? -14.078 7.778 -12.417 1.00 39.33 10 PHE B C 1
ATOM 2846 O O . PHE B 1 10 ? -13.662 6.722 -12.900 1.00 36.23 10 PHE B O 1
ATOM 2854 N N . LYS B 1 11 ? -13.461 8.945 -12.549 1.00 42.67 11 LYS B N 1
ATOM 2855 C CA . LYS B 1 11 ? -12.223 9.106 -13.301 1.00 47.51 11 LYS B CA 1
ATOM 2856 C C . LYS B 1 11 ? -11.218 7.964 -13.139 1.00 49.02 11 LYS B C 1
ATOM 2857 O O . LYS B 1 11 ? -10.770 7.677 -12.032 1.00 50.56 11 LYS B O 1
ATOM 2863 N N . GLU B 1 12 ? -10.868 7.314 -14.245 1.00 50.70 12 GLU B N 1
ATOM 2864 C CA . GLU B 1 12 ? -9.897 6.227 -14.209 1.00 53.79 12 GLU B CA 1
ATOM 2865 C C . GLU B 1 12 ? -10.386 5.012 -13.446 1.00 52.97 12 GLU B C 1
ATOM 2866 O O . GLU B 1 12 ? -9.582 4.189 -13.008 1.00 54.10 12 GLU B O 1
ATOM 2872 N N . SER B 1 13 ? -11.693 4.882 -13.284 1.00 51.06 13 SER B N 1
ATOM 2873 C CA . SER B 1 13 ? -12.208 3.744 -12.545 1.00 49.78 13 SER B CA 1
ATOM 2874 C C . SER B 1 13 ? -13.472 3.136 -13.130 1.00 48.77 13 SER B C 1
ATOM 2875 O O . SER B 1 13 ? -13.539 1.923 -13.329 1.00 49.39 13 SER B O 1
ATOM 2878 N N . LEU B 1 14 ? -14.471 3.975 -13.406 1.00 46.80 14 LEU B N 1
ATOM 2879 C CA . LEU B 1 14 ? -15.744 3.497 -13.937 1.00 42.70 14 LEU B CA 1
ATOM 2880 C C . LEU B 1 14 ? -16.558 4.543 -14.695 1.00 41.40 14 LEU B C 1
ATOM 2881 O O . LEU B 1 14 ? -16.439 5.749 -14.446 1.00 42.06 14 LEU B O 1
ATOM 2886 N N . THR B 1 15 ? -17.392 4.076 -15.620 1.00 36.63 15 THR B N 1
ATOM 2887 C CA . THR B 1 15 ? -18.262 4.982 -16.362 1.00 34.68 15 THR B CA 1
ATOM 2888 C C . THR B 1 15 ? -19.440 5.231 -15.428 1.00 31.88 15 THR B C 1
ATOM 2889 O O . THR B 1 15 ? -19.673 4.443 -14.517 1.00 32.91 15 THR B O 1
ATOM 2893 N N . ALA B 1 16 ? -20.178 6.314 -15.645 1.00 31.31 16 ALA B N 1
ATOM 2894 C CA . ALA B 1 16 ? -21.329 6.611 -14.799 1.00 31.99 16 ALA B CA 1
ATOM 2895 C C . ALA B 1 16 ? -22.297 5.433 -14.849 1.00 32.80 16 ALA B C 1
ATOM 2896 O O . ALA B 1 16 ? -22.936 5.095 -13.857 1.00 31.87 16 ALA B O 1
ATOM 2898 N N . GLN B 1 17 ? -22.401 4.799 -16.011 1.00 35.48 17 GLN B N 1
ATOM 2899 C CA . GLN B 1 17 ? -23.301 3.663 -16.141 1.00 38.15 17 GLN B CA 1
ATOM 2900 C C . GLN B 1 17 ? -22.876 2.545 -15.187 1.00 39.62 17 GLN B C 1
ATOM 2901 O O . GLN B 1 17 ? -23.719 1.963 -14.488 1.00 38.97 17 GLN B O 1
ATOM 2907 N N . GLN B 1 18 ? -21.579 2.242 -15.149 1.00 38.75 18 GLN B N 1
ATOM 2908 C CA . GLN B 1 18 ? -21.096 1.183 -14.261 1.00 38.51 18 GLN B CA 1
ATOM 2909 C C . GLN B 1 18 ? -21.334 1.570 -12.803 1.00 37.49 18 GLN B C 1
ATOM 2910 O O . GLN B 1 18 ? -21.762 0.749 -11.982 1.00 38.10 18 GLN B O 1
ATOM 2916 N N . VAL B 1 19 ? -21.080 2.831 -12.476 1.00 36.41 19 VAL B N 1
ATOM 2917 C CA . VAL B 1 19 ? -21.319 3.276 -11.111 1.00 35.40 19 VAL B CA 1
ATOM 2918 C C . VAL B 1 19 ? -22.805 3.044 -10.780 1.00 35.83 19 VAL B C 1
ATOM 2919 O O . VAL B 1 19 ? -23.119 2.360 -9.808 1.00 38.60 19 VAL B O 1
ATOM 2923 N N . ALA B 1 20 ? -23.709 3.584 -11.597 1.00 33.84 20 ALA B N 1
ATOM 2924 C CA . ALA B 1 20 ? -25.139 3.445 -11.345 1.00 35.33 20 ALA B CA 1
ATOM 2925 C C . ALA B 1 20 ? -25.602 2.003 -11.133 1.00 34.57 20 ALA B C 1
ATOM 2926 O O . ALA B 1 20 ? -26.395 1.733 -10.238 1.00 33.03 20 ALA B O 1
ATOM 2928 N N . GLU B 1 21 ? -25.111 1.083 -11.956 1.00 36.33 21 GLU B N 1
ATOM 2929 C CA . GLU B 1 21 ? -25.489 -0.327 -11.845 1.00 38.65 21 GLU B CA 1
ATOM 2930 C C . GLU B 1 21 ? -25.016 -0.951 -10.527 1.00 37.95 21 GLU B C 1
ATOM 2931 O O . GLU B 1 21 ? -25.751 -1.735 -9.900 1.00 36.07 21 GLU B O 1
ATOM 2937 N N . ALA B 1 22 ? -23.797 -0.606 -10.102 1.00 35.67 22 ALA B N 1
ATOM 2938 C CA . ALA B 1 22 ? -23.256 -1.137 -8.851 1.00 32.47 22 ALA B CA 1
ATOM 2939 C C . ALA B 1 22 ? -24.111 -0.645 -7.693 1.00 31.56 22 ALA B C 1
ATOM 2940 O O . ALA B 1 22 ? -24.359 -1.375 -6.734 1.00 31.74 22 ALA B O 1
ATOM 2942 N N . ILE B 1 23 ? -24.563 0.598 -7.789 1.00 27.53 23 ILE B N 1
ATOM 2943 C CA . ILE B 1 23 ? -25.390 1.160 -6.740 1.00 29.01 23 ILE B CA 1
ATOM 2944 C C . ILE B 1 23 ? -26.749 0.465 -6.715 1.00 32.29 23 ILE B C 1
ATOM 2945 O O . ILE B 1 23 ? -27.288 0.155 -5.653 1.00 33.01 23 ILE B O 1
ATOM 2950 N N . LYS B 1 24 ? -27.299 0.217 -7.893 1.00 36.04 24 LYS B N 1
ATOM 2951 C CA . LYS B 1 24 ? -28.593 -0.442 -7.989 1.00 39.95 24 LYS B CA 1
ATOM 2952 C C . LYS B 1 24 ? -28.560 -1.834 -7.345 1.00 39.83 24 LYS B C 1
ATOM 2953 O O . LYS B 1 24 ? -29.496 -2.191 -6.622 1.00 40.52 24 LYS B O 1
ATOM 2959 N N . ARG B 1 25 ? -27.503 -2.617 -7.578 1.00 38.43 25 ARG B N 1
ATOM 2960 C CA . ARG B 1 25 ? -27.437 -3.950 -6.961 1.00 39.06 25 ARG B CA 1
ATOM 2961 C C . ARG B 1 25 ? -27.547 -3.794 -5.452 1.00 39.37 25 ARG B C 1
ATOM 2962 O O . ARG B 1 25 ? -28.434 -4.368 -4.828 1.00 40.37 25 ARG B O 1
ATOM 2970 N N . GLY B 1 26 ? -26.643 -2.997 -4.884 1.00 37.99 26 GLY B N 1
ATOM 2971 C CA . GLY B 1 26 ? -26.640 -2.768 -3.458 1.00 35.49 26 GLY B CA 1
ATOM 2972 C C . GLY B 1 26 ? -28.009 -2.526 -2.881 1.00 36.51 26 GLY B C 1
ATOM 2973 O O . GLY B 1 26 ? -28.340 -3.095 -1.845 1.00 36.42 26 GLY B O 1
ATOM 2974 N N . PHE B 1 27 ? -28.804 -1.688 -3.545 1.00 38.28 27 PHE B N 1
ATOM 2975 C CA . PHE B 1 27 ? -30.168 -1.366 -3.093 1.00 39.34 27 PHE B CA 1
ATOM 2976 C C . PHE B 1 27 ? -31.168 -2.507 -3.277 1.00 40.47 27 PHE B C 1
ATOM 2977 O O . PHE B 1 27 ? -32.078 -2.675 -2.470 1.00 41.18 27 PHE B O 1
ATOM 2985 N N . GLN B 1 28 ? -31.017 -3.263 -4.358 1.00 41.41 28 GLN B N 1
ATOM 2986 C CA . GLN B 1 28 ? -31.913 -4.380 -4.626 1.00 44.68 28 GLN B CA 1
ATOM 2987 C C . GLN B 1 28 ? -31.589 -5.484 -3.654 1.00 46.85 28 GLN B C 1
ATOM 2988 O O . GLN B 1 28 ? -32.446 -6.275 -3.258 1.00 47.97 28 GLN B O 1
ATOM 2994 N N . GLN B 1 29 ? -30.324 -5.533 -3.277 1.00 48.27 29 GLN B N 1
ATOM 2995 C CA . GLN B 1 29 ? -29.861 -6.532 -2.356 1.00 47.82 29 GLN B CA 1
ATOM 2996 C C . GLN B 1 29 ? -30.337 -6.223 -0.946 1.00 47.09 29 GLN B C 1
ATOM 2997 O O . GLN B 1 29 ? -30.491 -7.131 -0.131 1.00 46.49 29 GLN B O 1
ATOM 3003 N N . SER B 1 30 ? -30.615 -4.953 -0.661 1.00 45.47 30 SER B N 1
ATOM 3004 C CA . SER B 1 30 ? -31.023 -4.573 0.689 1.00 44.99 30 SER B CA 1
ATOM 3005 C C . SER B 1 30 ? -32.430 -4.032 0.896 1.00 44.73 30 SER B C 1
ATOM 3006 O O . SER B 1 30 ? -32.939 -4.073 2.008 1.00 43.50 30 SER B O 1
ATOM 3009 N N . ILE B 1 31 ? -33.059 -3.498 -0.140 1.00 45.39 31 ILE B N 1
ATOM 3010 C CA . ILE B 1 31 ? -34.406 -2.975 0.054 1.00 47.42 31 ILE B CA 1
ATOM 3011 C C . ILE B 1 31 ? -35.418 -3.749 -0.780 1.00 48.50 31 ILE B C 1
ATOM 3012 O O . ILE B 1 31 ? -35.358 -3.745 -2.002 1.00 47.45 31 ILE B O 1
ATOM 3017 N N . ALA B 1 32 ? -36.344 -4.427 -0.119 1.00 51.23 32 ALA B N 1
ATOM 3018 C CA . ALA B 1 32 ? -37.335 -5.201 -0.850 1.00 54.31 32 ALA B CA 1
ATOM 3019 C C . ALA B 1 32 ? -38.332 -4.271 -1.519 1.00 56.17 32 ALA B C 1
ATOM 3020 O O . ALA B 1 32 ? -38.728 -3.243 -0.962 1.00 54.70 32 ALA B O 1
ATOM 3022 N N . ASP B 1 33 ? -38.737 -4.633 -2.727 1.00 60.27 33 ASP B N 1
ATOM 3023 C CA . ASP B 1 33 ? -39.700 -3.822 -3.453 1.00 63.92 33 ASP B CA 1
ATOM 3024 C C . ASP B 1 33 ? -39.171 -2.396 -3.567 1.00 64.80 33 ASP B C 1
ATOM 3025 O O . ASP B 1 33 ? -39.564 -1.507 -2.809 1.00 65.78 33 ASP B O 1
ATOM 3030 N N . VAL B 1 34 ? -38.261 -2.188 -4.511 1.00 64.75 34 VAL B N 1
ATOM 3031 C CA . VAL B 1 34 ? -37.689 -0.869 -4.732 1.00 63.80 34 VAL B CA 1
ATOM 3032 C C . VAL B 1 34 ? -37.430 -0.640 -6.197 1.00 63.01 34 VAL B C 1
ATOM 3033 O O . VAL B 1 34 ? -36.888 -1.505 -6.890 1.00 62.77 34 VAL B O 1
ATOM 3037 N N . GLU B 1 35 ? -37.818 0.532 -6.673 1.00 61.87 35 GLU B N 1
ATOM 3038 C CA . GLU B 1 35 ? -37.610 0.851 -8.070 1.00 61.90 35 GLU B CA 1
ATOM 3039 C C . GLU B 1 35 ? -36.385 1.723 -8.214 1.00 58.55 35 GLU B C 1
ATOM 3040 O O . GLU B 1 35 ? -36.307 2.807 -7.645 1.00 58.39 35 GLU B O 1
ATOM 3046 N N . CYS B 1 36 ? -35.414 1.236 -8.966 1.00 55.59 36 CYS B N 1
ATOM 3047 C CA . CYS B 1 36 ? -34.204 1.998 -9.177 1.00 52.52 36 CYS B CA 1
ATOM 3048 C C . CYS B 1 36 ? -34.096 2.431 -10.622 1.00 51.29 36 CYS B C 1
ATOM 3049 O O . CYS B 1 36 ? -33.919 1.606 -11.513 1.00 51.90 36 CYS B O 1
ATOM 3052 N N . LEU B 1 37 ? -34.226 3.729 -10.852 1.00 49.42 37 LEU B N 1
ATOM 3053 C CA . LEU B 1 37 ? -34.097 4.268 -12.188 1.00 48.10 37 LEU B CA 1
ATOM 3054 C C . LEU B 1 37 ? -32.650 4.738 -12.387 1.00 47.47 37 LEU B C 1
ATOM 3055 O O . LEU B 1 37 ? -32.156 5.592 -11.644 1.00 47.31 37 LEU B O 1
ATOM 3060 N N . LEU B 1 38 ? -31.977 4.163 -13.380 1.00 44.59 38 LEU B N 1
ATOM 3061 C CA . LEU B 1 38 ? -30.603 4.534 -13.683 1.00 43.62 38 LEU B CA 1
ATOM 3062 C C . LEU B 1 38 ? -30.632 5.740 -14.597 1.00 43.64 38 LEU B C 1
ATOM 3063 O O . LEU B 1 38 ? -31.271 5.717 -15.645 1.00 44.97 38 LEU B O 1
ATOM 3068 N N . CYS B 1 39 ? -29.919 6.787 -14.203 1.00 42.01 39 CYS B N 1
ATOM 3069 C CA . CYS B 1 39 ? -29.875 8.009 -14.969 1.00 39.66 39 CYS B CA 1
ATOM 3070 C C . CYS B 1 39 ? -28.479 8.584 -14.949 1.00 38.65 39 CYS B C 1
ATOM 3071 O O . CYS B 1 39 ? -28.277 9.706 -14.509 1.00 37.83 39 CYS B O 1
ATOM 3074 N N . PRO B 1 40 ? -27.492 7.827 -15.439 1.00 39.53 40 PRO B N 1
ATOM 3075 C CA . PRO B 1 40 ? -26.090 8.276 -15.465 1.00 40.50 40 PRO B CA 1
ATOM 3076 C C . PRO B 1 40 ? -25.862 9.6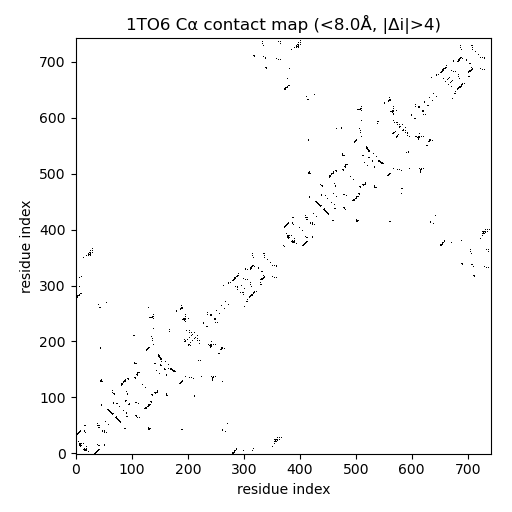26 -16.147 1.00 40.90 40 PRO B C 1
ATOM 3077 O O . PRO B 1 40 ? -26.384 9.871 -17.230 1.00 44.59 40 PRO B O 1
ATOM 3081 N N . VAL B 1 41 ? -25.081 10.504 -15.523 1.00 39.91 41 VAL B N 1
ATOM 3082 C CA . VAL B 1 41 ? -24.818 11.814 -16.118 1.00 39.14 41 VAL B CA 1
ATOM 3083 C C . VAL B 1 41 ? -23.339 12.079 -16.403 1.00 40.08 41 VAL B C 1
ATOM 3084 O O . VAL B 1 41 ? -22.483 11.204 -16.248 1.00 36.98 41 VAL B O 1
ATOM 3088 N N . GLY B 1 42 ? -23.066 13.314 -16.823 1.00 41.31 42 GLY B N 1
ATOM 3089 C CA . GLY B 1 42 ? -21.721 13.753 -17.134 1.00 42.08 42 GLY B CA 1
ATOM 3090 C C . GLY B 1 42 ? -21.708 15.265 -17.055 1.00 44.59 42 GLY B C 1
ATOM 3091 O O . GLY B 1 42 ? -22.739 15.902 -17.270 1.00 46.47 42 GLY B O 1
ATOM 3092 N N . ASP B 1 43 ? -20.557 15.851 -16.743 1.00 44.33 43 ASP B N 1
ATOM 3093 C CA . ASP B 1 43 ? -20.453 17.307 -16.638 1.00 43.62 43 ASP B CA 1
ATOM 3094 C C . ASP B 1 43 ? -19.704 17.907 -17.821 1.00 43.68 43 ASP B C 1
ATOM 3095 O O . ASP B 1 43 ? -19.362 19.088 -17.819 1.00 43.04 43 ASP B O 1
ATOM 3100 N N . GLY B 1 44 ? -19.447 17.080 -18.826 1.00 43.04 44 GLY B N 1
ATOM 3101 C CA . GLY B 1 44 ? -18.725 17.549 -19.985 1.00 41.72 44 GLY B CA 1
ATOM 3102 C C . GLY B 1 44 ? -17.450 16.755 -20.204 1.00 42.98 44 GLY B C 1
ATOM 3103 O O . GLY B 1 44 ? -16.908 16.735 -21.308 1.00 42.98 44 GLY B O 1
ATOM 3104 N N . GLY B 1 45 ? -16.956 16.099 -19.158 1.00 43.38 45 GLY B N 1
ATOM 3105 C CA . GLY B 1 45 ? -15.741 15.315 -19.300 1.00 42.73 45 GLY B CA 1
ATOM 3106 C C . GLY B 1 45 ? -15.978 14.090 -20.167 1.00 43.49 45 GLY B C 1
ATOM 3107 O O . GLY B 1 45 ? -17.129 13.669 -20.350 1.00 42.27 45 GLY B O 1
ATOM 3108 N N . GLU B 1 46 ? -14.904 13.516 -20.707 1.00 43.14 46 GLU B N 1
ATOM 3109 C CA . GLU B 1 46 ? -15.028 12.323 -21.545 1.00 44.84 46 GLU B CA 1
ATOM 3110 C C . GLU B 1 46 ? -15.954 11.322 -20.862 1.00 43.25 46 GLU B C 1
ATOM 3111 O O . GLU B 1 46 ? -15.906 11.160 -19.645 1.00 44.33 46 GLU B O 1
ATOM 3117 N N . GLY B 1 47 ? -16.789 10.651 -21.648 1.00 41.83 47 GLY B N 1
ATOM 3118 C CA . GLY B 1 47 ? -17.727 9.699 -21.090 1.00 39.49 47 GLY B CA 1
ATOM 3119 C C . GLY B 1 47 ? -19.099 10.334 -20.939 1.00 40.35 47 GLY B C 1
ATOM 3120 O O . GLY B 1 47 ? -20.108 9.639 -20.819 1.00 41.81 47 GLY B O 1
ATOM 3121 N N . THR B 1 48 ? -19.145 11.662 -20.947 1.00 40.13 48 THR B N 1
ATOM 3122 C CA . THR B 1 48 ? -20.411 12.371 -20.810 1.00 42.43 48 THR B CA 1
ATOM 3123 C C . THR B 1 48 ? -21.406 11.989 -21.911 1.00 45.07 48 THR B C 1
ATOM 3124 O O . THR B 1 48 ? -22.614 11.949 -21.667 1.00 44.49 48 THR B O 1
ATOM 3128 N N . VAL B 1 49 ? -20.899 11.695 -23.112 1.00 46.11 49 VAL B N 1
ATOM 3129 C CA . VAL B 1 49 ? -21.759 11.327 -24.239 1.00 46.95 49 VAL B CA 1
ATOM 3130 C C . VAL B 1 49 ? -22.388 9.955 -24.030 1.00 48.79 49 VAL B C 1
ATOM 3131 O O . VAL B 1 49 ? -23.600 9.786 -24.217 1.00 49.65 49 VAL B O 1
ATOM 3135 N N . ASP B 1 50 ? -21.563 8.985 -23.635 1.00 49.34 50 ASP B N 1
ATOM 3136 C CA . ASP B 1 50 ? -22.031 7.628 -23.378 1.00 48.35 50 ASP B CA 1
ATOM 3137 C C . ASP B 1 50 ? -23.108 7.649 -22.310 1.00 47.06 50 ASP B C 1
ATOM 3138 O O . ASP B 1 50 ? -24.048 6.858 -22.342 1.00 47.26 50 ASP B O 1
ATOM 3143 N N . ALA B 1 51 ? -22.969 8.557 -21.356 1.00 46.43 51 ALA B N 1
ATOM 3144 C CA . ALA B 1 51 ? -23.952 8.650 -20.290 1.00 46.13 51 ALA B CA 1
ATOM 3145 C C . ALA B 1 51 ? -25.301 9.108 -20.857 1.00 44.85 51 ALA B C 1
ATOM 3146 O O . ALA B 1 51 ? -26.330 8.496 -20.581 1.00 44.01 51 ALA B O 1
ATOM 3148 N N . ILE B 1 52 ? -25.289 10.179 -21.649 1.00 44.23 52 ILE B N 1
ATOM 3149 C CA . ILE B 1 52 ? -26.508 10.704 -22.270 1.00 44.94 52 ILE B CA 1
ATOM 3150 C C . ILE B 1 52 ? -27.130 9.613 -23.156 1.00 45.05 52 ILE B C 1
ATOM 3151 O O . ILE B 1 52 ? -28.351 9.450 -23.206 1.00 44.09 52 ILE B O 1
ATOM 3156 N N . ARG B 1 53 ? -26.274 8.860 -23.836 1.00 44.42 53 ARG B N 1
ATOM 3157 C CA . ARG B 1 53 ? -26.717 7.787 -24.712 1.00 46.90 53 ARG B CA 1
ATOM 3158 C C . ARG B 1 53 ? -27.583 6.737 -24.008 1.00 48.67 53 ARG B C 1
ATOM 3159 O O . ARG B 1 53 ? -28.373 6.036 -24.651 1.00 48.75 53 ARG B O 1
ATOM 3167 N N . HIS B 1 54 ? -27.434 6.617 -22.692 1.00 48.53 54 HIS B N 1
ATOM 3168 C CA . HIS B 1 54 ? -28.212 5.646 -21.939 1.00 47.26 54 HIS B CA 1
ATOM 3169 C C . HIS B 1 54 ? -29.633 6.121 -21.628 1.00 47.89 54 HIS B C 1
ATOM 3170 O O . HIS B 1 54 ? -30.498 5.311 -21.306 1.00 48.18 54 HIS B O 1
ATOM 3177 N N . SER B 1 55 ? -29.885 7.421 -21.747 1.00 48.92 55 SER B N 1
ATOM 3178 C CA . SER B 1 55 ? -31.216 7.959 -21.455 1.00 50.93 55 SER B CA 1
ATOM 3179 C C . SER B 1 55 ? -31.901 8.503 -22.705 1.00 51.46 55 SER B C 1
ATOM 3180 O O . SER B 1 55 ? -33.090 8.811 -22.684 1.00 50.72 55 SER B O 1
ATOM 3183 N N . LEU B 1 56 ? -31.141 8.615 -23.787 1.00 53.02 56 LEU B N 1
ATOM 3184 C CA . LEU B 1 56 ? -31.646 9.143 -25.044 1.00 53.97 56 LEU B CA 1
ATOM 3185 C C . LEU B 1 56 ? -31.323 8.209 -26.215 1.00 55.56 56 LEU B C 1
ATOM 3186 O O . LEU B 1 56 ? -30.151 7.971 -26.525 1.00 55.50 56 LEU B O 1
ATOM 3191 N N . ASP B 1 57 ? -32.359 7.689 -26.869 1.00 55.17 57 ASP B N 1
ATOM 3192 C CA . ASP B 1 57 ? -32.159 6.785 -27.991 1.00 55.53 57 ASP B CA 1
ATOM 3193 C C . ASP B 1 57 ? -31.444 7.456 -29.159 1.00 53.96 57 ASP B C 1
ATOM 3194 O O . ASP B 1 57 ? -31.973 8.355 -29.806 1.00 52.23 57 ASP B O 1
ATOM 3199 N N . LEU B 1 58 ? -30.219 7.015 -29.413 1.00 52.97 58 LEU B N 1
ATOM 3200 C CA . LEU B 1 58 ? -29.426 7.574 -30.491 1.00 52.05 58 LEU B CA 1
ATOM 3201 C C . LEU B 1 58 ? -28.969 6.449 -31.394 1.00 53.28 58 LEU B C 1
ATOM 3202 O O . LEU B 1 58 ? -29.053 5.278 -31.035 1.00 52.93 58 LEU B O 1
ATOM 3207 N N . GLU B 1 59 ? -28.494 6.817 -32.574 1.00 54.65 59 GLU B N 1
ATOM 3208 C CA . GLU B 1 59 ? -28.023 5.849 -33.540 1.00 55.90 59 GLU B CA 1
ATOM 3209 C C . GLU B 1 59 ? -26.538 6.101 -33.727 1.00 55.89 59 GLU B C 1
ATOM 3210 O O . GLU B 1 59 ? -26.117 7.244 -33.917 1.00 55.69 59 GLU B O 1
ATOM 3216 N N . GLU B 1 60 ? -25.742 5.041 -33.653 1.00 55.32 60 GLU B N 1
ATOM 3217 C CA . GLU B 1 60 ? -24.311 5.188 -33.838 1.00 55.02 60 GLU B CA 1
ATOM 3218 C C . GLU B 1 60 ? -23.987 5.159 -35.325 1.00 55.06 60 GLU B C 1
ATOM 3219 O O . GLU B 1 60 ? -24.431 4.271 -36.044 1.00 56.22 60 GLU B O 1
ATOM 3225 N N . LYS B 1 61 ? -23.223 6.142 -35.784 1.00 54.66 61 LYS B N 1
ATOM 3226 C CA . LYS B 1 61 ? -22.814 6.202 -37.177 1.00 53.81 61 LYS B CA 1
ATOM 3227 C C . LYS B 1 61 ? -21.309 6.380 -37.179 1.00 53.94 61 LYS B C 1
ATOM 3228 O O . LYS B 1 61 ? -20.728 6.745 -36.158 1.00 55.73 61 LYS B O 1
ATOM 3234 N N . CYS B 1 62 ? -20.681 6.137 -38.325 1.00 53.32 62 CYS B N 1
ATOM 3235 C CA . CYS B 1 62 ? -19.234 6.252 -38.451 1.00 51.96 62 CYS B CA 1
ATOM 3236 C C . CYS B 1 62 ? -18.874 7.067 -39.674 1.00 50.69 62 CYS B C 1
ATOM 3237 O O . CYS B 1 62 ? -19.682 7.198 -40.586 1.00 51.47 62 CYS B O 1
ATOM 3240 N N . LEU B 1 63 ? -17.664 7.618 -39.688 1.00 49.31 63 LEU B N 1
ATOM 3241 C CA . LEU B 1 63 ? -17.201 8.413 -40.822 1.00 49.20 63 LEU B CA 1
ATOM 3242 C C . LEU B 1 63 ? -15.682 8.348 -40.926 1.00 50.27 63 LEU B C 1
ATOM 3243 O O . LEU B 1 63 ? -14.979 8.561 -39.943 1.00 49.64 63 LEU B O 1
ATOM 3248 N N . GLN B 1 64 ? -15.172 8.045 -42.116 1.00 51.59 64 GLN B N 1
ATOM 3249 C CA . GLN B 1 64 ? -13.734 7.973 -42.301 1.00 52.33 64 GLN B CA 1
ATOM 3250 C C . GLN B 1 64 ? -13.242 9.405 -42.327 1.00 51.49 64 GLN B C 1
ATOM 3251 O O . GLN B 1 64 ? -13.643 10.202 -43.174 1.00 52.07 64 GLN B O 1
ATOM 3257 N N . VAL B 1 65 ? -12.372 9.731 -41.384 1.00 49.97 65 VAL B N 1
ATOM 3258 C CA . VAL B 1 65 ? -11.864 11.079 -41.274 1.00 48.37 65 VAL B CA 1
ATOM 3259 C C . VAL B 1 65 ? -10.359 11.049 -41.038 1.00 48.00 65 VAL B C 1
ATOM 3260 O O . VAL B 1 65 ? -9.797 10.008 -40.688 1.00 48.14 65 VAL B O 1
ATOM 3264 N N . THR B 1 66 ? -9.705 12.188 -41.231 1.00 46.73 66 THR B N 1
ATOM 3265 C CA . THR B 1 66 ? -8.267 12.257 -41.033 1.00 48.04 66 THR B CA 1
ATOM 3266 C C . THR B 1 66 ? -7.934 11.966 -39.582 1.00 49.65 66 THR B C 1
ATOM 3267 O O . THR B 1 66 ? -8.478 12.590 -38.670 1.00 49.21 66 THR B O 1
ATOM 3271 N N . GLY B 1 67 ? -7.032 11.017 -39.378 1.00 49.62 67 GLY B N 1
ATOM 3272 C CA . GLY B 1 67 ? -6.651 10.663 -38.035 1.00 48.91 67 GLY B CA 1
ATOM 3273 C C . GLY B 1 67 ? -5.636 11.606 -37.434 1.00 49.76 67 GLY B C 1
ATOM 3274 O O . GLY B 1 67 ? -5.134 12.542 -38.075 1.00 47.31 67 GLY B O 1
ATOM 3275 N N . SER B 1 68 ? -5.336 11.336 -36.171 1.00 51.00 68 SER B N 1
ATOM 3276 C CA . SER B 1 68 ? -4.374 12.116 -35.401 1.00 51.99 68 SER B CA 1
ATOM 3277 C C . SER B 1 68 ? -2.961 12.158 -35.984 1.00 51.36 68 SER B C 1
ATOM 3278 O O . SER B 1 68 ? -2.148 12.972 -35.561 1.00 51.53 68 SER B O 1
ATOM 3281 N N . PHE B 1 69 ? -2.672 11.291 -36.951 1.00 53.25 69 PHE B N 1
ATOM 3282 C CA . PHE B 1 69 ? -1.343 11.250 -37.562 1.00 53.86 69 PHE B CA 1
ATOM 3283 C C . PHE B 1 69 ? -1.369 11.173 -39.074 1.00 54.43 69 PHE B C 1
ATOM 3284 O O . PHE B 1 69 ? -0.432 10.666 -39.686 1.00 55.23 69 PHE B O 1
ATOM 3292 N N . GLY B 1 70 ? -2.450 11.660 -39.672 1.00 56.47 70 GLY B N 1
ATOM 3293 C CA . GLY B 1 70 ? -2.557 11.657 -41.121 1.00 58.89 70 GLY B CA 1
ATOM 3294 C C . GLY B 1 70 ? -3.435 10.588 -41.743 1.00 60.03 70 GLY B C 1
ATOM 3295 O O . GLY B 1 70 ? -4.420 10.903 -42.410 1.00 61.98 70 GLY B O 1
ATOM 3296 N N . GLN B 1 71 ? -3.084 9.326 -41.529 1.00 59.10 71 GLN B N 1
ATOM 3297 C CA . GLN B 1 71 ? -3.840 8.221 -42.098 1.00 59.17 71 GLN B CA 1
ATOM 3298 C C . GLN B 1 71 ? -5.344 8.317 -41.852 1.00 59.23 71 GLN B C 1
ATOM 3299 O O . GLN B 1 71 ? -5.782 8.936 -40.889 1.00 59.39 71 GLN B O 1
ATOM 3305 N N . LYS B 1 72 ? -6.126 7.706 -42.740 1.00 60.49 72 LYS B N 1
ATOM 3306 C CA . LYS B 1 72 ? -7.581 7.706 -42.631 1.00 62.76 72 LYS B CA 1
ATOM 3307 C C . LYS B 1 72 ? -8.027 6.839 -41.459 1.00 64.36 72 LYS B C 1
ATOM 3308 O O . LYS B 1 72 ? -7.593 5.695 -41.325 1.00 65.82 72 LYS B O 1
ATOM 3314 N N . GLU B 1 73 ? -8.892 7.384 -40.610 1.00 64.58 73 GLU B N 1
ATOM 3315 C CA . GLU B 1 73 ? -9.383 6.633 -39.461 1.00 64.51 73 GLU B CA 1
ATOM 3316 C C . GLU B 1 73 ? -10.888 6.817 -39.319 1.00 62.66 73 GLU B C 1
ATOM 3317 O O . GLU B 1 73 ? -11.420 7.860 -39.688 1.00 64.09 73 GLU B O 1
ATOM 3323 N N . VAL B 1 74 ? -11.569 5.805 -38.788 1.00 60.09 74 VAL B N 1
ATOM 3324 C CA . VAL B 1 74 ? -13.017 5.874 -38.601 1.00 57.24 74 VAL B CA 1
ATOM 3325 C C . VAL B 1 74 ? -13.373 6.537 -37.276 1.00 55.96 74 VAL B C 1
ATOM 3326 O O . VAL B 1 74 ? -12.898 6.126 -36.220 1.00 56.19 74 VAL B O 1
ATOM 3330 N N . MET B 1 75 ? -14.219 7.561 -37.344 1.00 55.32 75 MET B N 1
ATOM 3331 C CA . MET B 1 75 ? -14.654 8.303 -36.164 1.00 53.49 75 MET B CA 1
ATOM 3332 C C . MET B 1 75 ? -16.111 7.978 -35.905 1.00 52.72 75 MET B C 1
ATOM 3333 O O . MET B 1 75 ? -16.842 7.619 -36.826 1.00 55.24 75 MET B O 1
ATOM 3338 N N . ARG B 1 76 ? -16.540 8.099 -34.657 1.00 50.50 76 ARG B N 1
ATOM 3339 C CA . ARG B 1 76 ? -17.928 7.818 -34.328 1.00 49.45 76 ARG B CA 1
ATOM 3340 C C . ARG B 1 76 ? -18.659 9.041 -33.814 1.00 47.97 76 ARG B C 1
ATOM 3341 O O . ARG B 1 76 ? -18.041 9.986 -33.323 1.00 45.89 76 ARG B O 1
ATOM 3349 N N . TYR B 1 77 ? -19.982 9.005 -33.953 1.00 46.45 77 TYR B N 1
ATOM 3350 C CA . TYR B 1 77 ? -20.867 10.066 -33.502 1.00 45.28 77 TYR B CA 1
ATOM 3351 C C . TYR B 1 77 ? -22.269 9.465 -33.381 1.00 45.77 77 TYR B C 1
ATOM 3352 O O . TYR B 1 77 ? -22.525 8.372 -33.895 1.00 45.42 77 TYR B O 1
ATOM 3361 N N . PHE B 1 78 ? -23.172 10.166 -32.701 1.00 45.78 78 PHE B N 1
ATOM 3362 C CA . PHE B 1 78 ? -24.508 9.644 -32.476 1.00 46.81 78 PHE B CA 1
ATOM 3363 C C . PHE B 1 78 ? -25.594 10.616 -32.856 1.00 47.96 78 PHE B C 1
ATOM 3364 O O . PHE B 1 78 ? -25.595 11.772 -32.444 1.00 49.17 78 PHE B O 1
ATOM 3372 N N . GLN B 1 79 ? -26.532 10.124 -33.653 1.00 49.29 79 GLN B N 1
ATOM 3373 C CA . GLN B 1 79 ? -27.598 10.958 -34.170 1.00 49.43 79 GLN B CA 1
ATOM 3374 C C . GLN B 1 79 ? -28.995 10.524 -33.780 1.00 49.82 79 GLN B C 1
ATOM 3375 O O . GLN B 1 79 ? -29.240 9.376 -33.432 1.00 49.70 79 GLN B O 1
ATOM 3381 N N . LYS B 1 80 ? -29.908 11.477 -33.858 1.00 51.85 80 LYS B N 1
ATOM 3382 C CA . LYS B 1 80 ? -31.307 11.256 -33.560 1.00 53.48 80 LYS B CA 1
ATOM 3383 C C . LYS B 1 80 ? -32.014 12.459 -34.167 1.00 54.17 80 LYS B C 1
ATOM 3384 O O . LYS B 1 80 ? -32.068 13.524 -33.557 1.00 53.44 80 LYS B O 1
ATOM 3390 N N . GLU B 1 81 ? -32.535 12.278 -35.380 1.00 55.31 81 GLU B N 1
ATOM 3391 C CA . GLU B 1 81 ? -33.215 13.341 -36.123 1.00 54.04 81 GLU B CA 1
ATOM 3392 C C . GLU B 1 81 ? -32.145 14.328 -36.571 1.00 52.74 81 GLU B C 1
ATOM 3393 O O . GLU B 1 81 ? -31.113 13.920 -37.101 1.00 51.14 81 GLU B O 1
ATOM 3399 N N . GLN B 1 82 ? -32.377 15.620 -36.360 1.00 51.52 82 GLN B N 1
ATOM 3400 C CA . GLN B 1 82 ? -31.395 16.626 -36.766 1.00 53.76 82 GLN B CA 1
ATOM 3401 C C . GLN B 1 82 ? -30.471 16.960 -35.607 1.00 52.45 82 GLN B C 1
ATOM 3402 O O . GLN B 1 82 ? -29.874 18.034 -35.552 1.00 52.17 82 GLN B O 1
ATOM 3408 N N . LEU B 1 83 ? -30.359 16.010 -34.688 1.00 51.01 83 LEU B N 1
ATOM 3409 C CA . LEU B 1 83 ? -29.528 16.147 -33.511 1.00 47.83 83 LEU B CA 1
ATOM 3410 C C . LEU B 1 83 ? -28.396 15.125 -33.569 1.00 47.21 83 LEU B C 1
ATOM 3411 O O . LEU B 1 83 ? -28.636 13.947 -33.818 1.00 47.27 83 LEU B O 1
ATOM 3416 N N . ALA B 1 84 ? -27.165 15.583 -33.356 1.00 45.27 84 ALA B N 1
ATOM 3417 C CA . ALA B 1 84 ? -26.002 14.699 -33.376 1.00 43.59 84 ALA B CA 1
ATOM 3418 C C . ALA B 1 84 ? -25.143 14.969 -32.143 1.00 43.45 84 ALA B C 1
ATOM 3419 O O . ALA B 1 84 ? -25.254 16.020 -31.522 1.00 43.79 84 ALA B O 1
ATOM 3421 N N . LEU B 1 85 ? -24.284 14.022 -31.792 1.00 43.23 85 LEU B N 1
ATOM 3422 C CA . LEU B 1 85 ? -23.442 14.171 -30.617 1.00 43.13 85 LEU B CA 1
ATOM 3423 C C . LEU B 1 85 ? -22.160 13.387 -30.820 1.00 42.08 85 LEU B C 1
ATOM 3424 O O . LEU B 1 85 ? -22.152 12.391 -31.530 1.00 40.87 85 LEU B O 1
ATOM 3429 N N . PHE B 1 86 ? -21.067 13.837 -30.223 1.00 41.42 86 PHE B N 1
ATOM 3430 C CA . PHE B 1 86 ? -19.828 13.088 -30.354 1.00 40.05 86 PHE B CA 1
ATOM 3431 C C . PHE B 1 86 ? -18.710 13.598 -29.464 1.00 39.40 86 PHE B C 1
ATOM 3432 O O . PHE B 1 86 ? -18.721 14.736 -29.012 1.00 38.07 86 PHE B O 1
ATOM 3440 N N . GLU B 1 87 ? -17.752 12.725 -29.199 1.00 40.97 87 GLU B N 1
ATOM 3441 C CA . GLU B 1 87 ? -16.626 13.065 -28.354 1.00 40.82 87 GLU B CA 1
ATOM 3442 C C . GLU B 1 87 ? -15.408 13.265 -29.207 1.00 39.83 87 GLU B C 1
ATOM 3443 O O . GLU B 1 87 ? -15.075 12.417 -30.032 1.00 38.77 87 GLU B O 1
ATOM 3449 N N . VAL B 1 88 ? -14.736 14.385 -28.994 1.00 39.38 88 VAL B N 1
ATOM 3450 C CA . VAL B 1 88 ? -13.513 14.675 -29.717 1.00 39.22 88 VAL B CA 1
ATOM 3451 C C . VAL B 1 88 ? -12.424 13.658 -29.318 1.00 40.11 88 VAL B C 1
ATOM 3452 O O . VAL B 1 88 ? -11.477 13.420 -30.066 1.00 41.19 88 VAL B O 1
ATOM 3456 N N . ALA B 1 89 ? -12.567 13.052 -28.143 1.00 39.58 89 ALA B N 1
ATOM 3457 C CA . ALA B 1 89 ? -11.581 12.084 -27.676 1.00 40.23 89 ALA B CA 1
ATOM 3458 C C . ALA B 1 89 ? -11.660 10.799 -28.485 1.00 40.94 89 ALA B C 1
ATOM 3459 O O . ALA B 1 89 ? -10.704 10.017 -28.545 1.00 41.39 89 ALA B O 1
ATOM 3461 N N . ASP B 1 90 ? -12.810 10.578 -29.105 1.00 42.97 90 ASP B N 1
ATOM 3462 C CA . ASP B 1 90 ? -13.008 9.389 -29.908 1.00 44.46 90 ASP B CA 1
ATOM 3463 C C . ASP B 1 90 ? -12.052 9.402 -31.090 1.00 44.73 90 ASP B C 1
ATOM 3464 O O . ASP B 1 90 ? -11.878 8.394 -31.767 1.00 46.53 90 ASP B O 1
ATOM 3469 N N . LEU B 1 91 ? -11.425 10.545 -31.329 1.00 44.70 91 LEU B N 1
ATOM 3470 C CA . LEU B 1 91 ? -10.490 10.675 -32.434 1.00 45.03 91 LEU B CA 1
ATOM 3471 C C . LEU B 1 91 ? -9.062 10.935 -31.959 1.00 46.52 91 LEU B C 1
ATOM 3472 O O . LEU B 1 91 ? -8.119 10.244 -32.358 1.00 47.06 91 LEU B O 1
ATOM 3477 N N . VAL B 1 92 ? -8.915 11.933 -31.098 1.00 46.41 92 VAL B N 1
ATOM 3478 C CA . VAL B 1 92 ? -7.608 12.331 -30.587 1.00 47.66 92 VAL B CA 1
ATOM 3479 C C . VAL B 1 92 ? -7.510 12.136 -29.072 1.00 47.85 92 VAL B C 1
ATOM 3480 O O . VAL B 1 92 ? -6.686 12.756 -28.401 1.00 47.83 92 VAL B O 1
ATOM 3484 N N . GLY B 1 93 ? -8.358 11.272 -28.536 1.00 48.83 93 GLY B N 1
ATOM 3485 C CA . GLY B 1 93 ? -8.341 11.032 -27.108 1.00 51.01 93 GLY B CA 1
ATOM 3486 C C . GLY B 1 93 ? -7.037 10.430 -26.625 1.00 53.63 93 GLY B C 1
ATOM 3487 O O . GLY B 1 93 ? -6.375 9.670 -27.340 1.00 52.58 93 GLY B O 1
ATOM 3488 N N . LEU B 1 94 ? -6.671 10.787 -25.398 1.00 55.68 94 LEU B N 1
ATOM 3489 C CA . LEU B 1 94 ? -5.458 10.287 -24.758 1.00 58.46 94 LEU B CA 1
ATOM 3490 C C . LEU B 1 94 ? -5.601 8.774 -24.543 1.00 59.61 94 LEU B C 1
ATOM 3491 O O . LEU B 1 94 ? -4.639 8.015 -24.696 1.00 58.89 94 LEU B O 1
ATOM 3496 N N . GLY B 1 95 ? -6.817 8.354 -24.200 1.00 61.23 95 GLY B N 1
ATOM 3497 C CA . GLY B 1 95 ? -7.102 6.949 -23.970 1.00 63.37 95 GLY B CA 1
ATOM 3498 C C . GLY B 1 95 ? -7.057 6.079 -25.218 1.00 65.51 95 GLY B C 1
ATOM 3499 O O . GLY B 1 95 ? -7.642 4.993 -25.249 1.00 66.28 95 GLY B O 1
ATOM 3500 N N . LYS B 1 96 ? -6.378 6.550 -26.257 1.00 65.16 96 LYS B N 1
ATOM 3501 C CA . LYS B 1 96 ? -6.256 5.768 -27.474 1.00 66.16 96 LYS B CA 1
ATOM 3502 C C . LYS B 1 96 ? -5.031 6.195 -28.267 1.00 66.25 96 LYS B C 1
ATOM 3503 O O . LYS B 1 96 ? -4.981 6.053 -29.487 1.00 66.52 96 LYS B O 1
ATOM 3509 N N . ILE B 1 97 ? -4.044 6.722 -27.551 1.00 65.85 97 ILE B N 1
ATOM 3510 C CA . ILE B 1 97 ? -2.787 7.152 -28.142 1.00 65.75 97 ILE B CA 1
ATOM 3511 C C . ILE B 1 97 ? -1.669 6.693 -27.205 1.00 67.69 97 ILE B C 1
ATOM 3512 O O . ILE B 1 97 ? -1.364 7.360 -26.218 1.00 68.78 97 ILE B O 1
ATOM 3517 N N . PRO B 1 98 ? -1.059 5.528 -27.494 1.00 69.12 98 PRO B N 1
ATOM 3518 C CA . PRO B 1 98 ? 0.025 5.003 -26.654 1.00 69.85 98 PRO B CA 1
ATOM 3519 C C . PRO B 1 98 ? 1.144 6.024 -26.442 1.00 70.14 98 PRO B C 1
ATOM 3520 O O . PRO B 1 98 ? 1.537 6.728 -27.374 1.00 70.45 98 PRO B O 1
ATOM 3524 N N . LEU B 1 99 ? 1.653 6.094 -25.212 1.00 70.51 99 LEU B N 1
ATOM 3525 C CA . LEU B 1 99 ? 2.699 7.052 -24.864 1.00 71.15 99 LEU B CA 1
ATOM 3526 C C . LEU B 1 99 ? 3.856 7.176 -25.849 1.00 70.90 99 LEU B C 1
ATOM 3527 O O . LEU B 1 99 ? 4.473 8.240 -25.943 1.00 70.40 99 LEU B O 1
ATOM 3532 N N . GLU B 1 100 ? 4.156 6.111 -26.586 1.00 70.56 100 GLU B N 1
ATOM 3533 C CA . GLU B 1 100 ? 5.253 6.182 -27.544 1.00 71.67 100 GLU B CA 1
ATOM 3534 C C . GLU B 1 100 ? 4.971 7.246 -28.597 1.00 70.69 100 GLU B C 1
ATOM 3535 O O . GLU B 1 100 ? 5.894 7.812 -29.187 1.00 70.79 100 GLU B O 1
ATOM 3541 N N . LYS B 1 101 ? 3.691 7.520 -28.826 1.00 69.79 101 LYS B N 1
ATOM 3542 C CA . LYS B 1 101 ? 3.294 8.522 -29.809 1.00 70.26 101 LYS B CA 1
ATOM 3543 C C . LYS B 1 101 ? 2.549 9.676 -29.144 1.00 69.31 101 LYS B C 1
ATOM 3544 O O . LYS B 1 101 ? 1.408 9.976 -29.493 1.00 70.66 101 LYS B O 1
ATOM 3550 N N . ARG B 1 102 ? 3.191 10.328 -28.183 1.00 67.22 102 ARG B N 1
ATOM 3551 C CA . ARG B 1 102 ? 2.544 11.439 -27.516 1.00 64.87 102 ARG B CA 1
ATOM 3552 C C . ARG B 1 102 ? 3.273 12.761 -27.594 1.00 64.90 102 ARG B C 1
ATOM 3553 O O . ARG B 1 102 ? 4.050 13.118 -26.709 1.00 65.35 102 ARG B O 1
ATOM 3561 N N . ASN B 1 103 ? 3.025 13.479 -28.677 1.00 64.37 103 ASN B N 1
ATOM 3562 C CA . ASN B 1 103 ? 3.593 14.795 -28.850 1.00 64.65 103 ASN B CA 1
ATOM 3563 C C . ASN B 1 103 ? 2.372 15.642 -29.131 1.00 63.43 103 ASN B C 1
ATOM 3564 O O . ASN B 1 103 ? 1.831 15.618 -30.232 1.00 64.37 103 ASN B O 1
ATOM 3569 N N . PRO B 1 104 ? 1.906 16.387 -28.126 1.00 63.06 104 PRO B N 1
ATOM 3570 C CA . PRO B 1 104 ? 0.727 17.233 -28.303 1.00 61.63 104 PRO B CA 1
ATOM 3571 C C . PRO B 1 104 ? 0.914 18.268 -29.393 1.00 60.00 104 PRO B C 1
ATOM 3572 O O . PRO B 1 104 ? -0.033 18.940 -29.784 1.00 61.70 104 PRO B O 1
ATOM 3576 N N . LEU B 1 105 ? 2.138 18.382 -29.896 1.00 59.50 105 LEU B N 1
ATOM 3577 C CA . LEU B 1 105 ? 2.435 19.355 -30.936 1.00 57.78 105 LEU B CA 1
ATOM 3578 C C . LEU B 1 105 ? 2.467 18.706 -32.313 1.00 57.50 105 LEU B C 1
ATOM 3579 O O . LEU B 1 105 ? 2.525 19.391 -33.329 1.00 58.73 105 LEU B O 1
ATOM 3584 N N . GLN B 1 106 ? 2.410 17.380 -32.341 1.00 56.83 106 GLN B N 1
ATOM 3585 C CA . GLN B 1 106 ? 2.430 16.643 -33.595 1.00 56.11 106 GLN B CA 1
ATOM 3586 C C . GLN B 1 106 ? 1.041 16.143 -33.982 1.00 55.49 106 GLN B C 1
ATOM 3587 O O . GLN B 1 106 ? 0.781 15.820 -35.145 1.00 55.38 106 GLN B O 1
ATOM 3593 N N . ILE B 1 107 ? 0.143 16.082 -33.010 1.00 53.81 107 ILE B N 1
ATOM 3594 C CA . ILE B 1 107 ? -1.204 15.593 -33.278 1.00 53.87 107 ILE B CA 1
ATOM 3595 C C . ILE B 1 107 ? -2.067 16.492 -34.161 1.00 53.50 107 ILE B C 1
ATOM 3596 O O . ILE B 1 107 ? -2.029 17.715 -34.062 1.00 55.17 107 ILE B O 1
ATOM 3601 N N . GLN B 1 108 ? -2.834 15.859 -35.039 1.00 52.55 108 GLN B N 1
ATOM 3602 C CA . GLN B 1 108 ? -3.721 16.561 -35.952 1.00 51.39 108 GLN B CA 1
ATOM 3603 C C . GLN B 1 108 ? -5.165 16.418 -35.485 1.00 51.58 108 GLN B C 1
ATOM 3604 O O . GLN B 1 108 ? -5.576 15.350 -35.020 1.00 51.64 108 GLN B O 1
ATOM 3610 N N . THR B 1 109 ? -5.935 17.491 -35.639 1.00 51.37 109 THR B N 1
ATOM 3611 C CA . THR B 1 109 ? -7.325 17.523 -35.208 1.00 50.99 109 THR B CA 1
ATOM 3612 C C . THR B 1 109 ? -8.313 17.919 -36.299 1.00 51.55 109 THR B C 1
ATOM 3613 O O . THR B 1 109 ? -9.521 17.934 -36.060 1.00 51.05 109 THR B O 1
ATOM 3617 N N . ARG B 1 110 ? -7.812 18.234 -37.491 1.00 51.23 110 ARG B N 1
ATOM 3618 C CA . ARG B 1 110 ? -8.693 18.649 -38.582 1.00 50.43 110 ARG B CA 1
ATOM 3619 C C . ARG B 1 110 ? -9.851 17.687 -38.818 1.00 48.11 110 ARG B C 1
ATOM 3620 O O . ARG B 1 110 ? -10.924 18.099 -39.261 1.00 48.51 110 ARG B O 1
ATOM 3628 N N . GLY B 1 111 ? -9.637 16.412 -38.514 1.00 45.18 111 GLY B N 1
ATOM 3629 C CA . GLY B 1 111 ? -10.684 15.425 -38.700 1.00 43.18 111 GLY B CA 1
ATOM 3630 C C . GLY B 1 111 ? -11.992 15.834 -38.046 1.00 43.75 111 GLY B C 1
ATOM 3631 O O . GLY B 1 111 ? -13.068 15.463 -38.513 1.00 42.35 111 GLY B O 1
ATOM 3632 N N . ILE B 1 112 ? -11.896 16.592 -36.954 1.00 43.79 112 ILE B N 1
ATOM 3633 C CA . ILE B 1 112 ? -13.066 17.075 -36.223 1.00 43.75 112 ILE B CA 1
ATOM 3634 C C . ILE B 1 112 ? -13.840 18.052 -37.102 1.00 44.14 112 ILE B C 1
ATOM 3635 O O . ILE B 1 112 ? -15.073 18.025 -37.142 1.00 41.09 112 ILE B O 1
ATOM 3640 N N . GLY B 1 113 ? -13.094 18.907 -37.802 1.00 45.15 113 GLY B N 1
ATOM 3641 C CA . GLY B 1 113 ? -13.696 19.891 -38.688 1.00 46.92 113 GLY B CA 1
ATOM 3642 C C . GLY B 1 113 ? -14.463 19.217 -39.812 1.00 46.71 113 GLY B C 1
ATOM 3643 O O . GLY B 1 113 ? -15.563 19.641 -40.180 1.00 45.02 113 GLY B O 1
ATOM 3644 N N . GLU B 1 114 ? -13.858 18.157 -40.343 1.00 47.16 114 GLU B N 1
ATOM 3645 C CA . GLU B 1 114 ? -14.427 17.351 -41.417 1.00 46.78 114 GLU B CA 1
ATOM 3646 C C . GLU B 1 114 ? -15.741 16.725 -40.944 1.00 47.72 114 GLU B C 1
ATOM 3647 O O . GLU B 1 114 ? -16.739 16.701 -41.670 1.00 49.54 114 GLU B O 1
ATOM 3653 N N . LEU B 1 115 ? -15.744 16.224 -39.715 1.00 47.24 115 LEU B N 1
ATOM 3654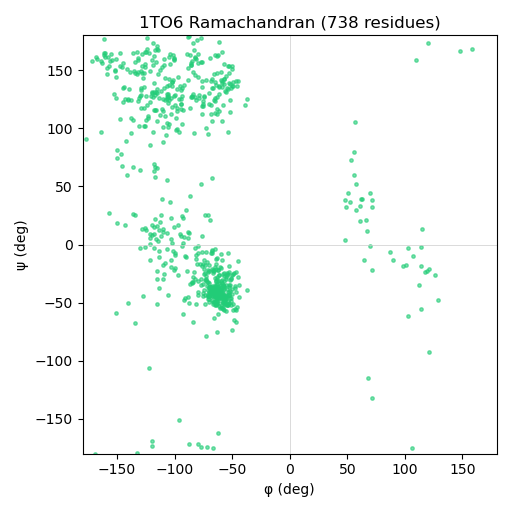 C CA . LEU B 1 115 ? -16.936 15.586 -39.166 1.00 46.55 115 LEU B CA 1
ATOM 3655 C C . LEU B 1 115 ? -18.106 16.551 -39.171 1.00 45.31 115 LEU B C 1
ATOM 3656 O O . LEU B 1 115 ? -19.233 16.181 -39.501 1.00 44.80 115 LEU B O 1
ATOM 3661 N N . ILE B 1 116 ? -17.828 17.790 -38.789 1.00 44.84 116 ILE B N 1
ATOM 3662 C CA . ILE B 1 116 ? -18.864 18.811 -38.715 1.00 46.60 116 ILE B CA 1
ATOM 3663 C C . ILE B 1 116 ? -19.465 19.095 -40.086 1.00 46.44 116 ILE B C 1
ATOM 3664 O O . ILE B 1 116 ? -20.692 19.163 -40.241 1.00 43.84 116 ILE B O 1
ATOM 3669 N N . ARG B 1 117 ? -18.601 19.256 -41.082 1.00 46.22 117 ARG B N 1
ATOM 3670 C CA . ARG B 1 117 ? -19.073 19.532 -42.428 1.00 47.13 117 ARG B CA 1
ATOM 3671 C C . ARG B 1 117 ? -20.012 18.432 -42.910 1.00 47.96 117 ARG B C 1
ATOM 3672 O O . ARG B 1 117 ? -21.071 18.707 -43.475 1.00 52.18 117 ARG B O 1
ATOM 3680 N N . HIS B 1 118 ? -19.644 17.182 -42.674 1.00 47.42 118 HIS B N 1
ATOM 3681 C CA . HIS B 1 118 ? -20.493 16.077 -43.102 1.00 46.39 118 HIS B CA 1
ATOM 3682 C C . HIS B 1 118 ? -21.839 16.097 -42.372 1.00 45.69 118 HIS B C 1
ATOM 3683 O O . HIS B 1 118 ? -22.877 15.755 -42.946 1.00 45.92 118 HIS B O 1
ATOM 3690 N N . LEU B 1 119 ? -21.815 16.498 -41.105 1.00 44.45 119 LEU B N 1
ATOM 3691 C CA . LEU B 1 119 ? -23.028 16.553 -40.300 1.00 44.09 119 LEU B CA 1
ATOM 3692 C C . LEU B 1 119 ? -23.970 17.631 -40.816 1.00 43.07 119 LEU B C 1
ATOM 3693 O O . LEU B 1 119 ? -25.190 17.457 -40.836 1.00 41.01 119 LEU B O 1
ATOM 3698 N N . ILE B 1 120 ? -23.400 18.752 -41.233 1.00 44.30 120 ILE B N 1
ATOM 3699 C CA . ILE B 1 120 ? -24.210 19.842 -41.740 1.00 45.28 120 ILE B CA 1
ATOM 3700 C C . ILE B 1 120 ? -24.843 19.409 -43.045 1.00 46.26 120 ILE B C 1
ATOM 3701 O O . ILE B 1 120 ? -26.052 19.563 -43.240 1.00 46.70 120 ILE B O 1
ATOM 3706 N N . SER B 1 121 ? -24.030 18.834 -43.926 1.00 46.36 121 SER B N 1
ATOM 3707 C CA . SER B 1 121 ? -24.522 18.358 -45.211 1.00 47.31 121 SER B CA 1
ATOM 3708 C C . SER B 1 121 ? -25.633 17.343 -44.997 1.00 47.30 121 SER B C 1
ATOM 3709 O O . SER B 1 121 ? -26.470 17.145 -45.878 1.00 48.47 121 SER B O 1
ATOM 3712 N N . GLN B 1 122 ? -25.636 16.685 -43.842 1.00 45.90 122 GLN B N 1
ATOM 3713 C CA . GLN B 1 122 ? -26.661 15.691 -43.574 1.00 46.53 122 GLN B CA 1
ATOM 3714 C C . GLN B 1 122 ? -27.904 16.305 -42.954 1.00 48.05 122 GLN B C 1
ATOM 3715 O O . GLN B 1 122 ? -28.790 15.583 -42.498 1.00 46.98 122 GLN B O 1
ATOM 3721 N N . GLU B 1 123 ? -27.964 17.634 -42.938 1.00 49.56 123 GLU B N 1
ATOM 3722 C CA . GLU B 1 123 ? -29.111 18.345 -42.378 1.00 53.22 123 GLU B CA 1
ATOM 3723 C C . GLU B 1 123 ? -29.238 18.246 -40.864 1.00 53.22 123 GLU B C 1
ATOM 3724 O O . GLU B 1 123 ? -30.337 18.024 -40.349 1.00 52.84 123 GLU B O 1
ATOM 3730 N N . ILE B 1 124 ? -28.121 18.407 -40.156 1.00 52.70 124 ILE B N 1
ATOM 3731 C CA . ILE B 1 124 ? -28.117 18.348 -38.696 1.00 51.87 124 ILE B CA 1
ATOM 3732 C C . ILE B 1 124 ? -28.033 19.772 -38.144 1.00 51.77 124 ILE B C 1
ATOM 3733 O O . ILE B 1 124 ? -27.134 20.534 -38.494 1.00 52.39 124 ILE B O 1
ATOM 3738 N N . LYS B 1 125 ? -28.976 20.124 -37.278 1.00 50.79 125 LYS B N 1
ATOM 3739 C CA . LYS B 1 125 ? -29.043 21.471 -36.726 1.00 50.86 125 LYS B CA 1
ATOM 3740 C C . LYS B 1 125 ? -28.484 21.669 -35.317 1.00 51.47 125 LYS B C 1
ATOM 3741 O O . LYS B 1 125 ? -28.127 22.790 -34.938 1.00 51.84 125 LYS B O 1
ATOM 3747 N N . GLU B 1 126 ? -28.413 20.587 -34.548 1.00 50.13 126 GLU B N 1
ATOM 3748 C CA . GLU B 1 126 ? -27.898 20.634 -33.185 1.00 48.73 126 GLU B CA 1
ATOM 3749 C C . GLU B 1 126 ? -26.750 19.645 -33.000 1.00 46.87 126 GLU B C 1
ATOM 3750 O O . GLU B 1 126 ? -26.959 18.430 -32.947 1.00 45.02 126 GLU B O 1
ATOM 3756 N N . ILE B 1 127 ? -25.539 20.181 -32.903 1.00 44.60 127 ILE B N 1
ATOM 3757 C CA . ILE B 1 127 ? -24.345 19.368 -32.734 1.00 42.53 127 ILE B CA 1
ATOM 3758 C C . ILE B 1 127 ? -23.672 19.629 -31.390 1.00 42.27 127 ILE B C 1
ATOM 3759 O O . ILE B 1 127 ? -23.042 20.659 -31.194 1.00 43.64 127 ILE B O 1
ATOM 3764 N N . TYR B 1 128 ? -23.811 18.682 -30.472 1.00 41.96 128 TYR B N 1
ATOM 3765 C CA . TYR B 1 128 ? -23.217 18.787 -29.152 1.00 39.42 128 TYR B CA 1
ATOM 3766 C C . TYR B 1 128 ? -21.857 18.087 -29.131 1.00 39.24 128 TYR B C 1
ATOM 3767 O O . TYR B 1 128 ? -21.755 16.881 -29.340 1.00 38.51 128 TYR B O 1
ATOM 3776 N N . ILE B 1 129 ? -20.807 18.864 -28.892 1.00 40.54 129 ILE B N 1
ATOM 3777 C CA . ILE B 1 129 ? -19.457 18.323 -28.874 1.00 38.61 129 ILE B CA 1
ATOM 3778 C C . ILE B 1 129 ? -18.840 18.193 -27.493 1.00 38.91 129 ILE B C 1
ATOM 3779 O O . ILE B 1 129 ? -18.789 19.147 -26.710 1.00 34.27 129 ILE B O 1
ATOM 3784 N N . GLY B 1 130 ? -18.375 16.982 -27.209 1.00 39.89 130 GLY B N 1
ATOM 3785 C CA . GLY B 1 130 ? -17.719 16.710 -25.953 1.00 37.72 130 GLY B CA 1
ATOM 3786 C C . GLY B 1 130 ? -16.239 16.907 -26.210 1.00 39.86 130 GLY B C 1
ATOM 3787 O O . GLY B 1 130 ? -15.712 16.467 -27.233 1.00 39.42 130 GLY B O 1
ATOM 3788 N N . VAL B 1 131 ? -15.568 17.595 -25.301 1.00 42.55 131 VAL B N 1
ATOM 3789 C CA . VAL B 1 131 ? -14.138 17.839 -25.431 1.00 45.65 131 VAL B CA 1
ATOM 3790 C C . VAL B 1 131 ? -13.508 17.285 -24.153 1.00 46.32 131 VAL B C 1
ATOM 3791 O O . VAL B 1 131 ? -14.215 16.954 -23.201 1.00 49.02 131 VAL B O 1
ATOM 3795 N N . GLY B 1 132 ? -12.192 17.162 -24.103 1.00 46.09 132 GLY B N 1
ATOM 3796 C CA . GLY B 1 132 ? -11.611 16.614 -22.884 1.00 46.53 132 GLY B CA 1
ATOM 3797 C C . GLY B 1 132 ? -11.042 15.224 -23.081 1.00 43.73 132 GLY B C 1
ATOM 3798 O O . GLY B 1 132 ? -11.424 14.507 -24.010 1.00 42.96 132 GLY B O 1
ATOM 3799 N N . GLY B 1 133 ? -10.132 14.836 -22.197 1.00 41.85 133 GLY B N 1
ATOM 3800 C CA . GLY B 1 133 ? -9.495 13.546 -22.345 1.00 38.67 133 GLY B CA 1
ATOM 3801 C C . GLY B 1 133 ? -8.629 13.592 -23.591 1.00 38.83 133 GLY B C 1
ATOM 3802 O O . GLY B 1 133 ? -8.163 12.564 -24.065 1.00 37.95 133 GLY B O 1
ATOM 3803 N N . THR B 1 134 ? -8.420 14.788 -24.136 1.00 39.92 134 THR B N 1
ATOM 3804 C CA . THR B 1 134 ? -7.597 14.945 -25.342 1.00 42.72 134 THR B CA 1
ATOM 3805 C C . THR B 1 134 ? -6.100 14.845 -25.037 1.00 41.68 134 THR B C 1
ATOM 3806 O O . THR B 1 134 ? -5.665 15.087 -23.912 1.00 37.52 134 THR B O 1
ATOM 3810 N N . ALA B 1 135 ? -5.320 14.509 -26.060 1.00 42.79 135 ALA B N 1
ATOM 3811 C CA . ALA B 1 135 ? -3.868 14.382 -25.930 1.00 45.28 135 ALA B CA 1
ATOM 3812 C C . ALA B 1 135 ? -3.151 15.448 -26.761 1.00 46.21 135 ALA B C 1
ATOM 3813 O O . ALA B 1 135 ? -1.922 15.465 -26.852 1.00 45.43 135 ALA B O 1
ATOM 3815 N N . SER B 1 136 ? -3.924 16.329 -27.384 1.00 47.49 136 SER B N 1
ATOM 3816 C CA . SER B 1 136 ? -3.338 17.366 -28.219 1.00 48.60 136 SER B CA 1
ATOM 3817 C C . SER B 1 136 ? -3.255 18.722 -27.543 1.00 48.48 136 SER B C 1
ATOM 3818 O O . SER B 1 136 ? -3.969 19.006 -26.575 1.00 46.84 136 SER B O 1
ATOM 3821 N N . ASN B 1 137 ? -2.359 19.548 -28.069 1.00 48.78 137 ASN B N 1
ATOM 3822 C CA . ASN B 1 137 ? -2.166 20.904 -27.584 1.00 49.13 137 ASN B CA 1
ATOM 3823 C C . ASN B 1 137 ? -1.808 21.716 -28.815 1.00 49.94 137 ASN B C 1
ATOM 3824 O O . ASN B 1 137 ? -0.680 22.180 -28.957 1.00 52.32 137 ASN B O 1
ATOM 3829 N N . ASP B 1 138 ? -2.773 21.865 -29.715 1.00 49.87 138 ASP B N 1
ATOM 3830 C CA . ASP B 1 138 ? -2.563 22.613 -30.948 1.00 50.66 138 ASP B CA 1
ATOM 3831 C C . ASP B 1 138 ? -3.382 23.906 -30.958 1.00 50.37 138 ASP B C 1
ATOM 3832 O O . ASP B 1 138 ? -3.720 24.425 -32.023 1.00 49.62 138 ASP B O 1
ATOM 3837 N N . GLY B 1 139 ? -3.705 24.415 -29.774 1.00 50.05 139 GLY B N 1
ATOM 3838 C CA . GLY B 1 139 ? -4.478 25.641 -29.679 1.00 50.97 139 GLY B CA 1
ATOM 3839 C C . GLY B 1 139 ? -5.719 25.720 -30.558 1.00 50.78 139 GLY B C 1
ATOM 3840 O O . GLY B 1 139 ? -6.387 26.751 -30.590 1.00 51.67 139 GLY B O 1
ATOM 3841 N N . GLY B 1 140 ? -6.032 24.647 -31.277 1.00 50.48 140 GLY B N 1
ATOM 3842 C CA . GLY B 1 140 ? -7.204 24.654 -32.135 1.00 50.40 140 GLY B CA 1
ATOM 3843 C C . GLY B 1 140 ? -6.968 24.834 -33.628 1.00 50.55 140 GLY B C 1
ATOM 3844 O O . GLY B 1 140 ? -7.920 24.780 -34.407 1.00 51.02 140 GLY B O 1
ATOM 3845 N N . ILE B 1 141 ? -5.720 25.032 -34.046 1.00 50.73 141 ILE B N 1
ATOM 3846 C CA . ILE B 1 141 ? -5.443 25.224 -35.467 1.00 51.30 141 ILE B CA 1
ATOM 3847 C C . ILE B 1 141 ? -5.971 24.092 -36.342 1.00 50.30 141 ILE B C 1
ATOM 3848 O O . ILE B 1 141 ? -6.291 24.302 -37.509 1.00 50.31 141 ILE B O 1
ATOM 3853 N N . GLY B 1 142 ? -6.071 22.894 -35.778 1.00 49.60 142 GLY B N 1
ATOM 3854 C CA . GLY B 1 142 ? -6.559 21.768 -36.554 1.00 48.95 142 GLY B CA 1
ATOM 3855 C C . GLY B 1 142 ? -7.998 21.963 -36.995 1.00 47.85 142 GLY B C 1
ATOM 3856 O O . GLY B 1 142 ? -8.390 21.568 -38.096 1.00 46.04 142 GLY B O 1
ATOM 3857 N N . ILE B 1 143 ? -8.792 22.576 -36.125 1.00 47.20 143 ILE B N 1
ATOM 3858 C CA . ILE B 1 143 ? -10.192 22.820 -36.423 1.00 47.92 143 ILE B CA 1
ATOM 3859 C C . ILE B 1 143 ? -10.281 23.830 -37.550 1.00 48.13 143 ILE B C 1
ATOM 3860 O O . ILE B 1 143 ? -11.166 23.750 -38.415 1.00 45.58 143 ILE B O 1
ATOM 3865 N N . ALA B 1 144 ? -9.347 24.777 -37.527 1.00 49.45 144 ALA B N 1
ATOM 3866 C CA . ALA B 1 144 ? -9.261 25.820 -38.545 1.00 50.60 144 ALA B CA 1
ATOM 3867 C C . ALA B 1 144 ? -8.913 25.155 -39.872 1.00 51.13 144 ALA B C 1
ATOM 3868 O O . ALA B 1 144 ? -9.702 25.191 -40.829 1.00 52.46 144 ALA B O 1
ATOM 3870 N N . ALA B 1 145 ? -7.735 24.537 -39.925 1.00 49.85 145 ALA B N 1
ATOM 3871 C CA . ALA B 1 145 ? -7.302 23.853 -41.134 1.00 48.39 145 ALA B CA 1
ATOM 3872 C C . ALA B 1 145 ? -8.422 22.928 -41.595 1.00 47.59 145 ALA B C 1
ATOM 3873 O O . ALA B 1 145 ? -8.725 22.858 -42.776 1.00 48.14 145 ALA B O 1
ATOM 3875 N N . GLY B 1 146 ? -9.046 22.235 -40.650 1.00 47.80 146 GLY B N 1
ATOM 3876 C CA . GLY B 1 146 ? -10.121 21.329 -40.999 1.00 49.42 146 GLY B CA 1
ATOM 3877 C C . GLY B 1 146 ? -11.359 22.025 -41.525 1.00 50.63 146 GLY B C 1
ATOM 3878 O O . GLY B 1 146 ? -12.296 21.367 -41.974 1.00 49.81 146 GLY B O 1
ATOM 3879 N N . LEU B 1 147 ? -11.381 23.353 -41.473 1.00 53.16 147 LEU B N 1
ATOM 3880 C CA . LEU B 1 147 ? -12.543 24.097 -41.961 1.00 56.10 147 LEU B CA 1
ATOM 3881 C C . LEU B 1 147 ? -12.244 25.035 -43.137 1.00 58.51 147 LEU B C 1
ATOM 3882 O O . LEU B 1 147 ? -13.094 25.840 -43.528 1.00 59.21 147 LEU B O 1
ATOM 3887 N N . GLY B 1 148 ? -11.039 24.929 -43.694 1.00 60.48 148 GLY B N 1
ATOM 3888 C CA . GLY B 1 148 ? -10.668 25.756 -44.830 1.00 62.03 148 GLY B CA 1
ATOM 3889 C C . GLY B 1 148 ? -9.353 26.493 -44.676 1.00 64.79 148 GLY B C 1
ATOM 3890 O O . GLY B 1 148 ? -8.510 26.484 -45.577 1.00 64.81 148 GLY B O 1
ATOM 3891 N N . TYR B 1 149 ? -9.176 27.132 -43.526 1.00 67.18 149 TYR B N 1
ATOM 3892 C CA . TYR B 1 149 ? -7.969 27.900 -43.241 1.00 70.78 149 TYR B CA 1
ATOM 3893 C C . TYR B 1 149 ? -6.665 27.195 -43.631 1.00 73.67 149 TYR B C 1
ATOM 3894 O O . TYR B 1 149 ? -6.516 25.983 -43.459 1.00 74.00 149 TYR B O 1
ATOM 3903 N N . GLN B 1 150 ? -5.726 27.970 -44.168 1.00 77.00 150 GLN B N 1
ATOM 3904 C CA . GLN B 1 150 ? -4.428 27.444 -44.583 1.00 79.22 150 GLN B CA 1
ATOM 3905 C C . GLN B 1 150 ? -3.346 28.295 -43.941 1.00 81.15 150 GLN B C 1
ATOM 3906 O O . GLN B 1 150 ? -3.497 29.512 -43.815 1.00 81.07 150 GLN B O 1
ATOM 3912 N N . PHE B 1 151 ? -2.251 27.657 -43.539 1.00 83.60 151 PHE B N 1
ATOM 3913 C CA . PHE B 1 151 ? -1.176 28.375 -42.865 1.00 86.75 151 PHE B CA 1
ATOM 3914 C C . PHE B 1 151 ? 0.172 28.351 -43.587 1.00 88.55 151 PHE B C 1
ATOM 3915 O O . PHE B 1 151 ? 0.462 27.444 -44.365 1.00 88.72 151 PHE B O 1
ATOM 3923 N N . TYR B 1 152 ? 0.986 29.367 -43.314 1.00 91.32 152 TYR B N 1
ATOM 3924 C CA . TYR B 1 152 ? 2.314 29.501 -43.905 1.00 93.77 152 TYR B CA 1
ATOM 3925 C C . TYR B 1 152 ? 3.247 30.148 -42.879 1.00 96.44 152 TYR B C 1
ATOM 3926 O O . TYR B 1 152 ? 2.806 30.898 -42.005 1.00 96.68 152 TYR B O 1
ATOM 3935 N N . ASP B 1 153 ? 4.536 29.851 -42.989 1.00 99.71 153 ASP B N 1
ATOM 3936 C CA . ASP B 1 153 ? 5.536 30.397 -42.075 1.00 102.71 153 ASP B CA 1
ATOM 3937 C C . ASP B 1 15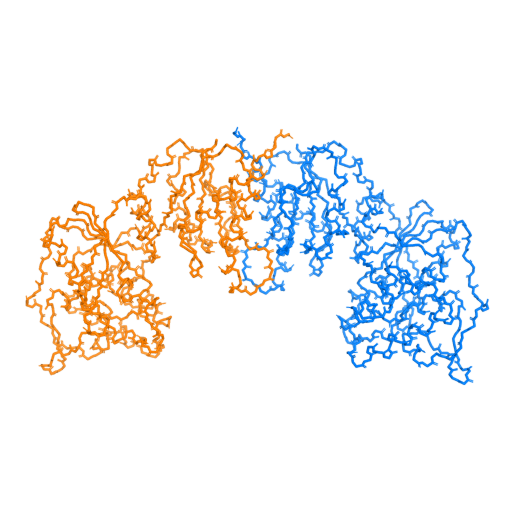3 ? 6.208 31.641 -42.659 1.00 104.32 153 ASP B C 1
ATOM 3938 O O . ASP B 1 153 ? 5.601 32.367 -43.447 1.00 104.51 153 ASP B O 1
ATOM 3943 N N . GLU B 1 154 ? 7.459 31.880 -42.265 1.00 106.03 154 GLU B N 1
ATOM 3944 C CA . GLU B 1 154 ? 8.227 33.029 -42.751 1.00 107.48 154 GLU B CA 1
ATOM 3945 C C . GLU B 1 154 ? 8.534 32.865 -44.237 1.00 107.98 154 GLU B C 1
ATOM 3946 O O . GLU B 1 154 ? 9.084 33.761 -44.876 1.00 107.74 154 GLU B O 1
ATOM 3952 N N . ASP B 1 155 ? 8.172 31.700 -44.765 1.00 109.24 155 ASP B N 1
ATOM 3953 C CA . ASP B 1 155 ? 8.356 31.359 -46.170 1.00 110.14 155 ASP B CA 1
ATOM 3954 C C . ASP B 1 155 ? 7.013 30.767 -46.606 1.00 109.67 155 ASP B C 1
ATOM 3955 O O . ASP B 1 155 ? 6.331 30.118 -45.813 1.00 109.55 155 ASP B O 1
ATOM 3960 N N . GLY B 1 156 ? 6.633 30.992 -47.859 1.00 109.32 156 GLY B N 1
ATOM 3961 C CA . GLY B 1 156 ? 5.363 30.482 -48.347 1.00 108.64 156 GLY B CA 1
ATOM 3962 C C . GLY B 1 156 ? 5.253 28.976 -48.466 1.00 107.93 156 GLY B C 1
ATOM 3963 O O . GLY B 1 156 ? 4.971 28.455 -49.545 1.00 107.99 156 GLY B O 1
ATOM 3964 N N . ASN B 1 157 ? 5.472 28.265 -47.366 1.00 107.11 157 ASN B N 1
ATOM 3965 C CA . ASN B 1 157 ? 5.370 26.813 -47.390 1.00 106.27 157 ASN B CA 1
ATOM 3966 C C . ASN B 1 157 ? 4.031 26.396 -46.788 1.00 104.99 157 ASN B C 1
ATOM 3967 O O . ASN B 1 157 ? 3.373 27.185 -46.106 1.00 104.58 157 ASN B O 1
ATOM 3972 N N . ALA B 1 158 ? 3.634 25.156 -47.056 1.00 103.31 158 ALA B N 1
ATOM 3973 C CA . ALA B 1 158 ? 2.366 24.616 -46.577 1.00 101.11 158 ALA B CA 1
ATOM 3974 C C . ALA B 1 158 ? 2.222 24.596 -45.057 1.00 99.95 158 ALA B C 1
ATOM 3975 O O . ALA B 1 158 ? 1.123 24.795 -44.536 1.00 100.35 158 ALA B O 1
ATOM 3977 N N . LEU B 1 159 ? 3.324 24.360 -44.349 1.00 97.45 159 LEU B N 1
ATOM 3978 C CA . LEU B 1 159 ? 3.292 24.293 -42.889 1.00 94.46 159 LEU B CA 1
ATOM 3979 C C . LEU B 1 159 ? 2.297 23.228 -42.424 1.00 92.09 159 LEU B C 1
ATOM 3980 O O . LEU B 1 159 ? 1.085 23.427 -42.483 1.00 92.01 159 LEU B O 1
ATOM 3985 N N . PRO B 1 160 ? 2.802 22.078 -41.947 1.00 89.68 160 PRO B N 1
ATOM 3986 C CA . PRO B 1 160 ? 1.935 20.993 -41.479 1.00 87.11 160 PRO B CA 1
ATOM 3987 C C . PRO B 1 160 ? 0.971 21.432 -40.377 1.00 84.31 160 PRO B C 1
ATOM 3988 O O . PRO B 1 160 ? 1.372 22.080 -39.411 1.00 83.90 160 PRO B O 1
ATOM 3992 N N . ALA B 1 161 ? -0.301 21.077 -40.528 1.00 80.77 161 ALA B N 1
ATOM 3993 C CA . ALA B 1 161 ? -1.304 21.440 -39.539 1.00 77.50 161 ALA B CA 1
ATOM 3994 C C . ALA B 1 161 ? -1.116 20.649 -38.246 1.00 75.67 161 ALA B C 1
ATOM 3995 O O . ALA B 1 161 ? -1.584 19.519 -38.119 1.00 74.58 161 ALA B O 1
ATOM 3997 N N . CYS B 1 162 ? -0.410 21.253 -37.295 1.00 74.32 162 CYS B N 1
ATOM 3998 C CA . CYS B 1 162 ? -0.162 20.641 -35.992 1.00 73.56 162 CYS B CA 1
ATOM 3999 C C . CYS B 1 162 ? 0.248 21.742 -35.019 1.00 73.17 162 CYS B C 1
ATOM 4000 O O . CYS B 1 162 ? 0.588 22.848 -35.434 1.00 72.69 162 CYS B O 1
ATOM 4003 N N . GLY B 1 163 ? 0.213 21.440 -33.727 1.00 74.08 163 GLY B N 1
ATOM 4004 C CA . GLY B 1 163 ? 0.590 22.429 -32.734 1.00 74.92 163 GLY B CA 1
ATOM 4005 C C . GLY B 1 163 ? 2.026 22.891 -32.902 1.00 75.74 163 GLY B C 1
ATOM 4006 O O . GLY B 1 163 ? 2.318 24.078 -32.756 1.00 74.38 163 GLY B O 1
ATOM 4007 N N . GLN B 1 164 ? 2.918 21.952 -33.216 1.00 77.10 164 GLN B N 1
ATOM 4008 C CA . GLN B 1 164 ? 4.344 22.234 -33.402 1.00 78.89 164 GLN B CA 1
ATOM 4009 C C . GLN B 1 164 ? 4.560 23.378 -34.385 1.00 79.97 164 GLN B C 1
ATOM 4010 O O . GLN B 1 164 ? 5.430 24.226 -34.187 1.00 80.57 164 GLN B O 1
ATOM 4016 N N . SER B 1 165 ? 3.764 23.389 -35.448 1.00 80.62 165 SER B N 1
ATOM 4017 C CA . SER B 1 165 ? 3.865 24.416 -36.471 1.00 81.07 165 SER B CA 1
ATOM 4018 C C . SER B 1 165 ? 3.510 25.811 -35.961 1.00 82.24 165 SER B C 1
ATOM 4019 O O . SER B 1 165 ? 4.018 26.805 -36.478 1.00 83.16 165 SER B O 1
ATOM 4022 N N . LEU B 1 166 ? 2.642 25.895 -34.955 1.00 82.48 166 LEU B N 1
ATOM 4023 C CA . LEU B 1 166 ? 2.264 27.195 -34.404 1.00 82.30 166 LEU B CA 1
ATOM 4024 C C . LEU B 1 166 ? 3.513 27.981 -34.029 1.00 82.88 166 LEU B C 1
ATOM 4025 O O . LEU B 1 166 ? 3.489 29.206 -33.963 1.00 83.38 166 LEU B O 1
ATOM 4030 N N . LEU B 1 167 ? 4.604 27.261 -33.788 1.00 83.27 167 LEU B N 1
ATOM 4031 C CA . LEU B 1 167 ? 5.868 27.880 -33.420 1.00 83.43 167 LEU B CA 1
ATOM 4032 C C . LEU B 1 167 ? 6.410 28.693 -34.589 1.00 84.06 167 LEU B C 1
ATOM 4033 O O . LEU B 1 167 ? 6.875 29.822 -34.423 1.00 83.72 167 LEU B O 1
ATOM 4038 N N . ASN B 1 168 ? 6.336 28.107 -35.777 1.00 84.91 168 ASN B N 1
ATOM 4039 C CA . ASN B 1 168 ? 6.830 28.750 -36.983 1.00 85.76 168 ASN B CA 1
ATOM 4040 C C . ASN B 1 168 ? 5.665 29.226 -37.846 1.00 86.06 168 ASN B C 1
ATOM 4041 O O . ASN B 1 168 ? 5.563 28.868 -39.021 1.00 86.92 168 ASN B O 1
ATOM 4046 N N . LEU B 1 169 ? 4.783 30.029 -37.257 1.00 86.25 169 LEU B N 1
ATOM 4047 C CA . LEU B 1 169 ? 3.622 30.552 -37.977 1.00 85.86 169 LEU B CA 1
ATOM 4048 C C . LEU B 1 169 ? 3.797 32.029 -38.300 1.00 85.75 169 LEU B C 1
ATOM 4049 O O . LEU B 1 169 ? 4.111 32.829 -37.417 1.00 84.58 169 LEU B O 1
ATOM 4054 N N . ALA B 1 170 ? 3.589 32.382 -39.567 1.00 85.90 170 ALA B N 1
ATOM 4055 C CA . ALA B 1 170 ? 3.714 33.768 -40.012 1.00 86.13 170 ALA B CA 1
ATOM 4056 C C . ALA B 1 170 ? 2.541 34.176 -40.904 1.00 85.69 170 ALA B C 1
ATOM 4057 O O . ALA B 1 170 ? 1.719 35.009 -40.524 1.00 84.68 170 ALA B O 1
ATOM 4059 N N . SER B 1 171 ? 2.470 33.583 -42.088 1.00 85.67 171 SER B N 1
ATOM 4060 C CA . SER B 1 171 ? 1.402 33.893 -43.024 1.00 86.97 171 SER B CA 1
ATOM 4061 C C . SER B 1 171 ? 0.183 33.003 -42.794 1.00 87.47 171 SER B C 1
ATOM 4062 O O . SER B 1 171 ? 0.315 31.818 -42.491 1.00 87.43 171 SER B O 1
ATOM 4065 N N . VAL B 1 172 ? -1.007 33.578 -42.934 1.00 87.48 172 VAL B N 1
ATOM 4066 C CA . VAL B 1 172 ? -2.238 32.820 -42.743 1.00 87.54 172 VAL B CA 1
ATOM 4067 C C . VAL B 1 172 ? -3.298 33.217 -43.769 1.00 88.12 172 VAL B C 1
ATOM 4068 O O . VAL B 1 172 ? -3.651 34.391 -43.886 1.00 88.65 172 VAL B O 1
ATOM 4072 N N . SER B 1 173 ? -3.804 32.234 -44.509 1.00 87.49 173 SER B N 1
ATOM 4073 C CA . SER B 1 173 ? -4.831 32.491 -45.509 1.00 86.93 173 SER B CA 1
ATOM 4074 C C . SER B 1 173 ? -6.188 32.012 -45.032 1.00 86.40 173 SER B C 1
ATOM 4075 O O . SER B 1 173 ? -6.368 30.834 -44.721 1.00 85.93 173 SER B O 1
ATOM 4078 N N . THR B 1 174 ? -7.139 32.937 -44.973 1.00 86.15 174 THR B N 1
ATOM 4079 C CA . THR B 1 174 ? -8.500 32.626 -44.552 1.00 85.24 174 THR B CA 1
ATOM 4080 C C . THR B 1 174 ? -9.424 32.759 -45.761 1.00 84.43 174 THR B C 1
ATOM 4081 O O . THR B 1 174 ? -10.550 33.241 -45.644 1.00 84.25 174 THR B O 1
ATOM 4085 N N . GLU B 1 175 ? -8.944 32.329 -46.923 1.00 83.46 175 GLU B N 1
ATOM 4086 C CA . GLU B 1 175 ? -9.736 32.426 -48.139 1.00 82.42 175 GLU B CA 1
ATOM 4087 C C . GLU B 1 175 ? -10.887 31.437 -48.200 1.00 80.98 175 GLU B C 1
ATOM 4088 O O . GLU B 1 175 ? -12.033 31.801 -47.947 1.00 81.22 175 GLU B O 1
ATOM 4094 N N . ASN B 1 176 ? -10.592 30.188 -48.533 1.00 79.08 176 ASN B N 1
ATOM 4095 C CA . ASN B 1 176 ? -11.643 29.181 -48.632 1.00 78.22 176 ASN B CA 1
ATOM 4096 C C . ASN B 1 176 ? -12.145 28.653 -47.279 1.00 76.43 176 ASN B C 1
ATOM 4097 O O . ASN B 1 176 ? -12.209 27.441 -47.068 1.00 76.25 176 ASN B O 1
ATOM 4102 N N . ARG B 1 177 ? -12.521 29.560 -46.375 1.00 74.37 177 ARG B N 1
ATOM 4103 C CA . ARG B 1 177 ? -13.019 29.160 -45.056 1.00 72.30 177 ARG B CA 1
ATOM 4104 C C . ARG B 1 177 ? -14.472 28.692 -45.091 1.00 69.67 177 ARG B C 1
ATOM 4105 O O . ARG B 1 177 ? -15.355 29.407 -45.565 1.00 69.70 177 ARG B O 1
ATOM 4113 N N . TYR B 1 178 ? -14.716 27.489 -44.582 1.00 64.85 178 TYR B N 1
ATOM 4114 C CA . TYR B 1 178 ? -16.063 26.935 -44.554 1.00 59.62 178 TYR B CA 1
ATOM 4115 C C . TYR B 1 178 ? -16.977 27.824 -43.712 1.00 58.96 178 TYR B C 1
ATOM 4116 O O . TYR B 1 178 ? -16.594 28.251 -42.624 1.00 60.02 178 TYR B O 1
ATOM 4125 N N . LYS B 1 179 ? -18.180 28.101 -44.209 1.00 56.58 179 LYS B N 1
ATOM 4126 C CA . LYS B 1 179 ? -19.122 28.928 -43.463 1.00 55.33 179 LYS B CA 1
ATOM 4127 C C . LYS B 1 179 ? -20.236 28.093 -42.845 1.00 53.93 179 LYS B C 1
ATOM 4128 O O . LYS B 1 179 ? -20.939 27.365 -43.541 1.00 53.85 179 LYS B O 1
ATOM 4134 N N . ILE B 1 180 ? -20.396 28.205 -41.533 1.00 51.83 180 ILE B N 1
ATOM 4135 C CA . ILE B 1 180 ? -21.422 27.449 -40.841 1.00 50.78 180 ILE B CA 1
ATOM 4136 C C . ILE B 1 180 ? -22.773 28.155 -40.953 1.00 49.86 180 ILE B C 1
ATOM 4137 O O . ILE B 1 180 ? -22.899 29.338 -40.654 1.00 47.48 180 ILE B O 1
ATOM 4142 N N . PRO B 1 181 ? -23.802 27.432 -41.412 1.00 50.89 181 PRO B N 1
ATOM 4143 C CA . PRO B 1 181 ? -25.124 28.046 -41.534 1.00 51.50 181 PRO B CA 1
ATOM 4144 C C . PRO B 1 181 ? -25.618 28.559 -40.192 1.00 53.24 181 PRO B C 1
ATOM 4145 O O . PRO B 1 181 ? -25.416 27.926 -39.158 1.00 54.61 181 PRO B O 1
ATOM 4149 N N . GLU B 1 182 ? -26.262 29.717 -40.222 1.00 55.04 182 GLU B N 1
ATOM 4150 C CA . GLU B 1 182 ? -26.772 30.350 -39.021 1.00 55.80 182 GLU B CA 1
ATOM 4151 C C . GLU B 1 182 ? -27.832 29.523 -38.300 1.00 54.39 182 GLU B C 1
ATOM 4152 O O . GLU B 1 182 ? -28.061 29.714 -37.110 1.00 55.71 182 GLU B O 1
ATOM 4158 N N . ASP B 1 183 ? -28.482 28.611 -39.016 1.00 53.57 183 ASP B N 1
ATOM 4159 C CA . ASP B 1 183 ? -29.526 27.775 -38.420 1.00 52.93 183 ASP B CA 1
ATOM 4160 C C . ASP B 1 183 ? -28.965 26.489 -37.791 1.00 52.06 183 ASP B C 1
ATOM 4161 O O . ASP B 1 183 ? -29.720 25.621 -37.341 1.00 51.22 183 ASP B O 1
ATOM 4166 N N . VAL B 1 184 ? -27.639 26.379 -37.773 1.00 49.56 184 VAL B N 1
ATOM 4167 C CA . VAL B 1 184 ? -26.952 25.234 -37.187 1.00 49.01 184 VAL B CA 1
ATOM 4168 C C . VAL B 1 184 ? -26.317 25.646 -35.856 1.00 47.13 184 VAL B C 1
ATOM 4169 O O . VAL B 1 184 ? -25.549 26.602 -35.791 1.00 47.27 184 VAL B O 1
ATOM 4173 N N . HIS B 1 185 ? -26.645 24.917 -34.796 1.00 45.25 185 HIS B N 1
ATOM 4174 C CA . HIS B 1 185 ? -26.126 25.234 -33.476 1.00 42.80 185 HIS B CA 1
ATOM 4175 C C . HIS B 1 185 ? -25.142 24.208 -32.954 1.00 41.24 185 HIS B C 1
ATOM 4176 O O . HIS B 1 185 ? -25.476 23.038 -32.753 1.00 41.95 185 HIS B O 1
ATOM 4183 N N . ILE B 1 186 ? -23.913 24.657 -32.758 1.00 38.88 186 ILE B N 1
ATOM 4184 C CA . ILE B 1 186 ? -22.868 23.801 -32.243 1.00 39.04 186 ILE B CA 1
ATOM 4185 C C . ILE B 1 186 ? -22.624 24.203 -30.798 1.00 39.93 186 ILE B C 1
ATOM 4186 O O . ILE B 1 186 ? -22.421 25.377 -30.489 1.00 41.55 186 ILE B O 1
ATOM 4191 N N . ARG B 1 187 ? -22.660 23.224 -29.910 1.00 39.73 187 ARG B N 1
ATOM 4192 C CA . ARG B 1 187 ? -22.451 23.490 -28.505 1.00 39.29 187 ARG B CA 1
ATOM 4193 C C . ARG B 1 187 ? -21.404 22.548 -27.932 1.00 39.64 187 ARG B C 1
ATOM 4194 O O . ARG B 1 187 ? -21.409 21.338 -28.172 1.00 34.95 187 ARG B O 1
ATOM 4202 N N . ILE B 1 188 ? -20.481 23.144 -27.195 1.00 40.45 188 ILE B N 1
ATOM 4203 C CA . ILE B 1 188 ? -19.405 22.417 -26.564 1.00 40.47 188 ILE B CA 1
ATOM 4204 C C . ILE B 1 188 ? -19.762 22.278 -25.098 1.00 39.16 188 ILE B C 1
ATOM 4205 O O . ILE B 1 188 ? -19.924 23.271 -24.393 1.00 40.55 188 ILE B O 1
ATOM 4210 N N . LEU B 1 189 ? -19.905 21.038 -24.651 1.00 39.27 189 LEU B N 1
ATOM 4211 C CA . LEU B 1 189 ? -20.230 20.761 -23.261 1.00 39.38 189 LEU B CA 1
ATOM 4212 C C . LEU B 1 189 ? -18.937 20.979 -22.500 1.00 40.31 189 LEU B C 1
ATOM 4213 O O . LEU B 1 189 ? -17.985 20.225 -22.663 1.00 39.46 189 LEU B O 1
ATOM 4218 N N . ALA B 1 190 ? -18.906 22.020 -21.676 1.00 41.91 190 ALA B N 1
ATOM 4219 C CA . ALA B 1 190 ? -17.707 22.354 -20.928 1.00 44.46 190 ALA B CA 1
ATOM 4220 C C . ALA B 1 190 ? -17.713 21.920 -19.474 1.00 46.72 190 ALA B C 1
ATOM 4221 O O . ALA B 1 190 ? -18.734 22.010 -18.781 1.00 49.42 190 ALA B O 1
ATOM 4223 N N . ASP B 1 191 ? -16.551 21.461 -19.018 1.00 47.89 191 ASP B N 1
ATOM 4224 C CA . ASP B 1 191 ? -16.362 21.029 -17.636 1.00 49.59 191 ASP B CA 1
ATOM 4225 C C . ASP B 1 191 ? -15.274 21.883 -16.981 1.00 50.11 191 ASP B C 1
ATOM 4226 O O . ASP B 1 191 ? -14.848 21.600 -15.869 1.00 50.65 191 ASP B O 1
ATOM 4231 N N . VAL B 1 192 ? -14.829 22.926 -17.681 1.00 50.77 192 VAL B N 1
ATOM 4232 C CA . VAL B 1 192 ? -13.789 23.816 -17.162 1.00 51.95 192 VAL B CA 1
ATOM 4233 C C . VAL B 1 192 ? -13.826 25.182 -17.858 1.00 51.47 192 VAL B C 1
ATOM 4234 O O . VAL B 1 192 ? -14.175 25.271 -19.037 1.00 51.49 192 VAL B O 1
ATOM 4238 N N . VAL B 1 193 ? -13.482 26.244 -17.128 1.00 50.06 193 VAL B N 1
ATOM 4239 C CA . VAL B 1 193 ? -13.476 27.587 -17.709 1.00 48.44 193 VAL B CA 1
ATOM 4240 C C . VAL B 1 193 ? -12.075 28.095 -18.050 1.00 48.86 193 VAL B C 1
ATOM 4241 O O . VAL B 1 193 ? -11.861 29.299 -18.134 1.00 52.46 193 VAL B O 1
ATOM 4245 N N . SER B 1 194 ? -11.128 27.184 -18.247 1.00 46.38 194 SER B N 1
ATOM 4246 C CA . SER B 1 194 ? -9.760 27.553 -18.586 1.00 43.51 194 SER B CA 1
ATOM 4247 C C . SER B 1 194 ? -9.688 28.313 -19.904 1.00 43.33 194 SER B C 1
ATOM 4248 O O . SER B 1 194 ? -10.219 27.868 -20.918 1.00 45.41 194 SER B O 1
ATOM 4251 N N . PRO B 1 195 ? -9.010 29.464 -19.917 1.00 41.21 195 PRO B N 1
ATOM 4252 C CA . PRO B 1 195 ? -8.912 30.224 -21.164 1.00 40.52 195 PRO B CA 1
ATOM 4253 C C . PRO B 1 195 ? -7.895 29.615 -22.124 1.00 42.02 195 PRO B C 1
ATOM 4254 O O . PRO B 1 195 ? -7.238 28.623 -21.809 1.00 42.26 195 PRO B O 1
ATOM 4258 N N . LEU B 1 196 ? -7.774 30.207 -23.305 1.00 42.96 196 LEU B N 1
ATOM 4259 C CA . LEU B 1 196 ? -6.824 29.712 -24.281 1.00 45.85 196 LEU B CA 1
ATOM 4260 C C . LEU B 1 196 ? -5.388 29.822 -23.763 1.00 48.17 196 LEU B C 1
ATOM 4261 O O . LEU B 1 196 ? -4.789 28.831 -23.342 1.00 47.34 196 LEU B O 1
ATOM 4266 N N . CYS B 1 197 ? -4.860 31.041 -23.770 1.00 52.07 197 CYS B N 1
ATOM 4267 C CA . CYS B 1 197 ? -3.494 31.307 -23.341 1.00 54.47 197 CYS B CA 1
ATOM 4268 C C . CYS B 1 197 ? -3.369 31.868 -21.921 1.00 56.02 197 CYS B C 1
ATOM 4269 O O . CYS B 1 197 ? -4.332 32.386 -21.360 1.00 57.54 197 CYS B O 1
ATOM 4272 N N . GLY B 1 198 ? -2.177 31.742 -21.340 1.00 57.58 198 GLY B N 1
ATOM 4273 C CA . GLY B 1 198 ? -1.942 32.241 -19.996 1.00 59.05 198 GLY B CA 1
ATOM 4274 C C . GLY B 1 198 ? -1.527 31.158 -19.020 1.00 61.51 198 GLY B C 1
ATOM 4275 O O . GLY B 1 198 ? -1.527 29.972 -19.366 1.00 61.28 198 GLY B O 1
ATOM 4276 N N . HIS B 1 199 ? -1.170 31.566 -17.801 1.00 63.74 199 HIS B N 1
ATOM 4277 C CA . HIS B 1 199 ? -0.760 30.629 -16.757 1.00 66.77 199 HIS B CA 1
ATOM 4278 C C . HIS B 1 199 ? -1.852 29.606 -16.487 1.00 67.32 199 HIS B C 1
ATOM 4279 O O . HIS B 1 199 ? -1.573 28.432 -16.259 1.00 67.63 199 HIS B O 1
ATOM 4286 N N . GLN B 1 200 ? -3.100 30.056 -16.516 1.00 67.58 200 GLN B N 1
ATOM 4287 C CA . GLN B 1 200 ? -4.224 29.159 -16.289 1.00 68.33 200 GLN B CA 1
ATOM 4288 C C . GLN B 1 200 ? -4.780 28.660 -17.625 1.00 68.05 200 GLN B C 1
ATOM 4289 O O . GLN B 1 200 ? -5.834 28.020 -17.678 1.00 67.38 200 GLN B O 1
ATOM 4295 N N . GLY B 1 201 ? -4.059 28.963 -18.702 1.00 67.16 201 GLY B N 1
ATOM 4296 C CA . GLY B 1 201 ? -4.481 28.556 -20.031 1.00 66.15 201 GLY B CA 1
ATOM 4297 C C . GLY B 1 201 ? -4.332 27.070 -20.304 1.00 64.54 201 GLY B C 1
ATOM 4298 O O . GLY B 1 201 ? -3.969 26.297 -19.420 1.00 65.11 201 GLY B O 1
ATOM 4299 N N . ALA B 1 202 ? -4.594 26.676 -21.544 1.00 62.33 202 ALA B N 1
ATOM 4300 C CA . ALA B 1 202 ? -4.523 25.278 -21.941 1.00 62.25 202 ALA B CA 1
ATOM 4301 C C . ALA B 1 202 ? -3.134 24.654 -21.869 1.00 62.40 202 ALA B C 1
ATOM 4302 O O . ALA B 1 202 ? -2.981 23.538 -21.366 1.00 62.29 202 ALA B O 1
ATOM 4304 N N . THR B 1 203 ? -2.128 25.367 -22.372 1.00 61.61 203 THR B N 1
ATOM 4305 C CA . THR B 1 203 ? -0.762 24.853 -22.389 1.00 61.40 203 THR B CA 1
ATOM 4306 C C . THR B 1 203 ? -0.114 24.654 -21.024 1.00 61.50 203 THR B C 1
ATOM 4307 O O . THR B 1 203 ? 0.639 23.701 -20.833 1.00 61.41 203 THR B O 1
ATOM 4311 N N . TYR B 1 204 ? -0.406 25.547 -20.081 1.00 61.63 204 TYR B N 1
ATOM 4312 C CA . TYR B 1 204 ? 0.168 25.452 -18.739 1.00 61.52 204 TYR B CA 1
ATOM 4313 C C . TYR B 1 204 ? -0.610 24.536 -17.814 1.00 59.94 204 TYR B C 1
ATOM 4314 O O . TYR B 1 204 ? -0.037 23.874 -16.947 1.00 60.67 204 TYR B O 1
ATOM 4323 N N . THR B 1 205 ? -1.921 24.499 -17.999 1.00 57.50 205 THR B N 1
ATOM 4324 C CA . THR B 1 205 ? -2.776 23.688 -17.152 1.00 53.93 205 THR B CA 1
ATOM 4325 C C . THR B 1 205 ? -2.814 22.206 -17.484 1.00 51.07 205 THR B C 1
ATOM 4326 O O . THR B 1 205 ? -2.814 21.377 -16.581 1.00 49.23 205 THR B O 1
ATOM 4330 N N . PHE B 1 206 ? -2.847 21.865 -18.768 1.00 50.56 206 PHE B N 1
ATOM 4331 C CA . PHE B 1 206 ? -2.925 20.457 -19.150 1.00 51.87 206 PHE B CA 1
ATOM 4332 C C . PHE B 1 206 ? -1.776 19.959 -20.026 1.00 52.48 206 PHE B C 1
ATOM 4333 O O . PHE B 1 206 ? -1.796 18.817 -20.481 1.00 52.74 206 PHE B O 1
ATOM 4341 N N . GLY B 1 207 ? -0.779 20.805 -20.258 1.00 53.56 207 GLY B N 1
ATOM 4342 C CA . GLY B 1 207 ? 0.337 20.408 -21.104 1.00 56.16 207 GLY B CA 1
ATOM 4343 C C . GLY B 1 207 ? 1.209 19.287 -20.568 1.00 56.87 207 GLY B C 1
ATOM 4344 O O . GLY B 1 207 ? 1.673 18.427 -21.320 1.00 54.77 207 GLY B O 1
ATOM 4345 N N . LYS B 1 208 ? 1.429 19.292 -19.260 1.00 59.78 208 LYS B N 1
ATOM 4346 C CA . LYS B 1 208 ? 2.264 18.282 -18.623 1.00 63.08 208 LYS B CA 1
ATOM 4347 C C . LYS B 1 208 ? 1.686 16.866 -18.724 1.00 63.81 208 LYS B C 1
ATOM 4348 O O . LYS B 1 208 ? 2.379 15.935 -19.139 1.00 64.33 208 LYS B O 1
ATOM 4354 N N . GLN B 1 209 ? 0.419 16.709 -18.349 1.00 64.20 209 GLN B N 1
ATOM 4355 C CA . GLN B 1 209 ? -0.248 15.404 -18.373 1.00 65.55 209 GLN B CA 1
ATOM 4356 C C . GLN B 1 209 ? -0.197 14.700 -19.730 1.00 67.02 209 GLN B C 1
ATOM 4357 O O . GLN B 1 209 ? -0.306 13.473 -19.810 1.00 66.04 209 GLN B O 1
ATOM 4363 N N . LYS B 1 210 ? -0.038 15.477 -20.797 1.00 69.17 210 LYS B N 1
ATOM 4364 C CA . LYS B 1 210 ? 0.022 14.900 -22.126 1.00 71.55 210 LYS B CA 1
ATOM 4365 C C . LYS B 1 210 ? 1.334 15.133 -22.863 1.00 73.40 210 LYS B C 1
ATOM 4366 O O . LYS B 1 210 ? 1.368 15.797 -23.894 1.00 75.29 210 LYS B O 1
ATOM 4372 N N . GLY B 1 211 ? 2.412 14.584 -22.309 1.00 74.69 211 GLY B N 1
ATOM 4373 C CA . GLY B 1 211 ? 3.739 14.670 -22.911 1.00 76.43 211 GLY B CA 1
ATOM 4374 C C . GLY B 1 211 ? 4.368 15.974 -23.382 1.00 77.85 211 GLY B C 1
ATOM 4375 O O . GLY B 1 211 ? 4.962 16.010 -24.462 1.00 78.05 211 GLY B O 1
ATOM 4376 N N . LEU B 1 212 ? 4.273 17.036 -22.588 1.00 79.47 212 LEU B N 1
ATOM 4377 C CA . LEU B 1 212 ? 4.879 18.310 -22.966 1.00 80.56 212 LEU B CA 1
ATOM 4378 C C . LEU B 1 212 ? 5.785 18.822 -21.846 1.00 81.57 212 LEU B C 1
ATOM 4379 O O . LEU B 1 212 ? 5.313 19.100 -20.742 1.00 81.73 212 LEU B O 1
ATOM 4384 N N . ASP B 1 213 ? 7.083 18.944 -22.126 1.00 82.14 213 ASP B N 1
ATOM 4385 C CA . ASP B 1 213 ? 8.038 19.432 -21.127 1.00 83.00 213 ASP B CA 1
ATOM 4386 C C . ASP B 1 213 ? 7.760 20.894 -20.804 1.00 82.24 213 ASP B C 1
ATOM 4387 O O . ASP B 1 213 ? 7.547 21.706 -21.699 1.00 81.58 213 ASP B O 1
ATOM 4392 N N . SER B 1 214 ? 7.768 21.221 -19.517 1.00 81.67 214 SER B N 1
ATOM 4393 C CA . SER B 1 214 ? 7.490 22.577 -19.062 1.00 80.99 214 SER B CA 1
ATOM 4394 C C . SER B 1 214 ? 8.277 23.666 -19.790 1.00 80.61 214 SER B C 1
ATOM 4395 O O . SER B 1 214 ? 7.833 24.813 -19.870 1.00 79.64 214 SER B O 1
ATOM 4398 N N . THR B 1 215 ? 9.437 23.306 -20.324 1.00 80.36 215 THR B N 1
ATOM 4399 C CA . THR B 1 215 ? 10.273 24.261 -21.037 1.00 80.42 215 THR B CA 1
ATOM 4400 C C . THR B 1 215 ? 9.570 24.860 -22.257 1.00 80.76 215 THR B C 1
ATOM 4401 O O . THR B 1 215 ? 9.652 26.069 -22.505 1.00 81.14 215 THR B O 1
ATOM 4405 N N . MET B 1 216 ? 8.872 24.013 -23.009 1.00 80.76 216 MET B N 1
ATOM 4406 C CA . MET B 1 216 ? 8.147 24.443 -24.206 1.00 80.78 216 MET B CA 1
ATOM 4407 C C . MET B 1 216 ? 6.846 25.204 -23.893 1.00 80.47 216 MET B C 1
ATOM 4408 O O . MET B 1 216 ? 6.301 25.889 -24.760 1.00 79.80 216 MET B O 1
ATOM 4413 N N . PHE B 1 217 ? 6.363 25.080 -22.658 1.00 80.69 217 PHE B N 1
ATOM 4414 C CA . PHE B 1 217 ? 5.139 25.748 -22.210 1.00 81.29 217 PHE B CA 1
ATOM 4415 C C . PHE B 1 217 ? 5.110 27.225 -22.572 1.00 82.18 217 PHE B C 1
ATOM 4416 O O . PHE B 1 217 ? 4.274 27.677 -23.358 1.00 81.93 217 PHE B O 1
ATOM 4424 N N . GLU B 1 218 ? 6.035 27.969 -21.975 1.00 83.78 218 GLU B N 1
ATOM 4425 C CA . GLU B 1 218 ? 6.159 29.407 -22.179 1.00 84.57 218 GLU B CA 1
ATOM 4426 C C . GLU B 1 218 ? 6.288 29.801 -23.645 1.00 83.54 218 GLU B C 1
ATOM 4427 O O . GLU B 1 218 ? 5.919 30.907 -24.032 1.00 84.23 218 GLU B O 1
ATOM 4433 N N . VAL B 1 219 ? 6.796 28.896 -24.466 1.00 82.98 219 VAL B N 1
ATOM 4434 C CA . VAL B 1 219 ? 6.964 29.200 -25.877 1.00 82.38 219 VAL B CA 1
ATOM 4435 C C . VAL B 1 219 ? 5.717 28.882 -26.698 1.00 81.39 219 VAL B C 1
ATOM 4436 O O . VAL B 1 219 ? 5.246 29.722 -27.465 1.00 80.50 219 VAL B O 1
ATOM 4440 N N . VAL B 1 220 ? 5.187 27.672 -26.528 1.00 80.63 220 VAL B N 1
ATOM 4441 C CA . VAL B 1 220 ? 3.990 27.235 -27.253 1.00 80.42 220 VAL B CA 1
ATOM 4442 C C . VAL B 1 220 ? 2.774 28.087 -26.905 1.00 79.22 220 VAL B C 1
ATOM 4443 O O . VAL B 1 220 ? 1.954 28.405 -27.767 1.00 77.45 220 VAL B O 1
ATOM 4447 N N . ASP B 1 221 ? 2.657 28.443 -25.633 1.00 78.78 221 ASP B N 1
ATOM 4448 C CA . ASP B 1 221 ? 1.545 29.265 -25.190 1.00 79.62 221 ASP B CA 1
ATOM 4449 C C . ASP B 1 221 ? 1.611 30.622 -25.873 1.00 79.56 221 ASP B C 1
ATOM 4450 O O . ASP B 1 221 ? 0.589 31.272 -26.086 1.00 80.93 221 ASP B O 1
ATOM 4455 N N . GLN B 1 222 ? 2.823 31.042 -26.219 1.00 78.41 222 GLN B N 1
ATOM 4456 C CA . GLN B 1 222 ? 3.026 32.322 -26.877 1.00 77.25 222 GLN B CA 1
ATOM 4457 C C . GLN B 1 222 ? 2.619 32.263 -28.346 1.00 76.04 222 GLN B C 1
ATOM 4458 O O . GLN B 1 222 ? 2.003 33.192 -28.865 1.00 75.95 222 GLN B O 1
ATOM 4464 N N . ALA B 1 223 ? 2.969 31.167 -29.012 1.00 74.56 223 ALA B N 1
ATOM 4465 C CA . ALA B 1 223 ? 2.644 30.991 -30.420 1.00 73.47 223 ALA B CA 1
ATOM 4466 C C . ALA B 1 223 ? 1.137 30.902 -30.620 1.00 72.89 223 ALA B C 1
ATOM 4467 O O . ALA B 1 223 ? 0.606 31.373 -31.629 1.00 72.82 223 ALA B O 1
ATOM 4469 N N . ILE B 1 224 ? 0.453 30.292 -29.655 1.00 71.60 224 ILE B N 1
ATOM 4470 C CA . ILE B 1 224 ? -0.998 30.146 -29.712 1.00 70.51 224 ILE B CA 1
ATOM 4471 C C . ILE B 1 224 ? -1.639 31.530 -29.654 1.00 71.04 224 ILE B C 1
ATOM 4472 O O . ILE B 1 224 ? -2.609 31.808 -30.358 1.00 70.53 224 ILE B O 1
ATOM 4477 N N . GLN B 1 225 ? -1.080 32.402 -28.820 1.00 71.93 225 GLN B N 1
ATOM 4478 C CA . GLN B 1 225 ? -1.600 33.757 -28.668 1.00 73.13 225 GLN B CA 1
ATOM 4479 C C . GLN B 1 225 ? -1.501 34.555 -29.965 1.00 71.93 225 GLN B C 1
ATOM 4480 O O . GLN B 1 225 ? -2.470 35.181 -30.387 1.00 71.01 225 GLN B O 1
ATOM 4486 N N . ASP B 1 226 ? -0.331 34.528 -30.598 1.00 72.04 226 ASP B N 1
ATOM 4487 C CA . ASP B 1 226 ? -0.138 35.263 -31.846 1.00 72.17 226 ASP B CA 1
ATOM 4488 C C . ASP B 1 226 ? -1.120 34.764 -32.894 1.00 71.52 226 ASP B C 1
ATOM 4489 O O . ASP B 1 226 ? -1.739 35.557 -33.607 1.00 71.34 226 ASP B O 1
ATOM 4494 N N . PHE B 1 227 ? -1.255 33.443 -32.983 1.00 70.70 227 PHE B N 1
ATOM 4495 C CA . PHE B 1 227 ? -2.158 32.837 -33.950 1.00 70.12 227 PHE B CA 1
ATOM 4496 C C . PHE B 1 227 ? -3.568 33.429 -33.870 1.00 70.29 227 PHE B C 1
ATOM 4497 O O . PHE B 1 227 ? -4.162 33.753 -34.898 1.00 71.00 227 PHE B O 1
ATOM 4505 N N . TYR B 1 228 ? -4.107 33.577 -32.663 1.00 69.60 228 TYR B N 1
ATOM 4506 C CA . TYR B 1 228 ? -5.445 34.140 -32.529 1.00 71.21 228 TYR B CA 1
ATOM 4507 C C . TYR B 1 228 ? -5.457 35.653 -32.738 1.00 72.73 228 TYR B C 1
ATOM 4508 O O . TYR B 1 228 ? -6.425 36.208 -33.271 1.00 71.28 228 TYR B O 1
ATOM 4517 N N . GLU B 1 229 ? -4.381 36.315 -32.318 1.00 74.79 229 GLU B N 1
ATOM 4518 C CA . GLU B 1 229 ? -4.248 37.764 -32.476 1.00 76.38 229 GLU B CA 1
ATOM 4519 C C . GLU B 1 229 ? -4.496 38.107 -33.942 1.00 76.68 229 GLU B C 1
ATOM 4520 O O . GLU B 1 229 ? -5.066 39.147 -34.267 1.00 76.63 229 GLU B O 1
ATOM 4526 N N . LYS B 1 230 ? -4.064 37.209 -34.821 1.00 77.05 230 LYS B N 1
ATOM 4527 C CA . LYS B 1 230 ? -4.214 37.398 -36.255 1.00 77.59 230 LYS B CA 1
ATOM 4528 C C . LYS B 1 230 ? -5.586 37.024 -36.803 1.00 76.90 230 LYS B C 1
ATOM 4529 O O . LYS B 1 230 ? -6.208 37.812 -37.511 1.00 77.70 230 LYS B O 1
ATOM 4535 N N . VAL B 1 231 ? -6.060 35.827 -36.482 1.00 75.82 231 VAL B N 1
ATOM 4536 C CA . VAL B 1 231 ? -7.348 35.380 -36.996 1.00 73.98 231 VAL B CA 1
ATOM 4537 C C . VAL B 1 231 ? -8.559 35.691 -36.129 1.00 72.80 231 VAL B C 1
ATOM 4538 O O . VAL B 1 231 ? -9.578 36.163 -36.631 1.00 72.89 231 VAL B O 1
ATOM 4542 N N . SER B 1 232 ? -8.458 35.439 -34.831 1.00 71.33 232 SER B N 1
ATOM 4543 C CA . SER B 1 232 ? -9.597 35.679 -33.957 1.00 69.82 232 SER B CA 1
ATOM 4544 C C . SER B 1 232 ? -9.177 36.051 -32.535 1.00 68.78 232 SER B C 1
ATOM 4545 O O . SER B 1 232 ? -9.186 35.214 -31.630 1.00 68.35 232 SER B O 1
ATOM 4548 N N . PRO B 1 233 ? -8.826 37.329 -32.318 1.00 67.73 233 PRO B N 1
ATOM 4549 C CA . PRO B 1 233 ? -8.398 37.830 -31.010 1.00 66.04 233 PRO B CA 1
ATOM 4550 C C . PRO B 1 233 ? -9.500 37.823 -29.954 1.00 65.33 233 PRO B C 1
ATOM 4551 O O . PRO B 1 233 ? -9.210 37.778 -28.757 1.00 64.73 233 PRO B O 1
ATOM 4555 N N . ALA B 1 234 ? -10.758 37.864 -30.389 1.00 63.60 234 ALA B N 1
ATOM 4556 C CA . ALA B 1 234 ? -11.878 37.863 -29.450 1.00 62.46 234 ALA B CA 1
ATOM 4557 C C . ALA B 1 234 ? -12.009 36.535 -28.711 1.00 61.72 234 ALA B C 1
ATOM 4558 O O . ALA B 1 234 ? -12.605 36.469 -27.634 1.00 61.56 234 ALA B O 1
ATOM 4560 N N . THR B 1 235 ? -11.438 35.482 -29.291 1.00 61.12 235 THR B N 1
ATOM 4561 C CA . THR B 1 235 ? -11.493 34.147 -28.703 1.00 59.95 235 THR B CA 1
ATOM 4562 C C . THR B 1 235 ? -10.586 34.041 -27.484 1.00 60.63 235 THR B C 1
ATOM 4563 O O . THR B 1 235 ? -10.830 33.228 -26.589 1.00 61.15 235 THR B O 1
ATOM 4567 N N . LEU B 1 236 ? -9.534 34.857 -27.459 1.00 59.43 236 LEU B N 1
ATOM 4568 C CA . LEU B 1 236 ? -8.590 34.854 -26.348 1.00 57.77 236 LEU B CA 1
ATOM 4569 C C . LEU B 1 236 ? -9.247 35.274 -25.054 1.00 56.92 236 LEU B C 1
ATOM 4570 O O . LEU B 1 236 ? -8.662 35.134 -23.984 1.00 55.20 236 LEU B O 1
ATOM 4575 N N . LYS B 1 237 ? -10.465 35.791 -25.144 1.00 57.72 237 LYS B N 1
ATOM 4576 C CA . LYS B 1 237 ? -11.167 36.227 -23.945 1.00 58.84 237 LYS B CA 1
ATOM 4577 C C . LYS B 1 237 ? -12.184 35.201 -23.464 1.00 57.96 237 LYS B C 1
ATOM 4578 O O . LYS B 1 237 ? -12.586 35.226 -22.301 1.00 58.01 237 LYS B O 1
ATOM 4584 N N . LEU B 1 238 ? -12.591 34.300 -24.355 1.00 56.63 238 LEU B N 1
ATOM 4585 C CA . LEU B 1 238 ? -13.570 33.272 -24.009 1.00 55.42 238 LEU B CA 1
ATOM 4586 C C . LEU B 1 238 ? -13.156 32.430 -22.813 1.00 53.89 238 LEU B C 1
ATOM 4587 O O . LEU B 1 238 ? -12.045 31.911 -22.759 1.00 53.10 238 LEU B O 1
ATOM 4592 N N . LYS B 1 239 ? -14.075 32.279 -21.868 1.00 52.98 239 LYS B N 1
ATOM 4593 C CA . LYS B 1 239 ? -13.814 31.513 -20.669 1.00 53.78 239 LYS B CA 1
ATOM 4594 C C . LYS B 1 239 ? -13.225 30.106 -20.850 1.00 52.87 239 LYS B C 1
ATOM 4595 O O . LYS B 1 239 ? -12.039 29.904 -20.572 1.00 53.67 239 LYS B O 1
ATOM 4601 N N . GLY B 1 240 ? -14.025 29.141 -21.310 1.00 48.47 240 GLY B N 1
ATOM 4602 C CA . GLY B 1 240 ? -13.523 27.778 -21.460 1.00 45.28 240 GLY B CA 1
ATOM 4603 C C . GLY B 1 240 ? -12.890 27.383 -22.789 1.00 44.82 240 GLY B C 1
ATOM 4604 O O . GLY B 1 240 ? -12.927 26.211 -23.171 1.00 43.94 240 GLY B O 1
ATOM 4605 N N . ALA B 1 241 ? -12.285 28.344 -23.478 1.00 43.45 241 ALA B N 1
ATOM 4606 C CA . ALA B 1 241 ? -11.652 28.092 -24.765 1.00 42.38 241 ALA B CA 1
ATOM 4607 C C . ALA B 1 241 ? -10.405 27.214 -24.670 1.00 41.66 241 ALA B C 1
ATOM 4608 O O . ALA B 1 241 ? -9.854 26.799 -25.692 1.00 41.20 241 ALA B O 1
ATOM 4610 N N . GLY B 1 242 ? -9.972 26.928 -23.446 1.00 40.17 242 GLY B N 1
ATOM 4611 C CA . GLY B 1 242 ? -8.784 26.117 -23.250 1.00 39.05 242 GLY B CA 1
ATOM 4612 C C . GLY B 1 242 ? -8.999 24.617 -23.323 1.00 39.14 242 GLY B C 1
ATOM 4613 O O . GLY B 1 242 ? -8.053 23.879 -23.604 1.00 38.51 242 GLY B O 1
ATOM 4614 N N . ALA B 1 243 ? -10.228 24.165 -23.068 1.00 38.00 243 ALA B N 1
ATOM 4615 C CA . ALA B 1 243 ? -10.567 22.741 -23.106 1.00 36.05 243 ALA B CA 1
ATOM 4616 C C . ALA B 1 243 ? -10.139 22.052 -24.410 1.00 35.37 243 ALA B C 1
ATOM 4617 O O . ALA B 1 243 ? -10.289 22.602 -25.501 1.00 33.24 243 ALA B O 1
ATOM 4619 N N . GLY B 1 244 ? -9.603 20.843 -24.286 1.00 34.37 244 GLY B N 1
ATOM 4620 C CA . GLY B 1 244 ? -9.156 20.123 -25.460 1.00 35.66 244 GLY B CA 1
ATOM 4621 C C . GLY B 1 244 ? -7.898 20.733 -26.049 1.00 36.76 244 GLY B C 1
ATOM 4622 O O . GLY B 1 244 ? -7.688 20.710 -27.265 1.00 37.26 244 GLY B O 1
ATOM 4623 N N . GLY B 1 245 ? -7.056 21.287 -25.186 1.00 35.89 245 GLY B N 1
ATOM 4624 C CA . GLY B 1 245 ? -5.828 21.896 -25.658 1.00 36.42 245 GLY B CA 1
ATOM 4625 C C . GLY B 1 245 ? -6.048 22.993 -26.681 1.00 36.39 245 GLY B C 1
ATOM 4626 O O . GLY B 1 245 ? -5.198 23.217 -27.539 1.00 37.49 245 GLY B O 1
ATOM 4627 N N . GLY B 1 246 ? -7.185 23.681 -26.594 1.00 36.25 246 GLY B N 1
ATOM 4628 C CA . GLY B 1 246 ? -7.469 24.752 -27.533 1.00 36.55 246 GLY B CA 1
ATOM 4629 C C . GLY B 1 246 ? -8.532 24.415 -28.562 1.00 38.48 246 GLY B C 1
ATOM 4630 O O . GLY B 1 246 ? -8.990 25.290 -29.314 1.00 38.69 246 GLY B O 1
ATOM 4631 N N . ILE B 1 247 ? -8.919 23.142 -28.609 1.00 38.50 247 ILE B N 1
ATOM 4632 C CA . ILE B 1 247 ? -9.942 22.695 -29.543 1.00 37.30 247 ILE B CA 1
ATOM 4633 C C . ILE B 1 247 ? -11.243 23.445 -29.244 1.00 36.83 247 ILE B C 1
ATOM 4634 O O . ILE B 1 247 ? -11.925 23.887 -30.159 1.00 37.02 247 ILE B O 1
ATOM 4639 N N . ALA B 1 248 ? -11.586 23.620 -27.974 1.00 34.66 248 ALA B N 1
ATOM 4640 C CA . ALA B 1 248 ? -12.814 24.343 -27.684 1.00 37.62 248 ALA B CA 1
ATOM 4641 C C . ALA B 1 248 ? -12.765 25.723 -28.369 1.00 39.92 248 ALA B C 1
ATOM 4642 O O . ALA B 1 248 ? -13.736 26.145 -28.998 1.00 39.71 248 ALA B O 1
ATOM 4644 N N . GLY B 1 249 ? -11.628 26.412 -28.267 1.00 41.49 249 GLY B N 1
ATOM 4645 C CA . GLY B 1 249 ? -11.504 27.719 -28.887 1.00 39.04 249 GLY B CA 1
ATOM 4646 C C . GLY B 1 249 ? -11.617 27.628 -30.389 1.00 40.78 249 GLY B C 1
ATOM 4647 O O . GLY B 1 249 ? -12.403 28.343 -31.012 1.00 40.98 249 GLY B O 1
ATOM 4648 N N . GLY B 1 250 ? -10.818 26.751 -30.986 1.00 42.40 250 GLY B N 1
ATOM 4649 C CA . GLY B 1 250 ? -10.879 26.594 -32.426 1.00 44.19 250 GLY B CA 1
ATOM 4650 C C . GLY B 1 250 ? -12.320 26.458 -32.894 1.00 45.55 250 GLY B C 1
ATOM 4651 O O . GLY B 1 250 ? -12.692 26.982 -33.942 1.00 47.81 250 GLY B O 1
ATOM 4652 N N . LEU B 1 251 ? -13.143 25.765 -32.110 1.00 45.76 251 LEU B N 1
ATOM 4653 C CA . LEU B 1 251 ? -14.544 25.564 -32.468 1.00 46.18 251 LEU B CA 1
ATOM 4654 C C . LEU B 1 251 ? -15.417 26.808 -32.364 1.00 46.23 251 LEU B C 1
ATOM 4655 O O . LEU B 1 251 ? -16.460 26.892 -33.006 1.00 47.34 251 LEU B O 1
ATOM 4660 N N . CYS B 1 252 ? -14.995 27.760 -31.545 1.00 45.65 252 CYS B N 1
ATOM 4661 C CA . CYS B 1 252 ? -15.745 28.992 -31.334 1.00 46.98 252 CYS B CA 1
ATOM 4662 C C . CYS B 1 252 ? -15.409 30.053 -32.367 1.00 47.83 252 CYS B C 1
ATOM 4663 O O . CYS B 1 252 ? -16.263 30.843 -32.763 1.00 47.86 252 CYS B O 1
ATOM 4666 N N . ALA B 1 253 ? -14.150 30.060 -32.790 1.00 49.34 253 ALA B N 1
ATOM 4667 C CA . ALA B 1 253 ? -13.651 31.020 -33.756 1.00 49.42 253 ALA B CA 1
ATOM 4668 C C . ALA B 1 253 ? -13.808 30.569 -35.194 1.00 52.09 253 ALA B C 1
ATOM 4669 O O . ALA B 1 253 ? -13.838 31.400 -36.098 1.00 56.48 253 ALA B O 1
ATOM 4671 N N . PHE B 1 254 ? -13.915 29.268 -35.433 1.00 51.13 254 PHE B N 1
ATOM 4672 C CA . PHE B 1 254 ? -14.026 28.822 -36.812 1.00 50.28 254 PHE B CA 1
ATOM 4673 C C . PHE B 1 254 ? -15.277 28.027 -37.112 1.00 49.60 254 PHE B C 1
ATOM 4674 O O . PHE B 1 254 ? -15.613 27.812 -38.276 1.00 49.99 254 PHE B O 1
ATOM 4682 N N . ALA B 1 255 ? -15.971 27.597 -36.066 1.00 48.40 255 ALA B N 1
ATOM 4683 C CA . ALA B 1 255 ? -17.195 26.824 -36.232 1.00 46.05 255 ALA B CA 1
ATOM 4684 C C . ALA B 1 255 ? -18.364 27.545 -35.560 1.00 45.77 255 ALA B C 1
ATOM 4685 O O . ALA B 1 255 ? -19.458 26.990 -35.434 1.00 44.29 255 ALA B O 1
ATOM 4687 N N . GLN B 1 256 ? -18.115 28.783 -35.133 1.00 44.56 256 GLN B N 1
ATOM 4688 C CA . GLN B 1 256 ? -19.115 29.615 -34.464 1.00 45.70 256 GLN B CA 1
ATOM 4689 C C . GLN B 1 256 ? -19.820 28.886 -33.340 1.00 45.04 256 GLN B C 1
ATOM 4690 O O . GLN B 1 256 ? -20.992 29.134 -33.063 1.00 44.70 256 GLN B O 1
ATOM 4696 N N . ALA B 1 257 ? -19.089 27.992 -32.684 1.00 45.60 257 ALA B N 1
ATOM 4697 C CA . ALA B 1 257 ? -19.634 27.211 -31.584 1.00 45.98 257 ALA B CA 1
ATOM 4698 C C . ALA B 1 257 ? -19.611 28.004 -30.285 1.00 46.32 257 ALA B C 1
ATOM 4699 O O . ALA B 1 257 ? -18.896 28.998 -30.157 1.00 47.69 257 ALA B O 1
ATOM 4701 N N . SER B 1 258 ? -20.426 27.584 -29.330 1.00 44.96 258 SER B N 1
ATOM 4702 C CA . SER B 1 258 ? -20.433 28.233 -28.034 1.00 44.47 258 SER B CA 1
ATOM 4703 C C . SER B 1 258 ? -20.229 27.158 -26.955 1.00 43.87 258 SER B C 1
ATOM 4704 O O . SER B 1 258 ? -20.645 26.000 -27.118 1.00 42.21 258 SER B O 1
ATOM 4707 N N . ILE B 1 259 ? -19.566 27.541 -25.866 1.00 41.62 259 ILE B N 1
ATOM 4708 C CA . ILE B 1 259 ? -19.288 26.622 -24.775 1.00 38.96 259 ILE B CA 1
ATOM 4709 C C . ILE B 1 259 ? -20.318 26.791 -23.669 1.00 37.64 259 ILE B C 1
ATOM 4710 O O . ILE B 1 259 ? -20.416 27.855 -23.071 1.00 36.62 259 ILE B O 1
ATOM 4715 N N . VAL B 1 260 ? -21.084 25.734 -23.406 1.00 35.47 260 VAL B N 1
ATOM 4716 C CA . VAL B 1 260 ? -22.127 25.773 -22.384 1.00 34.72 260 VAL B CA 1
ATOM 4717 C C . VAL B 1 260 ? -21.896 24.809 -21.228 1.00 33.55 260 VAL B C 1
ATOM 4718 O O . VAL B 1 260 ? -21.055 23.926 -21.306 1.00 33.07 260 VAL B O 1
ATOM 4722 N N . SER B 1 261 ? -22.659 24.983 -20.155 1.00 35.31 261 SER B N 1
ATOM 4723 C CA . SER B 1 261 ? -22.540 24.113 -18.989 1.00 36.39 261 SER B CA 1
ATOM 4724 C C . SER B 1 261 ? -22.635 22.644 -19.360 1.00 37.38 261 SER B C 1
ATOM 4725 O O . SER B 1 261 ? -23.691 22.175 -19.783 1.00 35.83 261 SER B O 1
ATOM 4728 N N . GLY B 1 262 ? -21.535 21.919 -19.177 1.00 37.67 262 GLY B N 1
ATOM 4729 C CA . GLY B 1 262 ? -21.518 20.503 -19.495 1.00 37.15 262 GLY B CA 1
ATOM 4730 C C . GLY B 1 262 ? -22.568 19.692 -18.752 1.00 39.03 262 GLY B C 1
ATOM 4731 O O . GLY B 1 262 ? -23.235 18.847 -19.348 1.00 40.55 262 GLY B O 1
ATOM 4732 N N . ILE B 1 263 ? -22.739 19.939 -17.457 1.00 39.12 263 ILE B N 1
ATOM 4733 C CA . ILE B 1 263 ? -23.714 19.173 -16.691 1.00 39.60 263 ILE B CA 1
ATOM 4734 C C . ILE B 1 263 ? -25.157 19.579 -17.010 1.00 40.77 263 ILE B C 1
ATOM 4735 O O . ILE B 1 263 ? -25.989 18.726 -17.318 1.00 39.52 263 ILE B O 1
ATOM 4740 N N . ASP B 1 264 ? -25.449 20.877 -16.944 1.00 42.39 264 ASP B N 1
ATOM 4741 C CA . ASP B 1 264 ? -26.800 21.373 -17.215 1.00 43.81 264 ASP B CA 1
ATOM 4742 C C . ASP B 1 264 ? -27.342 20.897 -18.570 1.00 43.69 264 ASP B C 1
ATOM 4743 O O . ASP B 1 264 ? -28.493 20.462 -18.672 1.00 41.14 264 ASP B O 1
ATOM 4748 N N . THR B 1 265 ? -26.501 20.964 -19.598 1.00 43.64 265 THR B N 1
ATOM 4749 C CA . THR B 1 265 ? -26.874 20.526 -20.933 1.00 43.10 265 THR B CA 1
ATOM 4750 C C . THR B 1 265 ? -27.238 19.049 -20.873 1.00 42.60 265 THR B C 1
ATOM 4751 O O . THR B 1 265 ? -28.324 18.642 -21.289 1.00 43.39 265 THR B O 1
ATOM 4755 N N . CYS B 1 266 ? -26.315 18.257 -20.341 1.00 41.99 266 CYS B N 1
ATOM 4756 C CA . CYS B 1 266 ? -26.500 16.821 -20.188 1.00 40.71 266 CYS B CA 1
ATOM 4757 C C . CYS B 1 266 ? -27.821 16.487 -19.489 1.00 40.00 266 CYS B C 1
ATOM 4758 O O . CYS B 1 266 ? -28.546 15.599 -19.916 1.00 38.59 266 CYS B O 1
ATOM 4761 N N . LEU B 1 267 ? -28.117 17.196 -18.407 1.00 39.37 267 LEU B N 1
ATOM 4762 C CA . LEU B 1 267 ? -29.345 16.968 -17.674 1.00 39.94 267 LEU B CA 1
ATOM 4763 C C . LEU B 1 267 ? -30.577 17.262 -18.539 1.00 42.78 267 LEU B C 1
ATOM 4764 O O . LEU B 1 267 ? -31.577 16.556 -18.446 1.00 44.07 267 LEU B O 1
ATOM 4769 N N . ASP B 1 268 ? -30.512 18.298 -19.375 1.00 45.47 268 ASP B N 1
ATOM 4770 C CA . ASP B 1 268 ? -31.639 18.633 -20.248 1.00 47.46 268 ASP B CA 1
ATOM 4771 C C . ASP B 1 268 ? -31.860 17.560 -21.310 1.00 47.17 268 ASP B C 1
ATOM 4772 O O . ASP B 1 268 ? -32.998 17.232 -21.629 1.00 46.82 268 ASP B O 1
ATOM 4777 N N . LEU B 1 269 ? -30.767 17.037 -21.862 1.00 46.22 269 LEU B N 1
ATOM 4778 C CA . LEU B 1 269 ? -30.831 16.016 -22.898 1.00 46.31 269 LEU B CA 1
ATOM 4779 C C . LEU B 1 269 ? -31.458 14.710 -22.439 1.00 48.23 269 LEU B C 1
ATOM 4780 O O . LEU B 1 269 ? -32.175 14.060 -23.206 1.00 51.06 269 LEU B O 1
ATOM 4785 N N . ILE B 1 270 ? -31.194 14.328 -21.192 1.00 47.47 270 ILE B N 1
ATOM 4786 C CA . ILE B 1 270 ? -31.703 13.078 -20.651 1.00 45.94 270 ILE B CA 1
ATOM 4787 C C . ILE B 1 270 ? -33.031 13.215 -19.925 1.00 46.48 270 ILE B C 1
ATOM 4788 O O . ILE B 1 270 ? -33.556 12.240 -19.394 1.00 44.89 270 ILE B O 1
ATOM 4793 N N . ASP B 1 271 ? -33.573 14.425 -19.900 1.00 47.81 271 ASP B N 1
ATOM 4794 C CA . ASP B 1 271 ? -34.856 14.657 -19.248 1.00 48.95 271 ASP B CA 1
ATOM 4795 C C . ASP B 1 271 ? -34.872 14.389 -17.760 1.00 49.28 271 ASP B C 1
ATOM 4796 O O . ASP B 1 271 ? -35.854 13.864 -17.217 1.00 48.46 271 ASP B O 1
ATOM 4801 N N . PHE B 1 272 ? -33.786 14.765 -17.101 1.00 48.30 272 PHE B N 1
ATOM 4802 C CA . PHE B 1 272 ? -33.669 14.576 -15.673 1.00 46.51 272 PHE B CA 1
ATOM 4803 C C . PHE B 1 272 ? -34.851 15.197 -14.941 1.00 46.55 272 PHE B C 1
ATOM 4804 O O . PHE B 1 272 ? -35.496 14.542 -14.131 1.00 46.87 272 PHE B O 1
ATOM 4812 N N . ASP B 1 273 ? -35.139 16.462 -15.222 1.00 48.24 273 ASP B N 1
ATOM 4813 C CA . ASP B 1 273 ? -36.243 17.131 -14.547 1.00 50.67 273 ASP B CA 1
ATOM 4814 C C . ASP B 1 273 ? -37.528 16.304 -14.529 1.00 51.00 273 ASP B C 1
ATOM 4815 O O . ASP B 1 273 ? -38.270 16.334 -13.552 1.00 49.03 273 ASP B O 1
ATOM 4820 N N . LYS B 1 274 ? -37.785 15.552 -15.598 1.00 52.72 274 LYS B N 1
ATOM 4821 C CA . LYS B 1 274 ? -38.981 14.717 -15.653 1.00 52.81 274 LYS B CA 1
ATOM 4822 C C . LYS B 1 274 ? -38.772 13.420 -14.869 1.00 51.95 274 LYS B C 1
ATOM 4823 O O . LYS B 1 274 ? -39.655 12.981 -14.134 1.00 50.27 274 LYS B O 1
ATOM 4829 N N . LYS B 1 275 ? -37.600 12.810 -15.036 1.00 51.70 275 LYS B N 1
ATOM 4830 C CA . LYS B 1 275 ? -37.269 11.564 -14.356 1.00 49.44 275 LYS B CA 1
ATOM 4831 C C . LYS B 1 275 ? -37.326 11.650 -12.840 1.00 50.55 275 LYS B C 1
ATOM 4832 O O . LYS B 1 275 ? -37.620 10.660 -12.180 1.00 51.06 275 LYS B O 1
ATOM 4838 N N . VAL B 1 276 ? -37.041 12.821 -12.278 1.00 52.51 276 VAL B N 1
ATOM 4839 C CA . VAL B 1 276 ? -37.080 12.970 -10.826 1.00 54.97 276 VAL B CA 1
ATOM 4840 C C . VAL B 1 276 ? -38.425 13.441 -10.325 1.00 56.97 276 VAL B C 1
ATOM 4841 O O . VAL B 1 276 ? -38.584 13.731 -9.142 1.00 57.74 276 VAL B O 1
ATOM 4845 N N . SER B 1 277 ? -39.397 13.516 -11.225 1.00 59.97 277 SER B N 1
ATOM 4846 C CA . SER B 1 277 ? -40.737 13.950 -10.847 1.00 62.84 277 SER B CA 1
ATOM 4847 C C . SER B 1 277 ? -41.327 12.927 -9.880 1.00 63.77 277 SER B C 1
ATOM 4848 O O . SER B 1 277 ? -41.403 11.735 -10.187 1.00 64.01 277 SER B O 1
ATOM 4851 N N . ASP B 1 278 ? -41.731 13.395 -8.706 1.00 64.04 278 ASP B N 1
ATOM 4852 C CA . ASP B 1 278 ? -42.308 12.507 -7.707 1.00 65.92 278 ASP B CA 1
ATOM 4853 C C . ASP B 1 278 ? -41.363 11.328 -7.457 1.00 64.07 278 ASP B C 1
ATOM 4854 O O . ASP B 1 278 ? -41.624 10.198 -7.875 1.00 63.27 278 ASP B O 1
ATOM 4859 N N . VAL B 1 279 ? -40.256 11.606 -6.782 1.00 62.80 279 VAL B N 1
ATOM 4860 C CA . VAL B 1 279 ? -39.270 10.586 -6.473 1.00 59.68 279 VAL B CA 1
ATOM 4861 C C . VAL B 1 279 ? -38.990 10.649 -4.991 1.00 56.99 279 VAL B C 1
ATOM 4862 O O . VAL B 1 279 ? -39.163 11.698 -4.364 1.00 56.59 279 VAL B O 1
ATOM 4866 N N . ASP B 1 280 ? -38.569 9.523 -4.429 1.00 52.97 280 ASP B N 1
ATOM 4867 C CA . ASP B 1 280 ? -38.295 9.459 -3.001 1.00 49.92 280 ASP B CA 1
ATOM 4868 C C . ASP B 1 280 ? -36.866 9.851 -2.640 1.00 48.26 280 ASP B C 1
ATOM 4869 O O . ASP B 1 280 ? -36.623 10.629 -1.714 1.00 47.85 280 ASP B O 1
ATOM 4874 N N . LEU B 1 281 ? -35.919 9.322 -3.393 1.00 45.26 281 LEU B N 1
ATOM 4875 C CA . LEU B 1 281 ? -34.531 9.574 -3.104 1.00 42.03 281 LEU B CA 1
ATOM 4876 C C . LEU B 1 281 ? -33.733 9.751 -4.373 1.00 39.96 281 LEU B C 1
ATOM 4877 O O . LEU B 1 281 ? -34.070 9.192 -5.416 1.00 40.14 281 LEU B O 1
ATOM 4882 N N . VAL B 1 282 ? -32.667 10.528 -4.278 1.00 36.29 282 VAL B N 1
ATOM 4883 C CA . VAL B 1 282 ? -31.796 10.748 -5.417 1.00 35.70 282 VAL B CA 1
ATOM 4884 C C . VAL B 1 282 ? -30.339 10.536 -4.983 1.00 34.81 282 VAL B C 1
ATOM 4885 O O . VAL B 1 282 ? -29.856 11.180 -4.043 1.00 31.58 282 VAL B O 1
ATOM 4889 N N . ILE B 1 283 ? -29.655 9.628 -5.673 1.00 34.65 283 ILE B N 1
ATOM 4890 C CA . ILE B 1 283 ? -28.259 9.332 -5.394 1.00 33.70 283 ILE B CA 1
ATOM 4891 C C . ILE B 1 283 ? -27.356 10.045 -6.385 1.00 32.80 283 ILE B C 1
ATOM 4892 O O . ILE B 1 283 ? -27.551 9.942 -7.590 1.00 34.21 283 ILE B O 1
ATOM 4897 N N . VAL B 1 284 ? -26.369 10.763 -5.856 1.00 32.60 284 VAL B N 1
ATOM 4898 C CA . VAL B 1 284 ? -25.397 11.529 -6.641 1.00 31.51 284 VAL B CA 1
ATOM 4899 C C . VAL B 1 284 ? -23.983 10.989 -6.366 1.00 32.07 284 VAL B C 1
ATOM 4900 O O . VAL B 1 284 ? -23.808 10.140 -5.493 1.00 30.95 284 VAL B O 1
ATOM 4904 N N . GLY B 1 285 ? -22.979 11.469 -7.098 1.00 32.08 285 GLY B N 1
ATOM 4905 C CA . GLY B 1 285 ? -21.621 11.009 -6.850 1.00 35.54 285 GLY B CA 1
ATOM 4906 C C . GLY B 1 285 ? -20.601 11.166 -7.966 1.00 37.04 285 GLY B C 1
ATOM 4907 O O . GLY B 1 285 ? -20.938 11.477 -9.103 1.00 38.76 285 GLY B O 1
ATOM 4908 N N . GLU B 1 286 ? -19.336 10.969 -7.624 1.00 37.83 286 GLU B N 1
ATOM 4909 C CA . GLU B 1 286 ? -18.251 11.047 -8.588 1.00 39.58 286 GLU B CA 1
ATOM 4910 C C . GLU B 1 286 ? -17.012 10.497 -7.903 1.00 38.20 286 GLU B C 1
ATOM 4911 O O . GLU B 1 286 ? -17.083 10.096 -6.740 1.00 36.76 286 GLU B O 1
ATOM 4917 N N . GLY B 1 287 ? -15.888 10.477 -8.618 1.00 37.52 287 GLY B N 1
ATOM 4918 C CA . GLY B 1 287 ? -14.657 9.953 -8.049 1.00 38.36 287 GLY B CA 1
ATOM 4919 C C . GLY B 1 287 ? -14.157 10.710 -6.827 1.00 40.79 287 GLY B C 1
ATOM 4920 O O . GLY B 1 287 ? -13.890 10.120 -5.787 1.00 39.47 287 GLY B O 1
ATOM 4921 N N . ARG B 1 288 ? -14.021 12.024 -6.945 1.00 44.14 288 ARG B N 1
ATOM 4922 C CA . ARG B 1 288 ? -13.560 12.829 -5.822 1.00 47.76 288 ARG B CA 1
ATOM 4923 C C . ARG B 1 288 ? -14.589 13.917 -5.568 1.00 48.45 288 ARG B C 1
ATOM 4924 O O . ARG B 1 288 ? -14.975 14.641 -6.488 1.00 47.95 288 ARG B O 1
ATOM 4932 N N . LEU B 1 289 ? -15.041 14.022 -4.324 1.00 49.32 289 LEU B N 1
ATOM 4933 C CA . LEU B 1 289 ? -16.025 15.033 -3.964 1.00 50.06 289 LEU B CA 1
ATOM 4934 C C . LEU B 1 289 ? -15.338 16.162 -3.193 1.00 51.97 289 LEU B C 1
ATOM 4935 O O . LEU B 1 289 ? -15.014 16.004 -2.019 1.00 53.25 289 LEU B O 1
ATOM 4940 N N . ASP B 1 290 ? -15.108 17.293 -3.856 1.00 55.10 290 ASP B N 1
ATOM 4941 C CA . ASP B 1 290 ? -14.459 18.437 -3.212 1.00 58.81 290 ASP B CA 1
ATOM 4942 C C . ASP B 1 290 ? -15.344 19.679 -3.200 1.00 61.07 290 ASP B C 1
ATOM 4943 O O . ASP B 1 290 ? -16.532 19.607 -3.504 1.00 62.15 290 ASP B O 1
ATOM 4948 N N . ARG B 1 291 ? -14.760 20.815 -2.837 1.00 64.08 291 ARG B N 1
ATOM 4949 C CA . ARG B 1 291 ? -15.503 22.062 -2.785 1.00 66.68 291 ARG B CA 1
ATOM 4950 C C . ARG B 1 291 ? -15.981 22.458 -4.169 1.00 67.05 291 ARG B C 1
ATOM 4951 O O . ARG B 1 291 ? -17.068 23.006 -4.323 1.00 66.42 291 ARG B O 1
ATOM 4959 N N . GLN B 1 292 ? -15.168 22.174 -5.178 1.00 67.25 292 GLN B N 1
ATOM 4960 C CA . GLN B 1 292 ? -15.525 22.517 -6.544 1.00 68.79 292 GLN B CA 1
ATOM 4961 C C . GLN B 1 292 ? -16.678 21.668 -7.075 1.00 67.13 292 GLN B C 1
ATOM 4962 O O . GLN B 1 292 ? -17.542 22.179 -7.787 1.00 66.71 292 GLN B O 1
ATOM 4968 N N . SER B 1 293 ? -16.704 20.384 -6.722 1.00 65.74 293 SER B N 1
ATOM 4969 C CA . SER B 1 293 ? -17.780 19.510 -7.187 1.00 64.49 293 SER B CA 1
ATOM 4970 C C . SER B 1 293 ? -19.109 19.939 -6.577 1.00 63.22 293 SER B C 1
ATOM 4971 O O . SER B 1 293 ? -20.177 19.635 -7.107 1.00 63.49 293 SER B O 1
ATOM 4974 N N . LEU B 1 294 ? -19.035 20.654 -5.463 1.00 62.60 294 LEU B N 1
ATOM 4975 C CA . LEU B 1 294 ? -20.227 21.153 -4.794 1.00 62.89 294 LEU B CA 1
ATOM 4976 C C . LEU B 1 294 ? -20.493 22.569 -5.289 1.00 63.25 294 LEU B C 1
ATOM 4977 O O . LEU B 1 294 ? -21.472 23.210 -4.897 1.00 63.99 294 LEU B O 1
ATOM 4982 N N . ALA B 1 295 ? -19.610 23.049 -6.157 1.00 62.24 295 ALA B N 1
ATOM 4983 C CA . ALA B 1 295 ? -19.724 24.388 -6.706 1.00 61.51 295 ALA B CA 1
ATOM 4984 C C . ALA B 1 295 ? -20.495 24.380 -8.012 1.00 60.31 295 ALA B C 1
ATOM 4985 O O . ALA B 1 295 ? -21.536 25.027 -8.129 1.00 60.35 295 ALA B O 1
ATOM 4987 N N . GLY B 1 296 ? -19.978 23.649 -8.993 1.00 58.93 296 GLY B N 1
ATOM 4988 C CA . GLY B 1 296 ? -20.640 23.598 -10.282 1.00 57.75 296 GLY B CA 1
ATOM 4989 C C . GLY B 1 296 ? -20.468 22.305 -11.057 1.00 56.48 296 GLY B C 1
ATOM 4990 O O . GLY B 1 296 ? -20.700 22.281 -12.265 1.00 56.90 296 GLY B O 1
ATOM 4991 N N . LYS B 1 297 ? -20.071 21.235 -10.372 1.00 53.44 297 LYS B N 1
ATOM 4992 C CA . LYS B 1 297 ? -19.889 19.940 -11.009 1.00 51.04 297 LYS B CA 1
ATOM 4993 C C . LYS B 1 297 ? -21.179 19.129 -11.033 1.00 48.50 297 LYS B C 1
ATOM 4994 O O . LYS B 1 297 ? -22.209 19.568 -10.525 1.00 48.55 297 LYS B O 1
ATOM 5000 N N . ALA B 1 298 ? -21.105 17.933 -11.610 1.00 45.89 298 ALA B N 1
ATOM 5001 C CA . ALA B 1 298 ? -22.255 17.036 -11.731 1.00 43.55 298 ALA B CA 1
ATOM 5002 C C . ALA B 1 298 ? -23.084 16.876 -10.467 1.00 42.76 298 ALA B C 1
ATOM 5003 O O . ALA B 1 298 ? -24.287 17.076 -10.492 1.00 41.26 298 ALA B O 1
ATOM 5005 N N . PRO B 1 299 ? -22.439 16.514 -9.342 1.00 43.51 299 PRO B N 1
ATOM 5006 C CA . PRO B 1 299 ? -23.100 16.309 -8.052 1.00 41.90 299 PRO B CA 1
ATOM 5007 C C . PRO B 1 299 ? -24.072 17.407 -7.645 1.00 42.06 299 PRO B C 1
ATOM 5008 O O . PRO B 1 299 ? -25.241 17.133 -7.372 1.00 43.59 299 PRO B O 1
ATOM 5012 N N . ILE B 1 300 ? -23.588 18.643 -7.592 1.00 41.19 300 ILE B N 1
ATOM 5013 C CA . ILE B 1 300 ? -24.431 19.767 -7.213 1.00 39.06 300 ILE B CA 1
ATOM 5014 C C . ILE B 1 300 ? -25.429 20.061 -8.330 1.00 36.73 300 ILE B C 1
ATOM 5015 O O . ILE B 1 300 ? -26.533 20.526 -8.077 1.00 36.35 300 ILE B O 1
ATOM 5020 N N . GLY B 1 301 ? -25.011 19.815 -9.566 1.00 34.54 301 GLY B N 1
ATOM 5021 C CA . GLY B 1 301 ? -25.880 20.060 -10.700 1.00 35.08 301 GLY B CA 1
ATOM 5022 C C . GLY B 1 301 ? -27.150 19.224 -10.598 1.00 35.62 301 GLY B C 1
ATOM 5023 O O . GLY B 1 301 ? -28.265 19.703 -10.869 1.00 35.78 301 GLY B O 1
ATOM 5024 N N . VAL B 1 302 ? -26.988 17.969 -10.194 1.00 32.73 302 VAL B N 1
ATOM 5025 C CA . VAL B 1 302 ? -28.117 17.087 -10.046 1.00 32.20 302 VAL B CA 1
ATOM 5026 C C . VAL B 1 302 ? -28.955 17.505 -8.845 1.00 35.04 302 VAL B C 1
ATOM 5027 O O . VAL B 1 302 ? -30.186 17.577 -8.925 1.00 36.09 302 VAL B O 1
ATOM 5031 N N . ALA B 1 303 ? -28.283 17.811 -7.740 1.00 34.94 303 ALA B N 1
ATOM 5032 C CA . ALA B 1 303 ? -28.971 18.215 -6.519 1.00 36.25 303 ALA B CA 1
ATOM 5033 C C . ALA B 1 303 ? -29.851 19.451 -6.710 1.00 37.32 303 ALA B C 1
ATOM 5034 O O . ALA B 1 303 ? -31.029 19.468 -6.326 1.00 36.65 303 ALA B O 1
ATOM 5036 N N . LYS B 1 304 ? -29.261 20.487 -7.293 1.00 38.23 304 LYS B N 1
ATOM 5037 C CA . LYS B 1 304 ? -29.961 21.732 -7.541 1.00 38.64 304 LYS B CA 1
ATOM 5038 C C . LYS B 1 304 ? -31.279 21.485 -8.282 1.00 38.97 304 LYS B C 1
ATOM 5039 O O . LYS B 1 304 ? -32.270 22.164 -8.013 1.00 39.36 304 LYS B O 1
ATOM 5045 N N . ARG B 1 305 ? -31.305 20.495 -9.178 1.00 38.34 305 ARG B N 1
ATOM 5046 C CA . ARG B 1 305 ? -32.521 20.182 -9.937 1.00 37.32 305 ARG B CA 1
ATOM 5047 C C . ARG B 1 305 ? -33.412 19.108 -9.322 1.00 38.81 305 ARG B C 1
ATOM 5048 O O . ARG B 1 305 ? -34.195 18.482 -10.030 1.00 38.22 305 ARG B O 1
ATOM 5056 N N . THR B 1 306 ? -33.298 18.894 -8.016 1.00 38.46 306 THR B N 1
ATOM 5057 C CA . THR B 1 306 ? -34.113 17.893 -7.359 1.00 39.09 306 THR B CA 1
ATOM 5058 C C . THR B 1 306 ? -35.260 18.571 -6.623 1.00 40.90 306 THR B C 1
ATOM 5059 O O . THR B 1 306 ? -35.080 19.596 -5.972 1.00 41.37 306 THR B O 1
ATOM 5063 N N . PRO B 1 307 ? -36.468 18.008 -6.737 1.00 42.70 307 PRO B N 1
ATOM 5064 C CA . PRO B 1 307 ? -37.648 18.565 -6.080 1.00 44.33 307 PRO B CA 1
ATOM 5065 C C . PRO B 1 307 ? -37.415 18.833 -4.603 1.00 46.73 307 PRO B C 1
ATOM 5066 O O . PRO B 1 307 ? -36.604 18.167 -3.944 1.00 47.18 307 PRO B O 1
ATOM 5070 N N . VAL B 1 308 ? -38.128 19.832 -4.100 1.00 47.28 308 VAL B N 1
ATOM 5071 C CA . VAL B 1 308 ? -38.056 20.214 -2.703 1.00 48.98 308 VAL B CA 1
ATOM 5072 C C . VAL B 1 308 ? -38.590 19.046 -1.881 1.00 48.73 308 VAL B C 1
ATOM 5073 O O . VAL B 1 308 ? -39.566 18.395 -2.269 1.00 49.31 308 VAL B O 1
ATOM 5077 N N . GLY B 1 309 ? -37.939 18.768 -0.758 1.00 48.24 309 GLY B N 1
ATOM 5078 C CA . GLY B 1 309 ? -38.376 17.677 0.092 1.00 46.36 309 GLY B CA 1
ATOM 5079 C C . GLY B 1 309 ? -37.745 16.340 -0.241 1.00 45.57 309 GLY B C 1
ATOM 5080 O O . GLY B 1 309 ? -37.844 15.398 0.540 1.00 47.70 309 GLY B O 1
ATOM 5081 N N . VAL B 1 310 ? -37.107 16.231 -1.397 1.00 44.20 310 VAL B N 1
ATOM 5082 C CA . VAL B 1 310 ? -36.480 14.961 -1.754 1.00 44.47 310 VAL B CA 1
ATOM 5083 C C . VAL B 1 310 ? -35.014 14.932 -1.316 1.00 42.14 310 VAL B C 1
ATOM 5084 O O . VAL B 1 310 ? -34.195 15.717 -1.785 1.00 41.88 310 VAL B O 1
ATOM 5088 N N . PRO B 1 311 ? -34.672 14.026 -0.388 1.00 42.04 311 PRO B N 1
ATOM 5089 C CA . PRO B 1 311 ? -33.298 13.890 0.124 1.00 40.33 311 PRO B CA 1
ATOM 5090 C C . PRO B 1 311 ? -32.310 13.457 -0.957 1.00 37.15 311 PRO B C 1
ATOM 5091 O O . PRO B 1 311 ? -32.616 12.602 -1.783 1.00 38.41 311 PRO B O 1
ATOM 5095 N N . VAL B 1 312 ? -31.137 14.074 -0.974 1.00 36.49 312 VAL B N 1
ATOM 5096 C CA . VAL B 1 312 ? -30.102 13.727 -1.950 1.00 35.46 312 VAL B CA 1
ATOM 5097 C C . VAL B 1 312 ? -28.921 13.158 -1.157 1.00 34.74 312 VAL B C 1
ATOM 5098 O O . VAL B 1 312 ? -28.532 13.721 -0.141 1.00 36.02 312 VAL B O 1
ATOM 5102 N N . VAL B 1 313 ? -28.372 12.037 -1.612 1.00 35.27 313 VAL B N 1
ATOM 5103 C CA . VAL B 1 313 ? -27.237 11.385 -0.952 1.00 32.45 313 VAL B CA 1
ATOM 5104 C C . VAL B 1 313 ? -26.115 11.165 -1.934 1.00 30.52 313 VAL B C 1
ATOM 5105 O O . VAL B 1 313 ? -26.347 10.713 -3.054 1.00 30.15 313 VAL B O 1
ATOM 5109 N N . ALA B 1 314 ? -24.894 11.467 -1.507 1.00 29.35 314 ALA B N 1
ATOM 5110 C CA . ALA B 1 314 ? -23.740 11.296 -2.377 1.00 29.24 314 ALA B CA 1
ATOM 5111 C C . ALA B 1 314 ? -22.971 10.032 -2.005 1.00 29.99 314 ALA B C 1
ATOM 5112 O O . ALA B 1 314 ? -22.790 9.710 -0.840 1.00 31.37 314 ALA B O 1
ATOM 5114 N N . ILE B 1 315 ? -22.524 9.323 -3.023 1.00 30.46 315 ILE B N 1
ATOM 5115 C CA . ILE B 1 315 ? -21.762 8.107 -2.867 1.00 31.14 315 ILE B CA 1
ATOM 5116 C C . ILE B 1 315 ? -20.575 8.339 -3.787 1.00 32.91 315 ILE B C 1
ATOM 5117 O O . ILE B 1 315 ? -20.698 8.217 -4.998 1.00 36.99 315 ILE B O 1
ATOM 5122 N N . CYS B 1 316 ? -19.430 8.696 -3.224 1.00 33.02 316 CYS B N 1
ATOM 5123 C CA . CYS B 1 316 ? -18.262 8.989 -4.048 1.00 34.17 316 CYS B CA 1
ATOM 5124 C C . CYS B 1 316 ? -17.096 8.030 -3.847 1.00 32.26 316 CYS B C 1
ATOM 5125 O O . CYS B 1 316 ? -17.104 7.197 -2.943 1.00 31.37 316 CYS B O 1
ATOM 5128 N N . GLY B 1 317 ? -16.097 8.143 -4.711 1.00 31.00 317 GLY B N 1
ATOM 5129 C CA . GLY B 1 317 ? -14.938 7.295 -4.564 1.00 32.43 317 GLY B CA 1
ATOM 5130 C C . GLY B 1 317 ? -14.212 7.780 -3.322 1.00 33.19 317 GLY B C 1
ATOM 5131 O O . GLY B 1 317 ? -13.668 6.989 -2.550 1.00 33.16 317 GLY B O 1
ATOM 5132 N N . SER B 1 318 ? -14.222 9.093 -3.120 1.00 33.51 318 SER B N 1
ATOM 5133 C CA . SER B 1 318 ? -13.558 9.679 -1.970 1.00 37.05 318 SER B CA 1
ATOM 5134 C C . SER B 1 318 ? -14.000 11.117 -1.673 1.00 39.19 318 SER B C 1
ATOM 5135 O O . SER B 1 318 ? -14.476 11.835 -2.557 1.00 39.48 318 SER B O 1
ATOM 5138 N N . LEU B 1 319 ? -13.835 11.528 -0.418 1.00 41.93 319 LEU B N 1
ATOM 5139 C CA . LEU B 1 319 ? -14.198 12.875 0.009 1.00 46.60 319 LEU B CA 1
ATOM 5140 C C . LEU B 1 319 ? -12.961 13.628 0.513 1.00 47.75 319 LEU B C 1
ATOM 5141 O O . LEU B 1 319 ? -12.192 13.092 1.304 1.00 48.92 319 LEU B O 1
ATOM 5146 N N . VAL B 1 320 ? -12.753 14.857 0.046 1.00 51.04 320 VAL B N 1
ATOM 5147 C CA . VAL B 1 320 ? -11.609 15.644 0.518 1.00 55.05 320 VAL B CA 1
ATOM 5148 C C . VAL B 1 320 ? -11.987 16.225 1.879 1.00 59.85 320 VAL B C 1
ATOM 5149 O O . VAL B 1 320 ? -13.174 16.387 2.180 1.00 62.20 320 VAL B O 1
ATOM 5153 N N . GLU B 1 321 ? -10.990 16.551 2.695 1.00 62.83 321 GLU B N 1
ATOM 5154 C CA . GLU B 1 321 ? -11.262 17.094 4.018 1.00 65.99 321 GLU B CA 1
ATOM 5155 C C . GLU B 1 321 ? -11.765 18.533 4.028 1.00 67.32 321 GLU B C 1
ATOM 5156 O O . GLU B 1 321 ? -12.345 18.985 5.017 1.00 67.64 321 GLU B O 1
ATOM 5162 N N . ASP B 1 322 ? -11.568 19.248 2.927 1.00 69.49 322 ASP B N 1
ATOM 5163 C CA . ASP B 1 322 ? -12.021 20.633 2.839 1.00 71.96 322 ASP B CA 1
ATOM 5164 C C . ASP B 1 322 ? -13.484 20.755 2.372 1.00 70.76 322 ASP B C 1
ATOM 5165 O O . ASP B 1 322 ? -13.823 21.631 1.573 1.00 71.11 322 ASP B O 1
ATOM 5170 N N . LEU B 1 323 ? -14.346 19.881 2.892 1.00 69.07 323 LEU B N 1
ATOM 5171 C CA . LEU B 1 323 ? -15.765 19.885 2.544 1.00 66.57 323 LEU B CA 1
ATOM 5172 C C . LEU B 1 323 ? -16.633 20.510 3.624 1.00 65.61 323 LEU B C 1
ATOM 5173 O O . LEU B 1 323 ? -16.418 20.294 4.816 1.00 65.62 323 LEU B O 1
ATOM 5178 N N . PRO B 1 324 ? -17.638 21.296 3.214 1.00 64.62 324 PRO B N 1
ATOM 5179 C CA . PRO B 1 324 ? -18.540 21.945 4.166 1.00 64.27 324 PRO B CA 1
ATOM 5180 C C . PRO B 1 324 ? -19.380 20.925 4.922 1.00 63.52 324 PRO B C 1
ATOM 5181 O O . PRO B 1 324 ? -19.742 19.878 4.390 1.00 62.76 324 PRO B O 1
ATOM 5185 N N . SER B 1 325 ? -19.686 21.239 6.170 1.00 63.62 325 SER B N 1
ATOM 5186 C CA . SER B 1 325 ? -20.486 20.349 6.990 1.00 64.54 325 SER B CA 1
ATOM 5187 C C . SER B 1 325 ? -21.832 20.060 6.327 1.00 63.70 325 SER B C 1
ATOM 5188 O O . SER B 1 325 ? -22.436 20.942 5.705 1.00 64.70 325 SER B O 1
ATOM 5191 N N . LEU B 1 326 ? -22.300 18.824 6.459 1.00 61.65 326 LEU B N 1
ATOM 5192 C CA . LEU B 1 326 ? -23.582 18.437 5.879 1.00 58.85 326 LEU B CA 1
ATOM 5193 C C . LEU B 1 326 ? -24.650 18.429 6.962 1.00 56.79 326 LEU B C 1
ATOM 5194 O O . LEU B 1 326 ? -24.346 18.359 8.144 1.00 56.81 326 LEU B O 1
ATOM 5199 N N . PRO B 1 327 ? -25.924 18.485 6.566 1.00 54.98 327 PRO B N 1
ATOM 5200 C CA . PRO B 1 327 ? -26.385 18.570 5.180 1.00 54.02 327 PRO B CA 1
ATOM 5201 C C . PRO B 1 327 ? -26.031 19.897 4.529 1.00 52.55 327 PRO B C 1
ATOM 5202 O O . PRO B 1 327 ? -26.061 20.945 5.172 1.00 51.03 327 PRO B O 1
ATOM 5206 N N . PHE B 1 328 ? -25.679 19.832 3.251 1.00 50.78 328 PHE B N 1
ATOM 5207 C CA . PHE B 1 328 ? -25.337 21.011 2.478 1.00 48.19 328 PHE B CA 1
ATOM 5208 C C . PHE B 1 328 ? -26.458 21.211 1.487 1.00 48.14 328 PHE B C 1
ATOM 5209 O O . PHE B 1 328 ? -26.514 20.529 0.453 1.00 44.51 328 PHE B O 1
ATOM 5217 N N . GLU B 1 329 ? -27.340 22.155 1.804 1.00 48.02 329 GLU B N 1
ATOM 5218 C CA . GLU B 1 329 ? -28.482 22.433 0.960 1.00 49.40 329 GLU B CA 1
ATOM 5219 C C . GLU B 1 329 ? -29.389 21.214 1.041 1.00 47.71 329 GLU B C 1
ATOM 5220 O O . GLU B 1 329 ? -29.907 20.905 2.108 1.00 49.30 329 GLU B O 1
ATOM 5226 N N . ASN B 1 330 ? -29.572 20.504 -0.060 1.00 46.00 330 ASN B N 1
ATOM 5227 C CA . ASN B 1 330 ? -30.427 19.328 -0.011 1.00 44.50 330 ASN B CA 1
ATOM 5228 C C . ASN B 1 330 ? -29.634 18.011 0.053 1.00 43.46 330 ASN B C 1
ATOM 5229 O O . ASN B 1 330 ? -30.225 16.935 0.198 1.00 42.64 330 ASN B O 1
ATOM 5234 N N . ILE B 1 331 ? -28.306 18.109 -0.060 1.00 40.16 331 ILE B N 1
ATOM 5235 C CA . ILE B 1 331 ? -27.412 16.951 0.038 1.00 39.18 331 ILE B CA 1
ATOM 5236 C C . ILE B 1 331 ? -27.400 16.545 1.518 1.00 37.82 331 ILE B C 1
ATOM 5237 O O . ILE B 1 331 ? -26.696 17.149 2.325 1.00 37.56 331 ILE B O 1
ATOM 5242 N N . GLN B 1 332 ? -28.158 15.513 1.863 1.00 37.07 332 GLN B N 1
ATOM 5243 C CA . GLN B 1 332 ? -28.274 15.073 3.244 1.00 36.03 332 GLN B CA 1
ATOM 5244 C C . GLN B 1 332 ? -27.111 14.278 3.823 1.00 34.63 332 GLN B C 1
ATOM 5245 O O . GLN B 1 332 ? -26.859 14.330 5.033 1.00 31.17 332 GLN B O 1
ATOM 5251 N N . ALA B 1 333 ? -26.407 13.541 2.969 1.00 32.61 333 ALA B N 1
ATOM 5252 C CA . ALA B 1 333 ? -25.281 12.729 3.419 1.00 33.70 333 ALA B CA 1
ATOM 5253 C C . ALA B 1 333 ? -24.308 12.469 2.286 1.00 33.80 333 ALA B C 1
ATOM 5254 O O . ALA B 1 333 ? -24.672 12.539 1.124 1.00 35.16 333 ALA B O 1
ATOM 5256 N N . ALA B 1 334 ? -23.070 12.151 2.641 1.00 36.12 334 ALA B N 1
ATOM 5257 C CA . ALA B 1 334 ? -22.018 11.883 1.667 1.00 37.81 334 ALA B CA 1
ATOM 5258 C C . ALA B 1 334 ? -21.142 10.756 2.204 1.00 37.09 334 ALA B C 1
ATOM 5259 O O . ALA B 1 334 ? -20.635 10.833 3.319 1.00 40.07 334 ALA B O 1
ATOM 5261 N N . PHE B 1 335 ? -20.976 9.707 1.413 1.00 37.01 335 PHE B N 1
ATOM 5262 C CA . PHE B 1 335 ? -20.176 8.559 1.827 1.00 35.98 335 PHE B CA 1
ATOM 5263 C C . PHE B 1 335 ? -19.020 8.286 0.877 1.00 35.37 335 PHE B C 1
ATOM 5264 O O . PHE B 1 335 ? -19.111 8.552 -0.318 1.00 35.00 335 PHE B O 1
ATOM 5272 N N . SER B 1 336 ? -17.932 7.750 1.423 1.00 35.38 336 SER B N 1
ATOM 5273 C CA . SER B 1 336 ? -16.771 7.370 0.624 1.00 34.23 336 SER B CA 1
ATOM 5274 C C . SER B 1 336 ? -16.889 5.852 0.582 1.00 33.33 336 SER B C 1
ATOM 5275 O O . SER B 1 336 ? -17.189 5.239 1.602 1.00 33.12 336 SER B O 1
ATOM 5278 N N . ILE B 1 337 ? -16.664 5.247 -0.579 1.00 33.25 337 ILE B N 1
ATOM 5279 C CA . ILE B 1 337 ? -16.806 3.789 -0.721 1.00 34.04 337 ILE B CA 1
ATOM 5280 C C . ILE B 1 337 ? -15.605 2.986 -0.251 1.00 33.13 337 ILE B C 1
ATOM 5281 O O . ILE B 1 337 ? -15.677 1.755 -0.130 1.00 29.98 337 ILE B O 1
ATOM 5286 N N . LEU B 1 338 ? -14.504 3.691 -0.020 1.00 33.79 338 LEU B N 1
ATOM 5287 C CA . LEU B 1 338 ? -13.262 3.087 0.450 1.00 34.23 338 LEU B CA 1
ATOM 5288 C C . LEU B 1 338 ? -13.526 2.187 1.654 1.00 33.50 338 LEU B C 1
ATOM 5289 O O . LEU B 1 338 ? -14.270 2.558 2.558 1.00 32.64 338 LEU B O 1
ATOM 5294 N N . GLU B 1 339 ? -12.917 1.005 1.667 1.00 33.98 339 GLU B N 1
ATOM 5295 C CA . GLU B 1 339 ? -13.118 0.079 2.776 1.00 35.02 339 GLU B CA 1
ATOM 5296 C C . GLU B 1 339 ? -11.912 -0.130 3.683 1.00 34.48 339 GLU B C 1
ATOM 5297 O O . GLU B 1 339 ? -12.063 -0.404 4.867 1.00 31.35 339 GLU B O 1
ATOM 5303 N N . LYS B 1 340 ? -10.713 -0.007 3.134 1.00 36.92 340 LYS B N 1
ATOM 5304 C CA . LYS B 1 340 ? -9.517 -0.210 3.943 1.00 38.92 340 LYS B CA 1
ATOM 5305 C C . LYS B 1 340 ? -8.322 0.536 3.385 1.00 38.90 340 LYS B C 1
ATOM 5306 O O . LYS B 1 340 ? -8.296 0.875 2.209 1.00 40.74 340 LYS B O 1
ATOM 5312 N N . SER B 1 341 ? -7.332 0.793 4.229 1.00 40.65 341 SER B N 1
ATOM 5313 C CA . SER B 1 341 ? -6.138 1.482 3.764 1.00 42.42 341 SER B CA 1
ATOM 5314 C C . SER B 1 341 ? -5.436 0.489 2.828 1.00 42.85 341 SER B C 1
ATOM 5315 O O . SER B 1 341 ? -5.098 -0.628 3.226 1.00 43.42 341 SER B O 1
ATOM 5318 N N . GLU B 1 342 ? -5.262 0.902 1.575 1.00 43.13 342 GLU B N 1
ATOM 5319 C CA . GLU B 1 342 ? -4.667 0.075 0.531 1.00 44.44 342 GLU B CA 1
ATOM 5320 C C . GLU B 1 342 ? -4.210 1.002 -0.596 1.00 45.29 342 GLU B C 1
ATOM 5321 O O . GLU B 1 342 ? -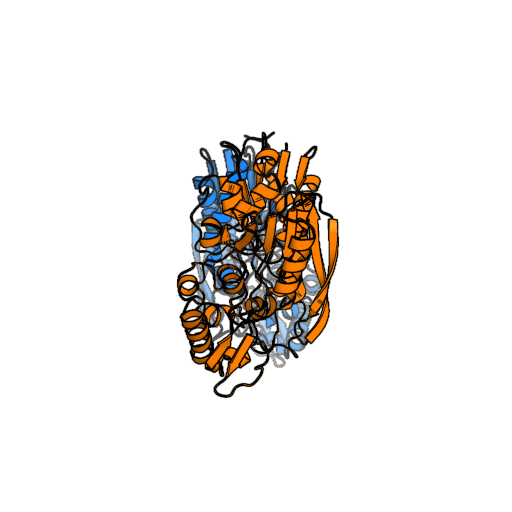4.650 2.146 -0.677 1.00 43.35 342 GLU B O 1
ATOM 5327 N N . PRO B 1 343 ? -3.337 0.509 -1.497 1.00 46.45 343 PRO B N 1
ATOM 5328 C CA . PRO B 1 343 ? -2.853 1.334 -2.615 1.00 47.62 343 PRO B CA 1
ATOM 5329 C C . PRO B 1 343 ? -4.033 1.930 -3.394 1.00 48.53 343 PRO B C 1
ATOM 5330 O O . PRO B 1 343 ? -5.122 1.360 -3.413 1.00 49.88 343 PRO B O 1
ATOM 5334 N N . LEU B 1 344 ? -3.804 3.062 -4.044 1.00 48.89 344 LEU B N 1
ATOM 5335 C CA . LEU B 1 344 ? -4.843 3.720 -4.810 1.00 50.44 344 LEU B CA 1
ATOM 5336 C C . LEU B 1 344 ? -5.352 2.874 -5.965 1.00 51.25 344 LEU B C 1
ATOM 5337 O O . LEU B 1 344 ? -6.558 2.776 -6.200 1.00 52.83 344 LEU B O 1
ATOM 5342 N N . GLU B 1 345 ? -4.432 2.260 -6.690 1.00 51.17 345 GLU B N 1
ATOM 5343 C CA . GLU B 1 345 ? -4.824 1.459 -7.828 1.00 51.80 345 GLU B CA 1
ATOM 5344 C C . GLU B 1 345 ? -5.676 0.230 -7.474 1.00 51.75 345 GLU B C 1
ATOM 5345 O O . GLU B 1 345 ? -6.329 -0.346 -8.344 1.00 51.02 345 GLU B O 1
ATOM 5351 N N . ASP B 1 346 ? -5.690 -0.175 -6.209 1.00 50.77 346 ASP B N 1
ATOM 5352 C CA . ASP B 1 346 ? -6.512 -1.319 -5.831 1.00 50.68 346 ASP B CA 1
ATOM 5353 C C . ASP B 1 346 ? -7.941 -0.838 -5.569 1.00 51.04 346 ASP B C 1
ATOM 5354 O O . ASP B 1 346 ? -8.911 -1.565 -5.812 1.00 50.19 346 ASP B O 1
ATOM 5359 N N . SER B 1 347 ? -8.067 0.393 -5.078 1.00 49.88 347 SER B N 1
ATOM 5360 C CA . SER B 1 347 ? -9.374 0.975 -4.799 1.00 50.56 347 SER B CA 1
ATOM 5361 C C . SER B 1 347 ? -10.107 1.177 -6.116 1.00 50.65 347 SER B C 1
ATOM 5362 O O . SER B 1 347 ? -11.258 0.762 -6.279 1.00 48.85 347 SER B O 1
ATOM 5365 N N . LEU B 1 348 ? -9.429 1.832 -7.051 1.00 50.00 348 LEU B N 1
ATOM 5366 C CA . LEU B 1 348 ? -10.005 2.097 -8.359 1.00 48.71 348 LEU B CA 1
ATOM 5367 C C . LEU B 1 348 ? -10.478 0.790 -8.973 1.00 47.94 348 LEU B C 1
ATOM 5368 O O . LEU B 1 348 ? -11.526 0.746 -9.615 1.00 48.38 348 LEU B O 1
ATOM 5373 N N . LYS B 1 349 ? -9.700 -0.268 -8.749 1.00 45.44 349 LYS B N 1
ATOM 5374 C CA . LYS B 1 349 ? -10.004 -1.590 -9.274 1.00 43.08 349 LYS B CA 1
ATOM 5375 C C . LYS B 1 349 ? -11.207 -2.275 -8.646 1.00 40.20 349 LYS B C 1
ATOM 5376 O O . LYS B 1 349 ? -11.934 -2.985 -9.317 1.00 40.29 349 LYS B O 1
ATOM 5382 N N . ASN B 1 350 ? -11.414 -2.086 -7.357 1.00 38.17 350 ASN B N 1
ATOM 5383 C CA . ASN B 1 350 ? -12.546 -2.731 -6.734 1.00 35.94 350 ASN B CA 1
ATOM 5384 C C . ASN B 1 350 ? -13.704 -1.771 -6.565 1.00 34.37 350 ASN B C 1
ATOM 5385 O O . ASN B 1 350 ? -14.631 -2.065 -5.826 1.00 35.75 350 ASN B O 1
ATOM 5390 N N . ALA B 1 351 ? -13.677 -0.632 -7.247 1.00 32.01 351 ALA B N 1
ATOM 5391 C CA . ALA B 1 351 ? -14.751 0.343 -7.058 1.00 33.26 351 ALA B CA 1
ATOM 5392 C C . ALA B 1 351 ? -16.165 -0.196 -7.238 1.00 32.80 351 ALA B C 1
ATOM 5393 O O . ALA B 1 351 ? -17.048 0.121 -6.446 1.00 31.01 351 ALA B O 1
ATOM 5395 N N . SER B 1 352 ? -16.391 -1.007 -8.267 1.00 33.09 352 SER B N 1
ATOM 5396 C CA . SER B 1 352 ? -17.726 -1.545 -8.492 1.00 32.76 352 SER B CA 1
ATOM 5397 C C . SER B 1 352 ? -18.217 -2.251 -7.249 1.00 30.26 352 SER B C 1
ATOM 5398 O O . SER B 1 352 ? -19.301 -1.962 -6.746 1.00 30.28 352 SER B O 1
ATOM 5401 N N . LEU B 1 353 ? -17.400 -3.163 -6.743 1.00 30.65 353 LEU B N 1
ATOM 5402 C CA . LEU B 1 353 ? -17.746 -3.920 -5.545 1.00 32.21 353 LEU B CA 1
ATOM 5403 C C . LEU B 1 353 ? -17.948 -3.022 -4.317 1.00 32.60 353 LEU B C 1
ATOM 5404 O O . LEU B 1 353 ? -18.874 -3.238 -3.540 1.00 32.79 353 LEU B O 1
ATOM 5409 N N . TYR B 1 354 ? -17.088 -2.015 -4.155 1.00 33.47 354 TYR B N 1
ATOM 5410 C CA . TYR B 1 354 ? -17.183 -1.099 -3.030 1.00 33.33 354 TYR B CA 1
ATOM 5411 C C . TYR B 1 354 ? -18.468 -0.307 -3.088 1.00 34.69 354 TYR B C 1
ATOM 5412 O O . TYR B 1 354 ? -19.116 -0.088 -2.059 1.00 36.25 354 TYR B O 1
ATOM 5421 N N . LEU B 1 355 ? -18.815 0.131 -4.295 1.00 34.30 355 LEU B N 1
ATOM 5422 C CA . LEU B 1 355 ? -20.025 0.910 -4.547 1.00 35.70 355 LEU B CA 1
ATOM 5423 C C . LEU B 1 355 ? -21.250 0.121 -4.100 1.00 37.30 355 LEU B C 1
ATOM 5424 O O . LEU B 1 355 ? -22.166 0.656 -3.455 1.00 37.33 355 LEU B O 1
ATOM 5429 N N . GLU B 1 356 ? -21.254 -1.163 -4.440 1.00 39.78 356 GLU B N 1
ATOM 5430 C CA . GLU B 1 356 ? -22.354 -2.041 -4.074 1.00 41.46 356 GLU B CA 1
ATOM 5431 C C . GLU B 1 356 ? -22.440 -2.166 -2.562 1.00 40.91 356 GLU B C 1
ATOM 5432 O O . GLU B 1 356 ? -23.518 -2.012 -1.974 1.00 40.54 356 GLU B O 1
ATOM 5438 N N . HIS B 1 357 ? -21.304 -2.431 -1.925 1.00 39.10 357 HIS B N 1
ATOM 5439 C CA . HIS B 1 357 ? -21.304 -2.558 -0.478 1.00 37.94 357 HIS B CA 1
ATOM 5440 C C . HIS B 1 357 ? -21.858 -1.304 0.180 1.00 36.08 357 HIS B C 1
ATOM 5441 O O . HIS B 1 357 ? -22.665 -1.402 1.106 1.00 37.05 357 HIS B O 1
ATOM 5448 N N . THR B 1 358 ? -21.443 -0.131 -0.294 1.00 32.94 358 THR B N 1
ATOM 5449 C CA . THR B 1 358 ? -21.931 1.109 0.298 1.00 33.05 358 THR B CA 1
ATOM 5450 C C . THR B 1 358 ? -23.432 1.277 0.072 1.00 32.85 358 THR B C 1
ATOM 5451 O O . THR B 1 358 ? -24.150 1.675 0.983 1.00 32.08 358 THR B O 1
ATOM 5455 N N . ALA B 1 359 ? -23.905 0.957 -1.129 1.00 33.41 359 ALA B N 1
ATOM 5456 C CA . ALA B 1 359 ? -25.338 1.054 -1.414 1.00 35.63 359 ALA B CA 1
ATOM 5457 C C . ALA B 1 359 ? -26.120 0.118 -0.484 1.00 34.75 359 ALA B C 1
ATOM 5458 O O . ALA B 1 359 ? -27.192 0.484 0.012 1.00 34.97 359 ALA B O 1
ATOM 5460 N N . SER B 1 360 ? -25.594 -1.082 -0.237 1.00 33.38 360 SER B N 1
ATOM 5461 C CA . SER B 1 360 ? -26.296 -2.017 0.648 1.00 34.81 360 SER B CA 1
ATOM 5462 C C . SER B 1 360 ? -26.368 -1.496 2.063 1.00 35.41 360 SER B C 1
ATOM 5463 O O . SER B 1 360 ? -27.418 -1.586 2.708 1.00 36.27 360 SER B O 1
ATOM 5466 N N . ASN B 1 361 ? -25.248 -0.966 2.554 1.00 33.87 361 ASN B N 1
ATOM 5467 C CA . ASN B 1 361 ? -25.198 -0.458 3.920 1.00 33.35 361 ASN B CA 1
ATOM 5468 C C . ASN B 1 361 ? -26.169 0.673 4.100 1.00 32.18 361 ASN B C 1
ATOM 5469 O O . ASN B 1 361 ? -26.867 0.748 5.113 1.00 32.33 361 ASN B O 1
ATOM 5474 N N . ILE B 1 362 ? -26.201 1.561 3.113 1.00 31.73 362 ILE B N 1
ATOM 5475 C CA . ILE B 1 362 ? -27.113 2.694 3.140 1.00 31.20 362 ILE B CA 1
ATOM 5476 C C . ILE B 1 362 ? -28.535 2.130 3.084 1.00 31.61 362 ILE B C 1
ATOM 5477 O O . ILE B 1 362 ? -29.420 2.575 3.808 1.00 32.93 362 ILE B O 1
ATOM 5482 N N . GLY B 1 363 ? -28.740 1.127 2.238 1.00 31.51 363 GLY B N 1
ATOM 5483 C CA . GLY B 1 363 ? -30.055 0.528 2.127 1.00 33.87 363 GLY B CA 1
ATOM 5484 C C . GLY B 1 363 ? -30.544 0.023 3.471 1.00 34.92 363 GLY B C 1
ATOM 5485 O O . GLY B 1 363 ? -31.668 0.323 3.897 1.00 34.05 363 GLY B O 1
ATOM 5486 N N . HIS B 1 364 ? -29.687 -0.742 4.143 1.00 34.90 364 HIS B N 1
ATOM 5487 C CA . HIS B 1 364 ? -29.994 -1.309 5.448 1.00 33.86 364 HIS B CA 1
ATOM 5488 C C . HIS B 1 364 ? -30.364 -0.246 6.464 1.00 35.59 364 HIS B C 1
ATOM 5489 O O . HIS B 1 364 ? -31.220 -0.470 7.319 1.00 38.49 364 HIS B O 1
ATOM 5496 N N . LEU B 1 365 ? -29.711 0.906 6.391 1.00 35.12 365 LEU B N 1
ATOM 5497 C CA . LEU B 1 365 ? -30.015 1.973 7.322 1.00 36.92 365 LEU B CA 1
ATOM 5498 C C . LEU B 1 365 ? -31.417 2.529 7.040 1.00 39.17 365 LEU B C 1
ATOM 5499 O O . LEU B 1 365 ? -32.143 2.892 7.966 1.00 36.14 365 LEU B O 1
ATOM 5504 N N . LEU B 1 366 ? -31.789 2.587 5.761 1.00 41.63 366 LEU B N 1
ATOM 5505 C CA . LEU B 1 366 ? -33.097 3.100 5.368 1.00 46.43 366 LEU B CA 1
ATOM 5506 C C . LEU B 1 366 ? -34.209 2.121 5.738 1.00 50.48 366 LEU B C 1
ATOM 5507 O O . LEU B 1 366 ? -35.334 2.529 6.045 1.00 50.21 366 LEU B O 1
ATOM 5512 N N . ASN B 1 367 ? -33.889 0.832 5.706 1.00 53.49 367 ASN B N 1
ATOM 5513 C CA . ASN B 1 367 ? -34.855 -0.195 6.052 1.00 58.39 367 ASN B CA 1
ATOM 5514 C C . ASN B 1 367 ? -35.067 -0.217 7.556 1.00 59.85 367 ASN B C 1
ATOM 5515 O O . ASN B 1 367 ? -36.088 -0.708 8.034 1.00 60.88 367 ASN B O 1
ATOM 5520 N N . MET B 1 368 ? -34.104 0.311 8.303 1.00 61.08 368 MET B N 1
ATOM 5521 C CA . MET B 1 368 ? -34.214 0.326 9.760 1.00 63.80 368 MET B CA 1
ATOM 5522 C C . MET B 1 368 ? -35.475 1.046 10.223 1.00 68.08 368 MET B C 1
ATOM 5523 O O . MET B 1 368 ? -35.844 2.085 9.674 1.00 68.65 368 MET B O 1
ATOM 5528 N N . PRO B 1 369 ? -36.160 0.493 11.238 1.00 73.08 369 PRO B N 1
ATOM 5529 C CA . PRO B 1 369 ? -37.386 1.101 11.764 1.00 76.47 369 PRO B CA 1
ATOM 5530 C C . PRO B 1 369 ? -37.168 2.494 12.360 1.00 79.77 369 PRO B C 1
ATOM 5531 O O . PRO B 1 369 ? -36.161 3.154 12.096 1.00 80.07 369 PRO B O 1
ATOM 5535 N N . LYS B 1 370 ? -38.125 2.932 13.170 1.00 83.45 370 LYS B N 1
ATOM 5536 C CA . LYS B 1 370 ? -38.054 4.238 13.813 1.00 86.95 370 LYS B CA 1
ATOM 5537 C C . LYS B 1 370 ? -38.583 4.132 15.250 1.00 89.33 370 LYS B C 1
ATOM 5538 O O . LYS B 1 370 ? -39.701 3.658 15.477 1.00 90.13 370 LYS B O 1
ATOM 5544 N N . ILE B 1 371 ? -37.768 4.558 16.215 1.00 91.45 371 ILE B N 1
ATOM 5545 C CA . ILE B 1 371 ? -38.141 4.511 17.632 1.00 92.89 371 ILE B CA 1
ATOM 5546 C C . ILE B 1 371 ? -37.796 5.830 18.328 1.00 93.48 371 ILE B C 1
ATOM 5547 O O . ILE B 1 371 ? -36.865 5.835 19.166 1.00 93.22 371 ILE B O 1
#

Organism: Neisseria meningitidis serogroup A / serotype 4A (strain DSM 15465 / Z2491) (NCBI:txid122587)

CATH classification: 3.40.50.10350 (+1 more: 3.90.1510.10)

B-factor: mean 53.97, std 15.92, range [20.87, 132.11]

Nearest PDB structures (foldseek):
  1to6-assembly1_A  TM=1.003E+00  e=8.125E-86  Neisseria meningitidis serogroup A
  3cwc-assembly1_B  TM=8.008E-01  e=2.260E-39  Salmonella enterica subsp. enterica serovar Typhimurium str. LT2
  3cwc-assembly1_A  TM=7.953E-01  e=6.513E-37  Salmonella enterica subsp. enterica serovar Typhimurium str. LT2
  8fs3-assembly1_E  TM=2.926E-01  e=1.713E+00  Saccharomyces cerevisiae
  1to6-assembly1_A  TM=9.928E-01  e=1.186E-73  Neisseria meningitidis serogroup A